Protein AF-A0A136M345-F1 (afdb_monomer_lite)

pLDDT: mean 77.93, std 16.01, range [34.75, 98.56]

Structure (mmCIF, N/CA/C/O backbone):
data_AF-A0A136M345-F1
#
_entry.id   AF-A0A136M345-F1
#
loop_
_atom_site.group_PDB
_atom_site.id
_atom_site.type_symbol
_atom_site.label_atom_id
_atom_site.label_alt_id
_atom_site.label_comp_id
_atom_site.label_asym_id
_atom_site.label_entity_id
_atom_site.label_seq_id
_atom_site.pdbx_PDB_ins_code
_atom_site.Cartn_x
_atom_site.Cartn_y
_atom_site.Cartn_z
_atom_site.occupancy
_atom_site.B_iso_or_equiv
_atom_site.auth_seq_id
_atom_site.auth_comp_id
_atom_site.auth_asym_id
_atom_site.auth_atom_id
_atom_site.pdbx_PDB_model_num
ATOM 1 N N . MET A 1 1 ? -23.451 -29.108 -6.341 1.00 35.84 1 MET A N 1
ATOM 2 C CA . MET A 1 1 ? -23.840 -27.836 -5.694 1.00 35.84 1 MET A CA 1
ATOM 3 C C . MET A 1 1 ? -24.576 -26.999 -6.724 1.00 35.84 1 MET A C 1
ATOM 5 O O . MET A 1 1 ? -23.975 -26.640 -7.729 1.00 35.84 1 MET A O 1
ATOM 9 N N . GLY A 1 2 ? -25.887 -26.821 -6.553 1.00 34.75 2 GLY A N 1
ATOM 10 C CA . GLY A 1 2 ? -26.709 -26.039 -7.478 1.00 34.75 2 GLY A CA 1
ATOM 11 C C . GLY A 1 2 ? -26.372 -24.556 -7.361 1.00 34.75 2 GLY A C 1
ATOM 12 O O . GLY A 1 2 ? -26.283 -24.040 -6.2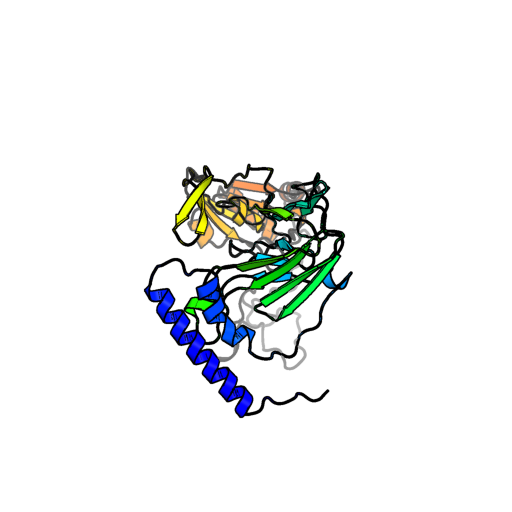53 1.00 34.75 2 GLY A O 1
ATOM 13 N N . ARG A 1 3 ? -26.146 -23.885 -8.494 1.00 38.34 3 ARG A N 1
ATOM 14 C CA . ARG A 1 3 ? -26.099 -22.421 -8.548 1.00 38.34 3 ARG A CA 1
ATOM 15 C C . ARG A 1 3 ? -27.527 -21.919 -8.337 1.00 38.34 3 ARG A C 1
ATOM 17 O O . ARG A 1 3 ? -28.357 -22.123 -9.220 1.00 38.34 3 ARG A O 1
ATOM 24 N N . GLU A 1 4 ? -27.819 -21.306 -7.194 1.00 46.28 4 GLU A N 1
ATOM 25 C CA . GLU A 1 4 ? -29.055 -20.534 -7.039 1.00 46.28 4 GLU A CA 1
ATOM 26 C C . GLU A 1 4 ? -29.035 -19.387 -8.059 1.00 46.28 4 GLU A C 1
ATOM 28 O O . GLU A 1 4 ? -28.112 -18.573 -8.094 1.00 46.28 4 GLU A O 1
ATOM 33 N N . GLN A 1 5 ? -30.012 -19.384 -8.969 1.00 40.84 5 GLN A N 1
ATOM 34 C CA . GLN A 1 5 ? -30.213 -18.287 -9.908 1.00 40.84 5 GLN A CA 1
ATOM 35 C C . GLN A 1 5 ? -30.909 -17.143 -9.173 1.00 40.84 5 GLN A C 1
ATOM 37 O O . GLN A 1 5 ? -32.012 -17.328 -8.663 1.00 40.84 5 GLN A O 1
ATOM 42 N N . LEU A 1 6 ? -30.279 -15.966 -9.175 1.00 43.97 6 LEU A N 1
ATOM 43 C CA . LEU A 1 6 ? -30.883 -14.708 -8.731 1.00 43.97 6 LEU A CA 1
ATOM 44 C C . LEU A 1 6 ? -32.253 -14.520 -9.391 1.00 43.97 6 LEU A C 1
ATOM 46 O O . LEU A 1 6 ? -32.383 -14.547 -10.620 1.00 43.97 6 LEU A O 1
ATOM 50 N N . SER A 1 7 ? -33.283 -14.311 -8.578 1.00 52.38 7 SER A N 1
ATOM 51 C CA . SER A 1 7 ? -34.624 -14.039 -9.070 1.00 52.38 7 SER A CA 1
ATOM 52 C C . SER A 1 7 ? -34.683 -12.658 -9.732 1.00 52.38 7 SER A C 1
ATOM 54 O O . SER A 1 7 ? -33.975 -11.715 -9.372 1.00 52.38 7 SER A O 1
ATOM 56 N N . ARG A 1 8 ? -35.598 -12.492 -10.693 1.00 41.94 8 ARG A N 1
ATOM 57 C CA . ARG A 1 8 ? -35.854 -11.197 -11.353 1.00 41.94 8 ARG A CA 1
ATOM 58 C C . ARG A 1 8 ? -36.147 -10.066 -10.363 1.00 41.94 8 ARG A C 1
ATOM 60 O O . ARG A 1 8 ? -35.834 -8.916 -10.649 1.00 41.94 8 ARG A O 1
ATOM 67 N N . ARG A 1 9 ? -36.757 -10.383 -9.219 1.00 44.66 9 ARG A N 1
ATOM 68 C CA . ARG A 1 9 ? -37.107 -9.408 -8.182 1.00 44.66 9 ARG A CA 1
ATOM 69 C C . ARG A 1 9 ? -35.873 -8.940 -7.411 1.00 44.66 9 ARG A C 1
ATOM 71 O O . ARG A 1 9 ? -35.754 -7.746 -7.169 1.00 44.66 9 ARG A O 1
ATOM 78 N N . GLU A 1 10 ? -34.954 -9.849 -7.097 1.00 47.22 10 GLU A N 1
ATOM 79 C CA . GLU A 1 10 ? -33.662 -9.516 -6.480 1.00 47.22 10 GLU A CA 1
ATOM 80 C C . GLU A 1 10 ? -32.798 -8.698 -7.440 1.00 47.22 10 GLU A C 1
ATOM 82 O O . GLU A 1 10 ? -32.266 -7.661 -7.057 1.00 47.22 10 GLU A O 1
ATOM 87 N N . PHE A 1 11 ? -32.751 -9.077 -8.720 1.00 45.78 11 PHE A N 1
ATOM 88 C CA . PHE A 1 11 ? -32.046 -8.305 -9.745 1.00 45.78 11 PHE A CA 1
ATOM 89 C C . PHE A 1 11 ? -32.599 -6.874 -9.889 1.00 45.78 11 PHE A C 1
ATOM 91 O O . PHE A 1 11 ? -31.841 -5.904 -9.939 1.00 45.78 11 PHE A O 1
ATOM 98 N N . LEU A 1 12 ? -33.925 -6.713 -9.921 1.00 44.34 12 LEU A N 1
ATOM 99 C CA . LEU A 1 12 ? -34.559 -5.393 -10.008 1.00 44.34 12 LEU A CA 1
ATOM 100 C C . LEU A 1 12 ? -34.357 -4.555 -8.736 1.00 44.34 12 LEU A C 1
ATOM 102 O O . LEU A 1 12 ? -34.133 -3.351 -8.833 1.00 44.34 12 LEU A O 1
ATOM 106 N N . ALA A 1 13 ? -34.374 -5.177 -7.555 1.00 48.06 13 ALA A N 1
ATOM 107 C CA . ALA A 1 13 ? -34.060 -4.494 -6.302 1.00 48.06 13 ALA A CA 1
ATOM 108 C C . ALA A 1 13 ? -32.617 -3.962 -6.308 1.00 48.06 13 ALA A C 1
ATOM 110 O O . ALA A 1 13 ? -32.414 -2.765 -6.101 1.00 48.06 13 ALA A O 1
ATOM 111 N N . ILE A 1 14 ? -31.651 -4.813 -6.670 1.00 48.47 14 ILE A N 1
ATOM 112 C CA . ILE A 1 14 ? -30.229 -4.459 -6.782 1.00 48.47 14 ILE A CA 1
ATOM 113 C C . ILE A 1 14 ? -30.033 -3.311 -7.784 1.00 48.47 14 ILE A C 1
ATOM 115 O O . ILE A 1 14 ? -29.459 -2.281 -7.442 1.00 48.47 14 ILE A O 1
ATOM 119 N N . THR A 1 15 ? -30.572 -3.430 -9.003 1.00 46.16 15 THR A N 1
ATOM 120 C CA . THR A 1 15 ? -30.435 -2.381 -10.036 1.00 46.16 15 THR A CA 1
ATOM 121 C C . THR A 1 15 ? -31.073 -1.046 -9.634 1.00 46.16 15 THR A C 1
ATOM 123 O O . THR A 1 15 ? -30.508 0.009 -9.922 1.00 46.16 15 THR A O 1
ATOM 126 N N . SER A 1 16 ? -32.209 -1.061 -8.928 1.00 47.88 16 SER A N 1
ATOM 127 C CA . SER A 1 16 ? -32.868 0.165 -8.454 1.00 47.88 16 SER A CA 1
ATOM 128 C C . SER A 1 16 ? -32.077 0.888 -7.357 1.00 47.88 16 SER A C 1
ATOM 130 O O . SER A 1 16 ? -31.961 2.113 -7.382 1.00 47.88 16 SER A O 1
ATOM 132 N N . GLN A 1 17 ? -31.476 0.138 -6.429 1.00 52.12 17 GLN A N 1
ATOM 133 C CA . GLN A 1 17 ? -30.640 0.691 -5.362 1.00 52.12 17 GLN A CA 1
ATOM 134 C C . GLN A 1 17 ? -29.302 1.203 -5.908 1.00 52.12 17 GLN A C 1
ATOM 136 O O . GLN A 1 17 ? -28.822 2.250 -5.475 1.00 52.12 17 GLN A O 1
ATOM 141 N N . MET A 1 18 ? -28.747 0.530 -6.920 1.00 50.59 18 MET A N 1
ATOM 142 C CA . MET A 1 18 ? -27.564 1.001 -7.643 1.00 50.59 18 MET A CA 1
ATOM 143 C C . MET A 1 18 ? -27.813 2.338 -8.354 1.00 50.59 18 MET A C 1
ATOM 145 O O . MET A 1 18 ? -26.975 3.229 -8.266 1.00 50.59 18 MET A O 1
ATOM 149 N N . GLY A 1 19 ? -28.979 2.526 -8.985 1.00 50.31 19 GLY A N 1
ATOM 150 C CA . GLY A 1 19 ? -29.355 3.809 -9.597 1.00 50.31 19 GLY A CA 1
ATOM 151 C C . GLY A 1 19 ? -29.477 4.965 -8.590 1.00 50.31 19 GLY A C 1
ATOM 152 O O . GLY A 1 19 ? -29.155 6.109 -8.910 1.00 50.31 19 GLY A O 1
ATOM 153 N N . LEU A 1 20 ? -29.888 4.673 -7.352 1.00 50.75 20 LEU A N 1
ATOM 154 C CA . LEU A 1 20 ? -29.922 5.653 -6.260 1.00 50.75 20 LEU A CA 1
ATOM 155 C C . LEU A 1 20 ? -28.513 6.021 -5.775 1.00 50.75 20 LEU A C 1
ATOM 157 O O . LEU A 1 20 ? -28.206 7.210 -5.678 1.00 50.75 20 LEU A O 1
ATOM 161 N N . ALA A 1 21 ? -27.648 5.030 -5.523 1.00 50.41 21 ALA A N 1
ATOM 162 C CA . ALA A 1 21 ? -26.253 5.259 -5.129 1.00 50.41 21 ALA A CA 1
ATOM 163 C C . ALA A 1 21 ? -25.487 6.066 -6.192 1.00 50.41 21 ALA A C 1
ATOM 165 O O . ALA A 1 21 ? -24.737 6.979 -5.848 1.00 50.41 21 ALA A O 1
ATOM 166 N N . ALA A 1 22 ? -25.766 5.787 -7.467 1.00 52.03 22 ALA A N 1
ATOM 167 C CA . ALA A 1 22 ? -25.279 6.535 -8.615 1.00 52.03 22 ALA A CA 1
ATOM 168 C C . ALA A 1 22 ? -25.633 8.024 -8.564 1.00 52.03 22 ALA A C 1
ATOM 170 O O . ALA A 1 22 ? -24.760 8.887 -8.487 1.00 52.03 22 ALA A O 1
ATOM 171 N N . SER A 1 23 ? -26.930 8.323 -8.460 1.00 52.62 23 SER A N 1
ATOM 172 C CA . SER A 1 23 ? -27.419 9.705 -8.396 1.00 52.62 23 SER A CA 1
ATOM 173 C C . SER A 1 23 ? -26.851 10.512 -7.218 1.00 52.62 23 SER A C 1
ATOM 175 O O . SER A 1 23 ? -26.601 11.712 -7.346 1.00 52.62 23 SER A O 1
ATOM 177 N N . LEU A 1 24 ? -26.610 9.858 -6.076 1.00 52.03 24 LEU A N 1
ATOM 178 C CA . LEU A 1 24 ? -26.018 10.478 -4.888 1.00 52.03 24 LEU A CA 1
ATOM 179 C C . LEU A 1 24 ? -24.503 10.690 -5.037 1.00 52.03 24 LEU A C 1
ATOM 181 O O . LEU A 1 24 ? -23.982 11.699 -4.558 1.00 52.03 24 LEU A O 1
ATOM 185 N N . GLY A 1 25 ? -23.805 9.774 -5.717 1.00 52.09 25 GLY A N 1
ATOM 186 C CA . GLY A 1 25 ? -22.387 9.905 -6.059 1.00 52.09 25 GLY A CA 1
ATOM 187 C C . GLY A 1 25 ? -22.119 11.125 -6.942 1.00 52.09 25 GLY A C 1
ATOM 188 O O . GLY A 1 25 ? -21.273 11.956 -6.601 1.00 52.09 25 GLY A O 1
ATOM 189 N N . THR A 1 26 ? -22.913 11.305 -8.004 1.00 53.25 26 THR A N 1
ATOM 190 C CA . THR A 1 26 ? -22.797 12.451 -8.922 1.00 53.25 26 THR A CA 1
ATOM 191 C C . THR A 1 26 ? -23.007 13.800 -8.213 1.00 53.25 26 THR A C 1
ATOM 193 O O . THR A 1 26 ? -22.241 14.739 -8.420 1.00 53.25 26 THR A O 1
ATOM 196 N N . GLN A 1 27 ? -23.988 13.907 -7.303 1.00 48.75 27 GLN A N 1
ATOM 197 C CA . GLN A 1 27 ? -24.259 15.154 -6.562 1.00 48.75 27 GLN A CA 1
ATOM 198 C C . GLN A 1 27 ? -23.105 15.600 -5.649 1.00 48.75 27 GLN A C 1
ATOM 200 O O . GLN A 1 27 ? -22.942 16.793 -5.381 1.00 48.75 27 GLN A O 1
ATOM 205 N N . LEU A 1 28 ? -22.304 14.660 -5.145 1.00 45.38 28 LEU A N 1
ATOM 206 C CA . LEU A 1 28 ? -21.171 14.971 -4.273 1.00 45.38 28 LEU A CA 1
ATOM 207 C C . LEU A 1 28 ? -19.913 15.328 -5.064 1.00 45.38 28 LEU A C 1
ATOM 209 O O . LEU A 1 28 ? -19.178 16.216 -4.620 1.00 45.38 28 LEU A O 1
ATOM 213 N N . TYR A 1 29 ? -19.714 14.721 -6.238 1.00 47.34 29 TYR A N 1
ATOM 214 C CA . TYR A 1 29 ? -18.646 15.083 -7.175 1.00 47.34 29 TYR A CA 1
ATOM 215 C C . TYR A 1 29 ? -18.707 16.570 -7.558 1.00 47.34 29 TYR A C 1
ATOM 217 O O . TYR A 1 29 ? -17.718 17.297 -7.415 1.00 47.34 29 TYR A O 1
ATOM 225 N N . ASP A 1 30 ? -19.897 17.060 -7.918 1.00 48.69 30 ASP A N 1
ATOM 226 C CA . ASP A 1 30 ? -20.109 18.459 -8.315 1.00 48.69 30 ASP A CA 1
ATOM 227 C C . ASP A 1 30 ? -19.815 19.471 -7.195 1.00 48.69 30 ASP A C 1
ATOM 229 O O . ASP A 1 30 ? -19.502 20.636 -7.454 1.00 48.69 30 ASP A O 1
ATOM 233 N N . SER A 1 31 ? -19.862 19.048 -5.929 1.00 44.00 31 SER A N 1
ATOM 234 C CA . SER A 1 31 ? -19.741 19.968 -4.796 1.00 44.00 31 SER A CA 1
ATOM 235 C C . SER A 1 31 ? -18.306 20.428 -4.493 1.00 44.00 31 SER A C 1
ATOM 237 O O . SER A 1 31 ? -18.142 21.395 -3.744 1.00 44.00 31 SER A O 1
ATOM 239 N N . ARG A 1 32 ? -17.261 19.751 -5.017 1.00 40.69 32 ARG A N 1
ATOM 240 C CA . ARG A 1 32 ? -15.826 19.938 -4.653 1.00 40.69 32 ARG A CA 1
ATOM 241 C C . ARG A 1 32 ? -15.555 20.044 -3.139 1.00 40.69 32 ARG A C 1
ATOM 243 O O . ARG A 1 32 ? -14.486 20.486 -2.712 1.00 40.69 32 ARG A O 1
ATOM 250 N N . ALA A 1 33 ? -16.518 19.659 -2.310 1.00 40.91 33 ALA A N 1
ATOM 251 C CA . ALA A 1 33 ? -16.443 19.713 -0.870 1.00 40.91 33 ALA A CA 1
ATOM 252 C C . ALA A 1 33 ? -16.017 18.334 -0.390 1.00 40.91 33 ALA A C 1
ATOM 254 O O . ALA A 1 33 ? -16.546 17.324 -0.836 1.00 40.91 33 ALA A O 1
ATOM 255 N N . TRP A 1 34 ? -15.079 18.287 0.550 1.00 39.62 34 TRP A N 1
ATOM 256 C CA . TRP A 1 34 ? -14.746 17.056 1.254 1.00 39.62 34 TRP A CA 1
ATOM 257 C C . TRP A 1 34 ? -16.040 16.456 1.846 1.00 39.62 34 TRP A C 1
ATOM 259 O O . TRP A 1 34 ? -16.661 17.038 2.753 1.00 39.62 34 TRP A O 1
ATOM 269 N N . SER A 1 35 ? -16.487 15.337 1.272 1.00 51.09 35 SER A N 1
ATOM 270 C CA . SER A 1 35 ? -17.622 14.547 1.753 1.00 51.09 35 SER A CA 1
ATOM 271 C C . SER A 1 35 ? -17.307 14.063 3.165 1.00 51.09 35 SER A C 1
ATOM 273 O O . SER A 1 35 ? -16.198 13.595 3.422 1.00 51.09 35 SER A O 1
ATOM 275 N N . THR A 1 36 ? -18.237 14.210 4.111 1.00 48.88 36 THR A N 1
ATOM 276 C CA . THR A 1 36 ? -18.015 13.643 5.451 1.00 48.88 36 THR A CA 1
ATOM 277 C C . THR A 1 36 ? -18.090 12.114 5.395 1.00 48.88 36 THR A C 1
ATOM 279 O O . THR A 1 36 ? -18.760 11.577 4.506 1.00 48.88 36 THR A O 1
ATOM 282 N N . PRO A 1 37 ? -17.455 11.391 6.334 1.00 45.53 37 PRO A N 1
ATOM 283 C CA . PRO A 1 37 ? -17.610 9.942 6.454 1.00 45.53 37 PRO A CA 1
ATOM 284 C C . PRO A 1 37 ? -19.078 9.493 6.494 1.00 45.53 37 PRO A C 1
ATOM 286 O O . PRO A 1 37 ? -19.415 8.463 5.923 1.00 45.53 37 PRO A O 1
ATOM 289 N N . GLU A 1 38 ? -19.972 10.288 7.088 1.00 50.47 38 GLU A N 1
ATOM 290 C CA . GLU A 1 38 ? -21.414 10.018 7.128 1.00 50.47 38 GLU A CA 1
ATOM 291 C C . GLU A 1 38 ? -22.072 10.164 5.751 1.00 50.47 38 GLU A C 1
ATOM 293 O O . GLU A 1 38 ? -22.950 9.376 5.417 1.00 50.47 38 GLU A O 1
ATOM 298 N N . GLN A 1 39 ? -21.636 11.130 4.933 1.00 54.88 39 GLN A N 1
ATOM 299 C CA . GLN A 1 39 ? -22.123 11.298 3.558 1.00 54.88 39 GLN A CA 1
ATOM 300 C C . GLN A 1 39 ? -21.679 10.131 2.672 1.00 54.88 39 GLN A C 1
ATOM 302 O O . GLN A 1 39 ? -22.497 9.572 1.950 1.00 54.88 39 GLN A O 1
ATOM 307 N N . VAL A 1 40 ? -20.414 9.713 2.774 1.00 54.31 40 VAL A N 1
ATOM 308 C CA . VAL A 1 40 ? -19.906 8.532 2.053 1.00 54.31 40 VAL A CA 1
ATOM 309 C C . VAL A 1 40 ? -20.626 7.268 2.523 1.00 54.31 40 VAL A C 1
ATOM 311 O O . VAL A 1 40 ? -21.081 6.473 1.706 1.00 54.31 40 VAL A O 1
ATOM 314 N N . ARG A 1 41 ? -20.815 7.110 3.837 1.00 56.06 41 ARG A N 1
ATOM 315 C CA . ARG A 1 41 ? -21.562 5.988 4.409 1.00 56.06 41 ARG A CA 1
ATOM 316 C C . ARG A 1 41 ? -23.008 5.963 3.934 1.00 56.06 41 ARG A C 1
ATOM 318 O O . ARG A 1 41 ? -23.480 4.890 3.606 1.00 56.06 41 ARG A O 1
ATOM 325 N N . ALA A 1 42 ? -23.690 7.103 3.843 1.00 60.94 42 ALA A N 1
ATOM 326 C CA . ALA A 1 42 ? -25.061 7.171 3.339 1.00 60.94 42 ALA A CA 1
ATOM 327 C C . ALA A 1 42 ? -25.182 6.731 1.868 1.00 60.94 42 ALA A C 1
ATOM 329 O O . ALA A 1 42 ? -26.168 6.092 1.517 1.00 60.94 42 ALA A O 1
ATOM 330 N N . ILE A 1 43 ? -24.179 7.014 1.025 1.00 58.94 43 ILE A N 1
ATOM 331 C CA . ILE A 1 43 ? -24.122 6.521 -0.366 1.00 58.94 43 ILE A CA 1
ATOM 332 C C . ILE A 1 43 ? -23.907 5.009 -0.406 1.00 58.94 43 ILE A C 1
ATOM 334 O O . ILE A 1 43 ? -24.486 4.319 -1.240 1.00 58.94 43 ILE A O 1
ATOM 338 N N . LEU A 1 44 ? -23.042 4.501 0.473 1.00 55.59 44 LEU A N 1
ATOM 339 C CA . LEU A 1 44 ? -22.707 3.083 0.516 1.00 55.59 44 LEU A CA 1
ATOM 340 C C . LEU A 1 44 ? -23.759 2.260 1.257 1.00 55.59 44 LEU A C 1
ATOM 342 O O . LEU A 1 44 ? -23.845 1.067 1.011 1.00 55.59 44 LEU A O 1
ATOM 346 N N . GLN A 1 45 ? -24.576 2.865 2.123 1.00 61.22 45 GLN A N 1
ATOM 347 C CA . GLN A 1 45 ? -25.558 2.176 2.964 1.00 61.22 45 GLN A CA 1
ATOM 348 C C . GLN A 1 45 ? -26.498 1.258 2.160 1.00 61.22 45 GLN A C 1
ATOM 350 O O . GLN A 1 45 ? -26.636 0.106 2.559 1.00 61.22 45 GLN A O 1
ATOM 355 N N . PRO A 1 46 ? -27.056 1.668 1.001 1.00 54.50 46 PRO A N 1
ATOM 356 C CA . PRO A 1 46 ? -27.862 0.782 0.166 1.00 54.50 46 PRO A CA 1
ATOM 357 C C . PRO A 1 46 ? -27.076 -0.409 -0.392 1.00 54.50 46 PRO A C 1
ATOM 359 O O . PRO A 1 46 ? -27.662 -1.463 -0.575 1.00 54.50 46 PRO A O 1
ATOM 362 N N . ILE A 1 47 ? -25.769 -0.261 -0.648 1.00 53.84 47 ILE A N 1
ATOM 363 C CA . ILE A 1 47 ? -24.876 -1.340 -1.112 1.00 53.84 47 ILE A CA 1
ATOM 364 C C . ILE A 1 47 ? -24.511 -2.269 0.054 1.00 53.84 47 ILE A C 1
ATOM 366 O O . ILE A 1 47 ? -24.487 -3.483 -0.113 1.00 53.84 47 ILE A O 1
ATOM 370 N N . ILE A 1 48 ? -24.267 -1.701 1.240 1.00 53.47 48 ILE A N 1
ATOM 371 C CA . ILE A 1 48 ? -23.991 -2.418 2.495 1.00 53.47 48 ILE A CA 1
ATOM 372 C C . ILE A 1 48 ? -25.206 -3.259 2.924 1.00 53.47 48 ILE A C 1
ATOM 374 O O . ILE A 1 48 ? -25.038 -4.319 3.519 1.00 53.47 48 ILE A O 1
ATOM 378 N N . GLU A 1 49 ? -26.419 -2.777 2.644 1.00 51.88 49 GLU A N 1
ATOM 379 C CA . GLU A 1 49 ? -27.686 -3.446 2.960 1.00 51.88 49 GLU A CA 1
ATOM 380 C C . GLU A 1 49 ? -28.146 -4.446 1.894 1.00 51.88 49 GLU A C 1
ATOM 382 O O . GLU A 1 49 ? -29.120 -5.163 2.135 1.00 51.88 49 GLU A O 1
ATOM 387 N N . ILE A 1 50 ? -27.458 -4.549 0.745 1.00 54.22 50 ILE A N 1
ATOM 388 C CA . ILE A 1 50 ? -27.656 -5.697 -0.144 1.00 54.22 50 ILE A CA 1
ATOM 389 C C . ILE A 1 50 ? -27.285 -6.923 0.682 1.00 54.22 50 ILE A C 1
ATOM 391 O O . ILE A 1 50 ? -26.155 -7.046 1.151 1.00 54.22 50 ILE A O 1
ATOM 395 N N . GLU A 1 51 ? -28.255 -7.810 0.888 1.00 46.75 51 GLU A N 1
ATOM 396 C CA . GLU A 1 51 ? -28.102 -9.053 1.637 1.00 46.75 51 GLU A CA 1
ATOM 397 C C . GLU A 1 51 ? -27.225 -10.021 0.823 1.00 46.75 51 GLU A C 1
ATOM 399 O O . GLU A 1 51 ? -27.674 -11.013 0.252 1.00 46.75 51 GLU A O 1
ATOM 404 N N . ILE A 1 52 ? -25.940 -9.689 0.704 1.00 53.78 52 ILE A N 1
ATOM 405 C CA . ILE A 1 52 ? -24.915 -10.604 0.236 1.00 53.78 52 ILE A CA 1
ATOM 406 C C . ILE A 1 52 ? -24.869 -11.696 1.298 1.00 53.78 52 ILE A C 1
ATOM 408 O O . ILE A 1 52 ? -24.706 -11.426 2.491 1.00 53.78 52 ILE A O 1
ATOM 412 N N . GLN A 1 53 ? -25.089 -12.937 0.869 1.00 58.12 53 GLN A N 1
ATOM 413 C CA . GLN A 1 53 ? -24.966 -14.105 1.728 1.00 58.12 53 GLN A CA 1
ATOM 414 C C . GLN A 1 53 ? -23.633 -13.997 2.478 1.00 58.12 53 GLN A C 1
ATOM 416 O O . GLN A 1 53 ? -22.581 -13.943 1.839 1.00 58.12 53 GLN A O 1
ATOM 421 N N . LYS A 1 54 ? -23.690 -13.871 3.814 1.00 70.19 54 LYS A N 1
ATOM 422 C CA . LYS A 1 54 ? -22.509 -13.514 4.610 1.00 70.19 54 LYS A CA 1
ATOM 423 C C . LYS A 1 54 ? -21.370 -14.473 4.291 1.00 70.19 54 LYS A C 1
ATOM 425 O O . LYS A 1 54 ? -21.513 -15.687 4.453 1.00 70.19 54 LYS A O 1
ATOM 430 N N . GLY A 1 55 ? -20.256 -13.907 3.845 1.00 77.31 55 GLY A N 1
ATOM 431 C CA . GLY A 1 55 ? -19.054 -14.660 3.540 1.00 77.31 55 GLY A CA 1
ATOM 432 C C . GLY A 1 55 ? -18.498 -15.358 4.786 1.00 77.31 55 GLY A C 1
ATOM 433 O O . GLY A 1 55 ? -18.856 -15.015 5.920 1.00 77.31 55 GLY A O 1
ATOM 434 N N . PRO A 1 56 ? -17.604 -16.342 4.600 1.00 90.88 56 PRO A N 1
ATOM 435 C CA . PRO A 1 56 ? -16.939 -17.002 5.714 1.00 90.88 56 PRO A CA 1
ATOM 436 C C . PRO A 1 56 ? -16.155 -15.997 6.571 1.00 90.88 56 PRO A C 1
ATOM 438 O O . PRO A 1 56 ? -15.598 -15.017 6.071 1.00 90.88 56 PRO A O 1
ATOM 441 N N . VAL A 1 57 ? -16.094 -16.272 7.874 1.00 96.31 57 VAL A N 1
ATOM 442 C CA . VAL A 1 57 ? -15.244 -15.540 8.818 1.00 96.31 57 VAL A CA 1
ATOM 443 C C . VAL A 1 57 ? -13.959 -16.334 9.025 1.00 96.31 57 VAL A C 1
ATOM 445 O O . VAL A 1 57 ? -13.998 -17.465 9.511 1.00 96.31 57 VAL A O 1
ATOM 448 N N . TYR A 1 58 ? -12.827 -15.732 8.685 1.00 97.50 58 TYR A N 1
ATOM 449 C CA . TYR A 1 58 ? -11.503 -16.332 8.790 1.00 97.50 58 TYR A CA 1
ATOM 450 C C . TYR A 1 58 ? -10.860 -16.032 10.150 1.00 97.50 58 TYR A C 1
ATOM 452 O O . TYR A 1 58 ? -11.049 -14.955 10.719 1.00 97.50 58 TYR A O 1
ATOM 460 N N . ARG A 1 59 ? -10.105 -17.005 10.673 1.00 97.38 59 ARG A N 1
ATOM 461 C CA . ARG A 1 59 ? -9.370 -16.964 11.951 1.00 97.38 59 ARG A CA 1
ATOM 462 C C . ARG A 1 59 ? -8.101 -17.816 11.846 1.00 97.38 59 ARG A C 1
ATOM 464 O O . ARG A 1 59 ? -8.018 -18.669 10.965 1.00 97.38 59 ARG A O 1
ATOM 471 N N . GLY A 1 60 ? -7.156 -17.630 12.768 1.00 94.69 60 GLY A N 1
ATOM 472 C CA . GLY A 1 60 ? -5.954 -18.470 12.864 1.00 94.69 60 GLY A CA 1
ATOM 473 C C . GLY A 1 60 ? -5.117 -18.458 11.581 1.00 94.69 60 GLY A C 1
ATOM 474 O O . GLY A 1 60 ? -4.928 -17.404 10.981 1.00 94.69 60 GLY A O 1
ATOM 475 N N . GLU A 1 61 ? -4.659 -19.630 11.139 1.00 95.06 61 GLU A N 1
ATOM 476 C CA . GLU A 1 61 ? -3.793 -19.799 9.956 1.00 95.06 61 GLU A CA 1
ATOM 477 C C . GLU A 1 61 ? -4.399 -19.257 8.646 1.00 95.06 61 GLU A C 1
ATOM 479 O O . GLU A 1 61 ? -3.681 -18.831 7.740 1.00 95.06 61 GLU A O 1
ATOM 484 N N . PHE A 1 62 ? -5.731 -19.186 8.541 1.00 95.94 62 PHE A N 1
ATOM 485 C CA . PHE A 1 62 ? -6.381 -18.623 7.355 1.00 95.94 62 PHE A CA 1
ATOM 486 C C . PHE A 1 62 ? -6.090 -17.128 7.179 1.00 95.94 62 PHE A C 1
ATOM 488 O O . PHE A 1 62 ? -6.124 -16.631 6.054 1.00 95.94 62 PHE A O 1
ATOM 495 N N . LEU A 1 63 ? -5.773 -16.412 8.264 1.00 96.62 63 LEU A N 1
ATOM 496 C CA . LEU A 1 63 ? -5.447 -14.986 8.218 1.00 96.62 63 LEU A CA 1
ATOM 497 C C . LEU A 1 63 ? -4.139 -14.707 7.464 1.00 96.62 63 LEU A C 1
ATOM 499 O O . LEU A 1 63 ? -3.998 -13.637 6.876 1.00 96.62 63 LEU A O 1
ATOM 503 N N . GLU A 1 64 ? -3.208 -15.665 7.414 1.00 91.88 64 GLU A N 1
ATOM 504 C CA . GLU A 1 64 ? -1.921 -15.510 6.715 1.00 91.88 64 GLU A CA 1
ATOM 505 C C . GLU A 1 64 ? -2.076 -15.347 5.197 1.00 91.88 64 GLU A C 1
ATOM 507 O O . GLU A 1 64 ? -1.184 -14.839 4.521 1.00 91.88 64 GLU A O 1
ATOM 512 N N . HIS A 1 65 ? -3.233 -15.739 4.663 1.00 92.81 65 HIS A N 1
ATOM 513 C CA . HIS A 1 65 ? -3.515 -15.779 3.231 1.00 92.8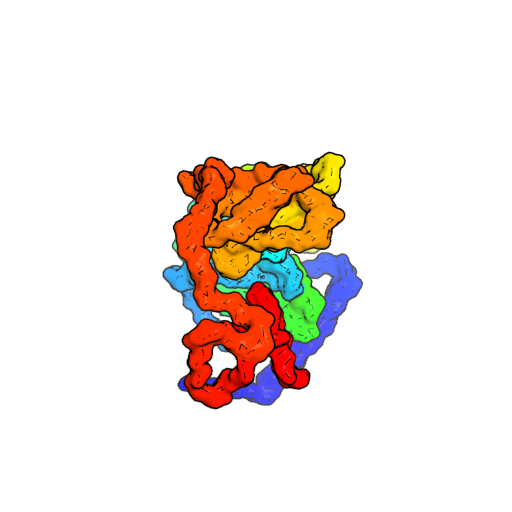1 65 HIS A CA 1
ATOM 514 C C . HIS A 1 65 ? -4.391 -14.609 2.759 1.00 92.81 65 HIS A C 1
ATOM 516 O O . HIS A 1 65 ? -4.788 -14.559 1.593 1.00 92.81 65 HIS A O 1
ATOM 522 N N . ILE A 1 66 ? -4.717 -13.667 3.649 1.00 94.75 66 ILE A N 1
ATOM 523 C CA . ILE A 1 66 ? -5.597 -12.538 3.341 1.00 94.75 66 ILE A CA 1
ATOM 524 C C . ILE A 1 66 ? -4.767 -11.311 2.968 1.00 94.75 66 ILE A C 1
ATOM 526 O O . ILE A 1 66 ? -3.999 -10.798 3.781 1.00 94.75 66 ILE A O 1
ATOM 530 N N . GLY A 1 67 ? -5.010 -10.790 1.766 1.00 94.12 67 GLY A N 1
ATOM 531 C CA . GLY A 1 67 ? -4.624 -9.446 1.341 1.00 94.12 67 GLY A CA 1
ATOM 532 C C . GLY A 1 67 ? -5.821 -8.762 0.692 1.00 94.12 67 GLY A C 1
ATOM 533 O O . GLY A 1 67 ? -6.091 -8.980 -0.488 1.00 94.12 67 GLY A O 1
ATOM 534 N N . PHE A 1 68 ? -6.573 -7.983 1.470 1.00 95.81 68 PHE A N 1
ATOM 535 C CA . PHE A 1 68 ? -7.799 -7.344 1.003 1.00 95.81 68 PHE A CA 1
ATOM 536 C C . PHE A 1 68 ? -7.491 -5.970 0.389 1.00 95.81 68 PHE A C 1
ATOM 538 O O . PHE A 1 68 ? -7.046 -5.078 1.117 1.00 95.81 68 PHE A O 1
ATOM 545 N N . PRO A 1 69 ? -7.696 -5.765 -0.924 1.00 94.31 69 PRO A N 1
ATOM 546 C CA . PRO A 1 69 ? -7.305 -4.526 -1.581 1.00 94.31 69 PRO A CA 1
ATOM 547 C C . PRO A 1 69 ? -8.268 -3.381 -1.252 1.00 94.31 69 PRO A C 1
ATOM 549 O O . PRO A 1 69 ? -9.486 -3.512 -1.367 1.00 94.31 69 PRO A O 1
ATOM 552 N N . LEU A 1 70 ? -7.692 -2.234 -0.912 1.00 93.94 70 LEU A N 1
ATOM 553 C CA . LEU A 1 70 ? -8.356 -0.949 -0.746 1.00 93.94 70 LEU A CA 1
ATOM 554 C C . LEU A 1 70 ? -7.728 0.042 -1.736 1.00 93.94 70 LEU A C 1
ATOM 556 O O . LEU A 1 70 ? -6.520 0.276 -1.728 1.00 93.94 70 LEU A O 1
ATOM 560 N N . GLY A 1 71 ? -8.544 0.602 -2.617 1.00 91.50 71 GLY A N 1
ATOM 561 C CA . GLY A 1 71 ? -8.159 1.534 -3.670 1.00 91.50 71 GLY A CA 1
ATOM 562 C C . GLY A 1 71 ? -9.200 1.559 -4.785 1.00 91.50 71 GLY A C 1
ATOM 563 O O . GLY A 1 71 ? -9.900 0.571 -5.011 1.00 91.50 71 GLY A O 1
ATOM 564 N N . GLY A 1 72 ? -9.304 2.699 -5.462 1.00 87.50 72 GLY A N 1
ATOM 565 C CA . GLY A 1 72 ? -10.123 2.872 -6.654 1.00 87.50 72 GLY A CA 1
ATOM 566 C C . GLY A 1 72 ? -9.565 2.114 -7.866 1.00 87.50 72 GLY A C 1
ATOM 567 O O . GLY A 1 72 ? -8.396 1.720 -7.914 1.00 87.50 72 GLY A O 1
ATOM 568 N N . ILE A 1 73 ? -10.387 1.944 -8.898 1.00 87.62 73 ILE A N 1
ATOM 569 C CA . ILE A 1 73 ? -9.954 1.423 -10.196 1.00 87.62 73 ILE A CA 1
ATOM 570 C C . ILE A 1 73 ? -8.900 2.371 -10.779 1.00 87.62 73 ILE A C 1
ATOM 572 O O . ILE A 1 73 ? -9.153 3.557 -10.971 1.00 87.62 73 ILE A O 1
ATOM 576 N N . GLY A 1 74 ? -7.711 1.841 -11.075 1.00 88.19 74 GLY A N 1
ATOM 577 C CA . GLY A 1 74 ? -6.626 2.600 -11.708 1.00 88.19 74 GLY A CA 1
ATOM 578 C C . GLY A 1 74 ? -5.868 3.561 -10.786 1.00 88.19 74 GLY A C 1
ATOM 579 O O . GLY A 1 74 ? -5.015 4.298 -11.271 1.00 88.19 74 GLY A O 1
ATOM 580 N N . THR A 1 75 ? -6.127 3.553 -9.474 1.00 88.94 75 THR A N 1
ATOM 581 C CA . THR A 1 75 ? -5.488 4.492 -8.531 1.00 88.94 75 THR A CA 1
ATOM 582 C C . THR A 1 75 ? -4.251 3.944 -7.822 1.00 88.94 75 THR A C 1
ATOM 584 O O . THR A 1 75 ? -3.656 4.632 -6.994 1.00 88.94 75 THR A O 1
ATOM 587 N N . GLY A 1 76 ? -3.911 2.680 -8.076 1.00 90.00 76 GLY A N 1
ATOM 588 C CA . GLY A 1 76 ? -3.131 1.876 -7.139 1.00 90.00 76 GLY A CA 1
ATOM 589 C C . GLY A 1 76 ? -3.959 1.482 -5.910 1.00 90.00 76 GLY A C 1
ATOM 590 O O . GLY A 1 76 ? -5.088 1.944 -5.721 1.00 90.00 76 GLY A O 1
ATOM 591 N N . SER A 1 77 ? -3.401 0.603 -5.080 1.00 91.38 77 SER A N 1
ATOM 592 C CA . SER A 1 77 ? -4.083 0.049 -3.905 1.00 91.38 77 SER A CA 1
ATOM 593 C C . SER A 1 77 ? -3.152 -0.095 -2.707 1.00 91.38 77 SER A C 1
ATOM 595 O O . SER A 1 77 ? -1.931 -0.126 -2.850 1.00 91.38 77 SER A O 1
ATOM 597 N N . VAL A 1 78 ? -3.743 -0.246 -1.529 1.00 93.50 78 VAL A N 1
ATOM 598 C CA . VAL A 1 78 ? -3.106 -0.763 -0.313 1.00 93.50 78 VAL A CA 1
ATOM 599 C C . VAL A 1 78 ? -3.839 -2.034 0.104 1.00 93.50 78 VAL A C 1
ATOM 601 O O . VAL A 1 78 ? -5.035 -2.154 -0.150 1.00 93.50 78 VAL A O 1
ATOM 604 N N . ALA A 1 79 ? -3.164 -2.990 0.728 1.00 94.44 79 ALA A N 1
ATOM 605 C CA . ALA A 1 79 ? -3.806 -4.192 1.246 1.00 94.44 79 ALA A CA 1
ATOM 606 C C . ALA A 1 79 ? -4.025 -4.084 2.758 1.00 94.44 79 ALA A C 1
ATOM 608 O O . ALA A 1 79 ? -3.076 -3.877 3.515 1.00 94.44 79 ALA A O 1
ATOM 609 N N . LEU A 1 80 ? -5.261 -4.295 3.206 1.00 96.44 80 LEU A N 1
ATOM 610 C CA . LEU A 1 80 ? -5.544 -4.667 4.588 1.00 96.44 80 LEU A CA 1
ATOM 611 C C . LEU A 1 80 ? -5.347 -6.181 4.704 1.00 96.44 80 LEU A C 1
ATOM 613 O O . LEU A 1 80 ? -6.144 -6.961 4.177 1.00 96.44 80 LEU A O 1
ATOM 617 N N . VAL A 1 81 ? -4.241 -6.601 5.315 1.00 95.50 81 VAL A N 1
ATOM 618 C CA . VAL A 1 81 ? -3.908 -8.029 5.424 1.00 95.50 81 VAL A CA 1
ATOM 619 C C . VAL A 1 81 ? -4.584 -8.665 6.636 1.00 95.50 81 VAL A C 1
ATOM 621 O O . VAL A 1 81 ? -5.048 -7.969 7.539 1.00 95.50 81 VAL A O 1
ATOM 624 N N . GLY A 1 82 ? -4.641 -9.997 6.678 1.00 96.25 82 GLY A N 1
ATOM 625 C CA . GLY A 1 82 ? -5.366 -10.727 7.726 1.00 96.25 82 GLY A CA 1
ATOM 626 C C . GLY A 1 82 ? -4.840 -10.527 9.149 1.00 96.25 82 GLY A C 1
ATOM 627 O O . GLY A 1 82 ? -5.529 -10.876 10.096 1.00 96.25 82 GLY A O 1
ATOM 628 N N . THR A 1 83 ? -3.661 -9.931 9.331 1.00 95.38 83 THR A N 1
ATOM 629 C CA . THR A 1 83 ? -3.126 -9.540 10.646 1.00 95.38 83 THR A CA 1
ATOM 630 C C . THR A 1 83 ? -3.637 -8.178 11.125 1.00 95.38 83 THR A C 1
ATOM 632 O O . THR A 1 83 ? -3.331 -7.786 12.246 1.00 95.38 83 THR A O 1
ATOM 635 N N . GLY A 1 84 ? -4.409 -7.452 10.307 1.00 95.88 84 GLY A N 1
ATOM 636 C CA . GLY A 1 84 ? -4.882 -6.089 10.583 1.00 95.88 84 GLY A CA 1
ATOM 637 C C . GLY A 1 84 ? -3.922 -4.985 10.128 1.00 95.88 84 GLY A C 1
ATOM 638 O O . GLY A 1 84 ? -4.260 -3.806 10.201 1.00 95.88 84 GLY A O 1
ATOM 639 N N . GLU A 1 85 ? -2.742 -5.348 9.618 1.00 95.12 85 GLU A N 1
ATOM 640 C CA . GLU A 1 85 ? -1.762 -4.398 9.085 1.00 95.12 85 GLU A CA 1
ATOM 641 C C . GLU A 1 85 ? -2.226 -3.798 7.745 1.00 95.12 85 GLU A C 1
ATOM 643 O O . GLU A 1 85 ? -2.775 -4.495 6.886 1.00 95.12 85 GLU A O 1
ATOM 648 N N . VAL A 1 86 ? -1.928 -2.514 7.522 1.00 93.75 86 VAL A N 1
ATOM 649 C CA . VAL A 1 86 ? -2.027 -1.894 6.191 1.00 93.75 86 VAL A CA 1
ATOM 650 C C . VAL A 1 86 ? -0.678 -2.036 5.495 1.00 93.75 86 VAL A C 1
ATOM 652 O O . VAL A 1 86 ? 0.301 -1.373 5.841 1.00 93.75 86 VAL A O 1
ATOM 655 N N . SER A 1 87 ? -0.613 -2.919 4.507 1.00 89.88 87 SER A N 1
ATOM 656 C CA . SER A 1 87 ? 0.616 -3.269 3.800 1.00 89.88 87 SER A CA 1
ATOM 657 C C . SER A 1 87 ? 0.391 -3.332 2.287 1.00 89.88 87 SER A C 1
ATOM 659 O O . SER A 1 87 ? -0.590 -2.795 1.783 1.00 89.88 87 SER A O 1
ATOM 661 N N . GLU A 1 88 ? 1.338 -3.918 1.554 1.00 89.31 88 GLU A N 1
ATOM 662 C CA . GLU A 1 88 ? 1.333 -4.021 0.089 1.00 89.31 88 GLU A CA 1
ATOM 663 C C . GLU A 1 88 ? 0.940 -2.706 -0.607 1.00 89.31 88 GLU A C 1
ATOM 665 O O . GLU A 1 88 ? 0.020 -2.649 -1.421 1.00 89.31 88 GLU A O 1
ATOM 670 N N . TRP A 1 89 ? 1.637 -1.626 -0.256 1.00 90.50 89 TRP A N 1
ATOM 671 C CA . TRP A 1 89 ? 1.418 -0.297 -0.815 1.00 90.50 89 TRP A CA 1
ATOM 672 C C . TRP A 1 89 ? 1.821 -0.262 -2.294 1.00 90.50 89 TRP A C 1
ATOM 674 O O . TRP A 1 89 ? 3.000 -0.208 -2.634 1.00 90.50 89 TRP A O 1
ATOM 684 N N . GLN A 1 90 ? 0.827 -0.268 -3.180 1.00 89.31 90 GLN A N 1
ATOM 685 C CA . GLN A 1 90 ? 0.974 -0.259 -4.641 1.00 89.31 90 GLN A CA 1
ATOM 686 C C . GLN A 1 90 ? 0.498 1.061 -5.266 1.00 89.31 90 GLN A C 1
ATOM 688 O O . GLN A 1 90 ? 0.127 1.121 -6.437 1.00 89.31 90 GLN A O 1
ATOM 693 N N . ILE A 1 91 ? 0.549 2.150 -4.498 1.00 87.81 91 ILE A N 1
ATOM 694 C CA . ILE A 1 91 ? 0.152 3.504 -4.922 1.00 87.81 91 ILE A CA 1
ATOM 695 C C . ILE A 1 91 ? 1.093 4.127 -5.972 1.00 87.81 91 ILE A C 1
ATOM 697 O O . ILE A 1 91 ? 0.780 5.161 -6.551 1.00 87.81 91 ILE A O 1
ATOM 701 N N . TRP A 1 92 ? 2.234 3.488 -6.250 1.00 84.19 92 TRP A N 1
ATOM 702 C CA . TRP A 1 92 ? 3.175 3.883 -7.309 1.00 84.19 92 TRP A CA 1
ATOM 703 C C . TRP A 1 92 ? 2.964 3.127 -8.625 1.00 84.19 92 TRP A C 1
ATOM 705 O O . TRP A 1 92 ? 3.832 3.172 -9.494 1.00 84.19 92 TRP A O 1
ATOM 715 N N . ASN A 1 93 ? 1.838 2.417 -8.777 1.00 76.25 93 ASN A N 1
ATOM 716 C CA . ASN A 1 93 ? 1.532 1.576 -9.942 1.00 76.25 93 ASN A CA 1
ATOM 717 C C . ASN A 1 93 ? 2.603 0.508 -10.208 1.00 76.25 93 ASN A C 1
ATOM 719 O O . ASN A 1 93 ? 2.936 0.199 -11.353 1.00 76.25 93 ASN A O 1
ATOM 723 N N . ARG A 1 94 ? 3.173 -0.048 -9.135 1.00 73.38 94 ARG A N 1
ATOM 724 C CA . ARG A 1 94 ? 4.181 -1.105 -9.203 1.00 73.38 94 ARG A CA 1
ATOM 725 C C . ARG A 1 94 ? 3.850 -2.211 -8.223 1.00 73.38 94 ARG A C 1
ATOM 727 O O . ARG A 1 94 ? 3.563 -1.957 -7.056 1.00 73.38 94 ARG A O 1
ATOM 734 N N . VAL A 1 95 ? 3.902 -3.442 -8.717 1.00 74.75 95 VAL A N 1
ATOM 735 C CA . VAL A 1 95 ? 3.620 -4.630 -7.918 1.00 74.75 95 VAL A CA 1
ATOM 736 C C . VAL A 1 95 ? 4.882 -5.008 -7.154 1.00 74.75 95 VAL A C 1
ATOM 738 O O . VAL A 1 95 ? 5.866 -5.447 -7.746 1.00 74.75 95 VAL A O 1
ATOM 741 N N . HIS A 1 96 ? 4.845 -4.847 -5.835 1.00 75.19 96 HIS A N 1
ATOM 742 C CA . HIS A 1 96 ? 5.891 -5.304 -4.930 1.00 75.19 96 HIS A CA 1
ATOM 743 C C . HIS A 1 96 ? 5.258 -5.823 -3.634 1.00 75.19 96 HIS A C 1
ATOM 745 O O . HIS A 1 96 ? 4.347 -5.203 -3.078 1.00 75.19 96 HIS A O 1
ATOM 751 N N . LYS A 1 97 ? 5.700 -6.999 -3.177 1.00 79.62 97 LYS A N 1
ATOM 752 C CA . LYS A 1 97 ? 5.166 -7.679 -1.993 1.00 79.62 97 LYS A CA 1
ATOM 753 C C . LYS A 1 97 ? 6.319 -8.258 -1.156 1.00 79.62 97 LYS A C 1
ATOM 755 O O . LYS A 1 97 ? 7.074 -9.058 -1.706 1.00 79.62 97 LYS A O 1
ATOM 760 N N . PRO A 1 98 ? 6.452 -7.908 0.139 1.00 73.19 98 PRO A N 1
ATOM 761 C CA . PRO A 1 98 ? 5.650 -6.932 0.882 1.00 73.19 98 PRO A CA 1
ATOM 762 C C . PRO A 1 98 ? 6.146 -5.488 0.654 1.00 73.19 98 PRO A C 1
ATOM 764 O O . PRO A 1 98 ? 7.202 -5.103 1.147 1.00 73.19 98 PRO A O 1
ATOM 767 N N . ALA A 1 99 ? 5.368 -4.649 -0.040 1.00 82.69 99 ALA A N 1
ATOM 768 C CA . ALA A 1 99 ? 5.608 -3.203 -0.052 1.00 82.69 99 ALA A CA 1
ATOM 769 C C . ALA A 1 99 ? 5.062 -2.579 1.242 1.00 82.69 99 ALA A C 1
ATOM 771 O O . ALA A 1 99 ? 3.850 -2.451 1.411 1.00 82.69 99 ALA A O 1
ATOM 772 N N . ARG A 1 100 ? 5.945 -2.224 2.179 1.00 84.31 100 ARG A N 1
ATOM 773 C CA . ARG A 1 100 ? 5.585 -1.590 3.457 1.00 84.31 100 ARG A CA 1
ATOM 774 C C . ARG A 1 100 ? 6.041 -0.134 3.483 1.00 84.31 100 ARG A C 1
ATOM 776 O O . ARG A 1 100 ? 7.115 0.200 2.982 1.00 84.31 100 ARG A O 1
ATOM 783 N N . ILE A 1 101 ? 5.229 0.708 4.108 1.00 87.19 101 ILE A N 1
ATOM 784 C CA . ILE A 1 101 ? 5.618 2.052 4.524 1.00 87.19 101 ILE A CA 1
ATOM 785 C C . ILE A 1 101 ? 5.830 1.975 6.034 1.00 87.19 101 ILE A C 1
ATOM 787 O O . ILE A 1 101 ? 4.923 1.562 6.754 1.00 87.19 101 ILE A O 1
ATOM 791 N N . GLY A 1 102 ? 7.028 2.320 6.506 1.00 84.62 102 GLY A N 1
ATOM 792 C CA . GLY A 1 102 ? 7.335 2.325 7.937 1.00 84.62 102 GLY A CA 1
ATOM 793 C C . GLY A 1 102 ? 6.446 3.299 8.712 1.00 84.62 102 GLY A C 1
ATOM 794 O O . GLY A 1 102 ? 5.775 4.158 8.134 1.00 84.62 102 GLY A O 1
ATOM 795 N N . GLN A 1 103 ? 6.421 3.150 10.031 1.00 87.75 103 GLN A N 1
ATOM 796 C CA . GLN A 1 103 ? 5.652 3.981 10.963 1.00 87.75 103 GLN A CA 1
ATOM 797 C C . GLN A 1 103 ? 4.171 4.109 10.569 1.00 87.75 103 GLN A C 1
ATOM 799 O O . GLN A 1 103 ? 3.556 5.164 10.744 1.00 87.75 103 GLN A O 1
ATOM 804 N N . THR A 1 104 ? 3.603 3.046 9.997 1.00 90.94 104 THR A N 1
ATOM 805 C CA . THR A 1 104 ? 2.231 3.021 9.486 1.00 90.94 104 THR A CA 1
ATOM 806 C C . THR A 1 104 ? 1.420 1.960 10.206 1.00 90.94 104 THR A C 1
ATOM 808 O O . THR A 1 104 ? 1.576 0.769 9.952 1.00 90.94 104 THR A O 1
ATOM 811 N N . PHE A 1 105 ? 0.576 2.397 11.136 1.00 95.12 105 PHE A N 1
ATOM 812 C CA . PHE A 1 105 ? -0.180 1.517 12.025 1.00 95.12 105 PHE A CA 1
ATOM 813 C C . PHE A 1 105 ? -1.337 2.267 12.690 1.00 95.12 105 PHE A C 1
ATOM 815 O O . PHE A 1 105 ? -1.373 3.502 12.725 1.00 95.12 105 PHE A O 1
ATOM 822 N N . PHE A 1 106 ? -2.259 1.508 13.278 1.00 97.69 106 PHE A N 1
ATOM 823 C CA . PHE A 1 106 ? -3.267 2.024 14.199 1.00 97.69 106 PHE A CA 1
ATOM 824 C C . PHE A 1 106 ? -2.994 1.517 15.614 1.00 97.69 106 PHE A C 1
ATOM 826 O O . PHE A 1 106 ? -2.537 0.389 15.793 1.00 97.69 106 PHE A O 1
ATOM 833 N N . ALA A 1 107 ? -3.282 2.332 16.627 1.00 98.12 107 ALA A N 1
ATOM 834 C CA . ALA A 1 107 ? -3.101 1.945 18.024 1.00 98.12 107 ALA A CA 1
ATOM 835 C C . ALA A 1 107 ? -4.178 2.544 18.935 1.00 98.12 107 ALA A C 1
ATOM 837 O O . ALA A 1 107 ? -4.748 3.597 18.649 1.00 98.12 107 ALA A O 1
ATOM 838 N N . LEU A 1 108 ? -4.429 1.881 20.058 1.00 97.88 108 LEU A N 1
ATOM 839 C CA . LEU A 1 108 ? -5.253 2.357 21.163 1.00 97.88 108 LEU A CA 1
ATOM 840 C C . LEU A 1 108 ? -4.372 2.617 22.380 1.00 97.88 108 LEU A C 1
ATOM 842 O O . LEU A 1 108 ? -3.485 1.827 22.693 1.00 97.88 108 LEU A O 1
ATOM 846 N N . SER A 1 109 ? -4.659 3.695 23.100 1.00 97.62 109 SER A N 1
ATOM 847 C CA . SER A 1 109 ? -4.064 3.981 24.406 1.00 97.62 109 SER A CA 1
ATOM 848 C C . SER A 1 109 ? -5.092 4.671 25.288 1.00 97.62 109 SER A C 1
ATOM 850 O O . SER A 1 109 ? -5.794 5.570 24.826 1.00 97.62 109 SER A O 1
ATOM 852 N N . GLY A 1 110 ? -5.214 4.278 26.550 1.00 97.12 110 GLY A N 1
ATOM 853 C CA . GLY A 1 110 ? -6.183 4.899 27.443 1.00 97.12 110 GLY A CA 1
ATOM 854 C C . GLY A 1 110 ? -6.191 4.323 28.845 1.00 97.12 110 GLY A C 1
ATOM 855 O O . GLY A 1 110 ? -5.375 3.477 29.195 1.00 97.12 110 GLY A O 1
ATOM 856 N N . ASN A 1 111 ? -7.145 4.803 29.639 1.00 97.44 111 ASN A N 1
ATOM 857 C CA . ASN A 1 111 ? -7.392 4.360 31.004 1.00 97.44 111 ASN A CA 1
ATOM 858 C C . ASN A 1 111 ? -8.875 4.026 31.197 1.00 97.44 111 ASN A C 1
ATOM 860 O O . ASN A 1 111 ? -9.742 4.770 30.729 1.00 97.44 111 ASN A O 1
ATOM 864 N N . ALA A 1 112 ? -9.161 2.947 31.924 1.00 95.69 112 ALA A N 1
ATOM 865 C CA . ALA A 1 112 ? -10.480 2.597 32.446 1.00 95.69 112 ALA A CA 1
ATOM 866 C C . ALA A 1 112 ? -10.443 2.672 33.978 1.00 95.69 112 ALA A C 1
ATOM 868 O O . ALA A 1 112 ? -9.980 1.747 34.649 1.00 95.69 112 ALA A O 1
ATOM 869 N N . GLY A 1 113 ? -10.874 3.806 34.540 1.00 92.19 113 GLY A N 1
ATOM 870 C CA . GLY A 1 113 ? -10.540 4.138 35.929 1.00 92.19 113 GLY A CA 1
ATOM 871 C C . GLY A 1 113 ? -9.019 4.217 36.104 1.00 92.19 113 GLY A C 1
ATOM 872 O O . GLY A 1 113 ? -8.363 4.948 35.366 1.00 92.19 113 GLY A O 1
ATOM 873 N N . ASP A 1 114 ? -8.470 3.422 37.023 1.00 90.56 114 ASP A N 1
ATOM 874 C CA . ASP A 1 114 ? -7.035 3.421 37.350 1.00 90.56 114 ASP A CA 1
ATOM 875 C C . ASP A 1 114 ? -6.204 2.435 36.507 1.00 90.56 114 ASP A C 1
ATOM 877 O O . ASP A 1 114 ? -4.987 2.350 36.664 1.00 90.56 114 ASP A O 1
ATOM 881 N N . LYS A 1 115 ? -6.841 1.659 35.619 1.00 92.44 115 LYS A N 1
ATOM 882 C CA . LYS A 1 115 ? -6.151 0.685 34.761 1.00 92.44 115 LYS A CA 1
ATOM 883 C C . LYS A 1 115 ? -5.827 1.298 33.406 1.00 92.44 115 LYS A C 1
ATOM 885 O O . LYS A 1 115 ? -6.746 1.610 32.647 1.00 92.44 115 LYS A O 1
ATOM 890 N N . SER A 1 116 ? -4.541 1.419 33.093 1.00 96.12 116 SER A N 1
ATOM 891 C CA . SER A 1 116 ? -4.071 1.809 31.766 1.00 96.12 116 SER A CA 1
ATOM 892 C C . SER A 1 116 ? -4.039 0.619 30.807 1.00 96.12 116 SER A C 1
ATOM 894 O O . SER A 1 116 ? -3.858 -0.530 31.212 1.00 96.12 116 SER A O 1
ATOM 896 N N . PHE A 1 117 ? -4.226 0.892 29.519 1.00 96.31 117 PHE A N 1
ATOM 897 C CA . PHE A 1 117 ? -4.069 -0.085 28.449 1.00 96.31 117 PHE A CA 1
ATOM 898 C C . PHE A 1 117 ? -3.468 0.574 27.210 1.00 96.31 117 PHE A C 1
ATOM 900 O O . PHE A 1 117 ? -3.714 1.750 26.932 1.00 96.31 117 PHE A O 1
ATOM 907 N N . GLN A 1 118 ? -2.699 -0.208 26.457 1.00 97.75 118 GLN A N 1
ATOM 908 C CA . GLN A 1 118 ? -2.162 0.162 25.153 1.00 97.75 118 GLN A CA 1
ATOM 909 C C . GLN A 1 118 ? -2.146 -1.072 24.260 1.00 97.75 118 GLN A C 1
ATOM 911 O O . GLN A 1 118 ? -1.767 -2.148 24.730 1.00 97.75 118 GLN A O 1
ATOM 916 N N . ARG A 1 119 ? -2.567 -0.925 23.002 1.00 98.19 119 ARG A N 1
ATOM 917 C CA . ARG A 1 119 ? -2.505 -1.988 21.993 1.00 98.19 119 ARG A CA 1
ATOM 918 C C . ARG A 1 119 ? -2.244 -1.431 20.610 1.00 98.19 119 ARG A C 1
ATOM 920 O O . ARG A 1 119 ? -2.863 -0.437 20.230 1.00 98.19 119 ARG A O 1
ATOM 927 N N . VAL A 1 120 ? -1.401 -2.104 19.835 1.00 98.19 120 VAL A N 1
ATOM 928 C CA . VAL A 1 120 ? -1.393 -1.924 18.379 1.00 98.19 120 VAL A CA 1
ATOM 929 C C . VAL A 1 120 ? -2.548 -2.733 17.806 1.00 98.19 120 VAL A C 1
ATOM 931 O O . VAL A 1 120 ? -2.735 -3.886 18.179 1.00 98.19 120 VAL A O 1
ATOM 934 N N . LEU A 1 121 ? -3.330 -2.142 16.906 1.00 98.19 121 LEU A N 1
ATOM 935 C CA . LEU A 1 121 ? -4.545 -2.742 16.344 1.00 98.19 121 LEU A CA 1
ATOM 936 C C . LEU A 1 121 ? -4.239 -3.696 15.182 1.00 98.19 121 LEU A C 1
ATOM 938 O O . LEU A 1 121 ? -4.727 -3.536 14.068 1.00 98.19 121 LEU A O 1
ATOM 942 N N . GLN A 1 122 ? -3.395 -4.680 15.470 1.00 97.25 122 GLN A N 1
ATOM 943 C CA . GLN A 1 122 ? -2.971 -5.771 14.597 1.00 97.25 122 GLN A CA 1
ATOM 944 C C . GLN A 1 122 ? -2.510 -6.946 15.474 1.00 97.25 122 GLN A C 1
ATOM 946 O O . GLN A 1 122 ? -2.236 -6.740 16.653 1.00 97.25 122 GLN A O 1
ATOM 951 N N . THR A 1 123 ? -2.391 -8.156 14.929 1.00 96.94 123 THR A N 1
ATOM 952 C CA . THR A 1 123 ? -2.003 -9.364 15.694 1.00 96.94 123 THR A CA 1
ATOM 953 C C . THR A 1 123 ? -0.516 -9.704 15.633 1.00 96.94 123 THR A C 1
ATOM 955 O O . THR A 1 123 ? -0.056 -10.627 16.301 1.00 96.94 123 THR A O 1
ATOM 958 N N . ARG A 1 124 ? 0.264 -8.965 14.838 1.00 94.06 124 ARG A N 1
ATOM 959 C CA . ARG A 1 124 ? 1.725 -9.098 14.777 1.00 94.06 124 ARG A CA 1
ATOM 960 C C . ARG A 1 124 ? 2.400 -7.936 15.479 1.00 94.06 124 ARG A C 1
ATOM 962 O O . ARG A 1 124 ? 1.923 -6.809 15.392 1.00 94.06 124 ARG A O 1
ATOM 969 N N . THR A 1 125 ? 3.545 -8.189 16.104 1.00 94.19 125 THR A N 1
ATOM 970 C CA . THR A 1 125 ? 4.397 -7.133 16.661 1.00 94.19 125 THR A CA 1
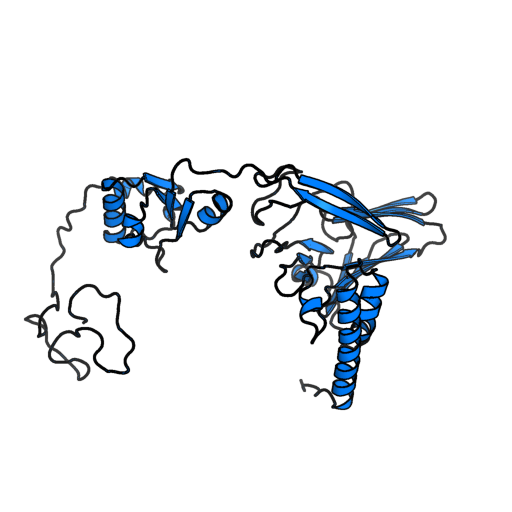ATOM 971 C C . THR A 1 125 ? 4.639 -6.034 15.627 1.00 94.19 125 THR A C 1
ATOM 973 O O . THR A 1 125 ? 5.013 -6.313 14.487 1.00 94.19 125 THR A O 1
ATOM 976 N N . CYS A 1 126 ? 4.405 -4.785 16.023 1.00 92.31 126 CYS A N 1
ATOM 977 C CA . CYS A 1 126 ? 4.712 -3.627 15.198 1.00 92.31 126 CYS A CA 1
ATOM 978 C C . CYS A 1 126 ? 6.186 -3.270 15.376 1.00 92.31 126 CYS A C 1
ATOM 980 O O . CYS A 1 126 ? 6.591 -2.829 16.449 1.00 92.31 126 CYS A O 1
ATOM 982 N N . GLU A 1 127 ? 6.988 -3.446 14.328 1.00 89.62 127 GLU A N 1
ATOM 983 C CA . GLU A 1 127 ? 8.427 -3.147 14.367 1.00 89.62 127 GLU A CA 1
ATOM 984 C C . GLU A 1 127 ? 8.714 -1.665 14.669 1.00 89.62 127 GLU A C 1
ATOM 986 O O . GLU A 1 127 ? 9.748 -1.340 15.245 1.00 89.62 127 GLU A O 1
ATOM 991 N N . ASP A 1 128 ? 7.774 -0.775 14.338 1.00 87.75 128 ASP A N 1
ATOM 992 C CA . ASP A 1 128 ? 7.866 0.666 14.593 1.00 87.75 128 ASP A CA 1
ATOM 993 C C . ASP A 1 128 ? 7.365 1.084 15.990 1.00 87.75 128 ASP A C 1
ATOM 995 O O . ASP A 1 128 ? 7.480 2.254 16.357 1.00 87.75 128 ASP A O 1
ATOM 999 N N . LEU A 1 129 ? 6.789 0.158 16.769 1.00 91.62 129 LEU A N 1
ATOM 1000 C CA . LEU A 1 129 ? 6.220 0.429 18.092 1.00 91.62 129 LEU A CA 1
ATOM 1001 C C . LEU A 1 129 ? 6.379 -0.778 19.037 1.00 91.62 129 LEU A C 1
ATOM 1003 O O . LEU A 1 129 ? 5.408 -1.293 19.584 1.00 91.62 129 LEU A O 1
ATOM 1007 N N . LEU A 1 130 ? 7.626 -1.224 19.228 1.00 92.62 130 LEU A N 1
ATOM 1008 C CA . LEU A 1 130 ? 7.975 -2.444 19.977 1.00 92.62 130 LEU A CA 1
ATOM 1009 C C . LEU A 1 130 ? 7.537 -2.451 21.451 1.00 92.62 130 LEU A C 1
ATOM 1011 O O . LEU A 1 130 ? 7.402 -3.518 22.038 1.00 92.62 130 LEU A O 1
ATOM 1015 N N . GLU A 1 131 ? 7.340 -1.279 22.057 1.00 93.50 131 GLU A N 1
ATOM 1016 C CA . GLU A 1 131 ? 6.922 -1.150 23.461 1.00 93.50 131 GLU A CA 1
ATOM 1017 C C . GLU A 1 131 ? 5.416 -1.376 23.666 1.00 93.50 131 GLU A C 1
ATOM 1019 O O . GLU A 1 131 ? 4.951 -1.441 24.804 1.00 93.50 131 GLU A O 1
ATOM 1024 N N . VAL A 1 132 ? 4.642 -1.479 22.580 1.00 96.50 132 VAL A N 1
ATOM 1025 C CA . VAL A 1 132 ? 3.193 -1.671 22.631 1.00 96.50 132 VAL A CA 1
ATOM 1026 C C . VAL A 1 132 ? 2.838 -3.046 22.084 1.00 96.50 132 VAL A C 1
ATOM 1028 O O . VAL A 1 132 ? 3.097 -3.369 20.926 1.00 96.50 132 VAL A O 1
ATOM 1031 N N . GLU A 1 133 ? 2.188 -3.843 22.925 1.00 97.50 133 GLU A N 1
ATOM 1032 C CA . GLU A 1 133 ? 1.741 -5.185 22.562 1.00 97.50 133 GLU A CA 1
ATOM 1033 C C . GLU A 1 133 ? 0.681 -5.153 21.440 1.00 97.50 133 GLU A C 1
ATOM 1035 O O . GLU A 1 133 ? -0.178 -4.259 21.418 1.00 97.50 133 GLU A O 1
ATOM 1040 N N . PRO A 1 134 ? 0.703 -6.120 20.507 1.00 97.94 134 PRO A N 1
ATOM 1041 C CA . PRO A 1 134 ? -0.367 -6.303 19.532 1.00 97.94 134 PRO A CA 1
ATOM 1042 C C . PRO A 1 134 ? -1.654 -6.818 20.195 1.00 97.94 134 PRO A C 1
ATOM 1044 O O . PRO A 1 134 ? -1.644 -7.294 21.331 1.00 97.94 134 PRO A O 1
ATOM 1047 N N . MET A 1 135 ? -2.768 -6.759 19.464 1.00 98.25 135 MET A N 1
ATOM 1048 C CA . MET A 1 135 ? -3.995 -7.462 19.850 1.00 98.25 135 MET A CA 1
ATOM 1049 C C . MET A 1 135 ? -3.741 -8.974 19.871 1.00 98.25 135 MET A C 1
ATOM 1051 O O . MET A 1 135 ? -3.068 -9.502 18.983 1.00 98.25 135 MET A O 1
ATOM 1055 N N . LYS A 1 136 ? -4.314 -9.693 20.842 1.00 97.88 136 LYS A N 1
ATOM 1056 C CA . LYS A 1 136 ? -4.104 -11.150 20.968 1.00 97.88 136 LYS A CA 1
ATOM 1057 C C . LYS A 1 136 ? -4.592 -11.939 19.754 1.00 97.88 136 LYS A C 1
ATOM 1059 O O . LYS A 1 136 ? -3.933 -12.885 19.328 1.00 97.88 136 LYS A O 1
ATOM 1064 N N . ALA A 1 137 ? -5.762 -11.587 19.231 1.00 97.94 137 ALA A N 1
ATOM 1065 C CA . ALA A 1 137 ? -6.377 -12.256 18.094 1.00 97.94 137 ALA A CA 1
ATOM 1066 C C . ALA A 1 137 ? -7.310 -11.306 17.334 1.00 97.94 137 ALA A C 1
ATOM 1068 O O . ALA A 1 137 ? -7.672 -10.227 17.807 1.00 97.94 137 ALA A O 1
ATOM 1069 N N . LEU A 1 138 ? -7.699 -11.720 16.131 1.00 98.25 138 LEU A N 1
ATOM 1070 C CA . LEU A 1 138 ? -8.777 -11.095 15.380 1.00 98.25 138 LEU A CA 1
ATOM 1071 C C . LEU A 1 138 ? -9.509 -12.137 14.536 1.00 98.25 138 LEU A C 1
ATOM 1073 O O . LEU A 1 138 ? -8.977 -13.210 14.236 1.00 98.25 138 LEU A O 1
ATOM 1077 N N . SER A 1 139 ? -10.716 -11.788 14.110 1.00 98.25 139 SER A N 1
ATOM 1078 C CA . SER A 1 139 ? -11.422 -12.473 13.036 1.00 98.25 139 SER A CA 1
ATOM 1079 C C . SER A 1 139 ? -11.632 -11.529 11.860 1.00 98.25 139 SER A C 1
ATOM 1081 O O . SER A 1 139 ? -11.852 -10.336 12.057 1.00 98.25 139 SER A O 1
ATOM 1083 N N . PHE A 1 140 ? -11.528 -12.057 10.641 1.00 98.25 140 PHE A N 1
ATOM 1084 C CA . PHE A 1 140 ? -11.591 -11.271 9.412 1.00 98.25 140 PHE A CA 1
ATOM 1085 C C . PHE A 1 140 ? -12.719 -11.785 8.524 1.00 98.25 140 PHE A C 1
ATOM 1087 O O . PHE A 1 140 ? -12.770 -12.969 8.190 1.00 98.25 140 PHE A O 1
ATOM 1094 N N . ARG A 1 141 ? -13.589 -10.888 8.066 1.00 95.50 141 ARG A N 1
ATOM 1095 C CA . ARG A 1 141 ? -14.582 -11.170 7.026 1.00 95.50 141 ARG A CA 1
ATOM 1096 C C . ARG A 1 141 ? -14.410 -10.175 5.888 1.00 95.50 141 ARG A C 1
ATOM 1098 O O . ARG A 1 141 ? -14.526 -8.976 6.103 1.00 95.50 141 ARG A O 1
ATOM 1105 N N . GLY A 1 142 ? -14.141 -10.672 4.687 1.00 91.44 142 GLY A N 1
ATOM 1106 C CA . GLY A 1 142 ? -14.010 -9.852 3.485 1.00 91.44 142 GLY A CA 1
ATOM 1107 C C . GLY A 1 142 ? -15.119 -10.162 2.492 1.00 91.44 142 GLY A C 1
ATOM 1108 O O . GLY A 1 142 ? -15.256 -11.304 2.064 1.00 91.44 142 GLY A O 1
ATOM 1109 N N . GLU A 1 143 ? -15.869 -9.142 2.097 1.00 88.38 143 GLU A N 1
ATOM 1110 C CA . GLU A 1 143 ? -16.848 -9.183 1.013 1.00 88.38 143 GLU A CA 1
ATOM 1111 C C . GLU A 1 143 ? -16.571 -7.959 0.142 1.00 88.38 143 GLU A C 1
ATOM 1113 O O . GLU A 1 143 ? -17.064 -6.867 0.417 1.00 88.38 143 GLU A O 1
ATOM 1118 N N . TYR A 1 144 ? -15.695 -8.112 -0.859 1.00 86.06 144 TYR A N 1
ATOM 1119 C CA . TYR A 1 144 ? -15.253 -6.987 -1.684 1.00 86.06 144 TYR A CA 1
ATOM 1120 C C . TYR A 1 144 ? -16.456 -6.174 -2.196 1.00 86.06 144 TYR A C 1
ATOM 1122 O O . TYR A 1 144 ? -17.347 -6.764 -2.812 1.00 86.06 144 TYR A O 1
ATOM 1130 N N . PRO A 1 145 ? -16.502 -4.849 -1.949 1.00 88.06 145 PRO A N 1
ATOM 1131 C CA . PRO A 1 145 ? -15.384 -3.960 -1.594 1.00 88.06 145 PRO A CA 1
ATOM 1132 C C . PRO A 1 145 ? -15.223 -3.620 -0.097 1.00 88.06 145 PRO A C 1
ATOM 1134 O O . PRO A 1 145 ? -14.553 -2.639 0.229 1.00 88.06 145 PRO A O 1
ATOM 1137 N N . ILE A 1 146 ? -15.826 -4.394 0.812 1.00 89.44 146 ILE A N 1
ATOM 1138 C CA . ILE A 1 146 ? -15.843 -4.142 2.261 1.00 89.44 146 ILE A CA 1
ATOM 1139 C C . ILE A 1 146 ? -15.145 -5.268 3.043 1.00 89.44 146 ILE A C 1
ATOM 1141 O O . ILE A 1 146 ? -15.294 -6.452 2.747 1.00 89.44 146 ILE A O 1
ATOM 1145 N N . ALA A 1 147 ? -14.399 -4.901 4.081 1.00 93.62 147 ALA A N 1
ATOM 1146 C CA . ALA A 1 147 ? -13.817 -5.813 5.056 1.00 93.62 147 ALA A CA 1
ATOM 1147 C C . ALA A 1 147 ? -14.249 -5.444 6.480 1.00 93.62 147 ALA A C 1
ATOM 1149 O O . ALA A 1 147 ? -14.343 -4.266 6.828 1.00 93.62 147 ALA A O 1
ATOM 1150 N N . TRP A 1 148 ? -14.467 -6.460 7.311 1.00 96.75 148 TRP A N 1
ATOM 1151 C CA . TRP A 1 148 ? -14.747 -6.333 8.738 1.00 96.75 148 TRP A CA 1
ATOM 1152 C C . TRP A 1 148 ? -13.729 -7.122 9.544 1.00 96.75 148 TRP A C 1
ATOM 1154 O O . TRP A 1 148 ? -13.485 -8.297 9.259 1.00 96.75 148 TRP A O 1
ATOM 1164 N N . LEU A 1 149 ? -13.157 -6.469 10.550 1.00 98.31 149 LEU A N 1
ATOM 1165 C CA . LEU A 1 149 ? -12.270 -7.083 11.523 1.00 98.31 149 LEU A CA 1
ATOM 1166 C C . LEU A 1 149 ? -12.872 -6.899 12.912 1.00 98.31 149 LEU A C 1
ATOM 1168 O O . LEU A 1 149 ? -13.184 -5.775 13.310 1.00 98.31 149 LEU A O 1
ATOM 1172 N N . ASP A 1 150 ? -12.979 -7.994 13.650 1.00 98.38 150 ASP A N 1
ATOM 1173 C CA . ASP A 1 150 ? -13.341 -7.996 15.065 1.00 98.38 150 ASP A CA 1
ATOM 1174 C C . ASP A 1 150 ? -12.120 -8.456 15.856 1.00 98.38 150 ASP A C 1
ATOM 1176 O O . ASP A 1 150 ? -11.591 -9.538 15.590 1.00 98.38 150 ASP A O 1
ATOM 1180 N N . PHE A 1 151 ? -11.646 -7.627 16.785 1.00 98.50 151 PHE A N 1
ATOM 1181 C CA . PHE A 1 151 ? -10.446 -7.917 17.562 1.00 98.50 151 PHE A CA 1
ATOM 1182 C C . PHE A 1 151 ? -10.799 -8.545 18.912 1.00 98.50 151 PHE A C 1
ATOM 1184 O O . PHE A 1 151 ? -11.761 -8.146 19.566 1.00 98.50 151 PHE A O 1
ATOM 1191 N N . GLU A 1 152 ? -9.977 -9.495 19.347 1.00 97.81 152 GLU A N 1
ATOM 1192 C CA . GLU A 1 152 ? -10.128 -10.223 20.606 1.00 97.81 152 GLU A CA 1
ATOM 1193 C C . GLU A 1 152 ? -8.916 -9.926 21.504 1.00 97.81 152 GLU A C 1
ATOM 1195 O O . GLU A 1 152 ? -7.776 -10.239 21.154 1.00 97.81 152 GLU A O 1
ATOM 1200 N N . ASP A 1 153 ? -9.150 -9.293 22.657 1.00 97.31 153 ASP A N 1
ATOM 1201 C CA . ASP A 1 153 ? -8.136 -8.983 23.675 1.00 97.31 153 ASP A CA 1
ATOM 1202 C C . ASP A 1 153 ? -8.812 -8.748 25.041 1.00 97.31 153 ASP A C 1
ATOM 1204 O O . ASP A 1 153 ? -10.021 -8.529 25.117 1.00 97.31 153 ASP A O 1
ATOM 1208 N N . ASP A 1 154 ? -8.034 -8.733 26.123 1.00 95.06 154 ASP A N 1
ATOM 1209 C CA . ASP A 1 154 ? -8.514 -8.442 27.480 1.00 95.06 154 ASP A CA 1
ATOM 1210 C C . ASP A 1 154 ? -8.540 -6.920 27.719 1.00 95.06 154 ASP A C 1
ATOM 1212 O O . ASP A 1 154 ? -7.886 -6.390 28.624 1.00 95.06 154 ASP A O 1
ATOM 1216 N N . LEU A 1 155 ? -9.269 -6.193 26.874 1.00 95.88 155 LEU A N 1
ATOM 1217 C CA . LEU A 1 155 ? -9.435 -4.744 26.976 1.00 95.88 155 LEU A CA 1
ATOM 1218 C C . LEU A 1 155 ? -10.799 -4.369 27.574 1.00 95.88 155 LEU A C 1
ATOM 1220 O O . LEU A 1 155 ? -11.777 -5.090 27.398 1.00 95.88 155 LEU A O 1
ATOM 1224 N N . PRO A 1 156 ? -10.926 -3.184 28.200 1.00 96.12 156 PRO A N 1
ATOM 1225 C CA . PRO A 1 156 ? -12.219 -2.633 28.624 1.00 96.12 156 PRO A CA 1
ATOM 1226 C C . PRO A 1 156 ? -13.070 -2.111 27.441 1.00 96.12 156 PRO A C 1
ATOM 1228 O O . PRO A 1 156 ? -13.947 -1.264 27.630 1.00 96.12 156 PRO A O 1
ATOM 1231 N N . LEU A 1 157 ? -12.773 -2.549 26.213 1.00 96.88 157 LEU A N 1
ATOM 1232 C CA . LEU A 1 157 ? -13.379 -2.096 24.966 1.00 96.88 157 LEU A CA 1
ATOM 1233 C C . LEU A 1 157 ? -13.614 -3.289 24.031 1.00 96.88 157 LEU A C 1
ATOM 1235 O O . LEU A 1 157 ? -12.677 -4.039 23.771 1.00 96.88 157 LEU A O 1
ATOM 1239 N N . ASP A 1 158 ? -14.808 -3.381 23.442 1.00 97.94 158 ASP A N 1
ATOM 1240 C CA . ASP A 1 158 ? -14.993 -4.107 22.181 1.00 97.94 158 ASP A CA 1
ATOM 1241 C C . ASP A 1 158 ? -14.449 -3.222 21.049 1.00 97.94 158 ASP A C 1
ATOM 1243 O O . ASP A 1 158 ? -14.839 -2.051 20.922 1.00 97.94 158 ASP A O 1
ATOM 1247 N N . VAL A 1 159 ? -13.558 -3.778 20.226 1.00 98.56 159 VAL A N 1
ATOM 1248 C CA . VAL A 1 159 ? -12.869 -3.063 19.144 1.00 98.56 159 VAL A CA 1
ATOM 1249 C C . VAL A 1 159 ? -13.147 -3.763 17.820 1.00 98.56 159 VAL A C 1
ATOM 1251 O O . VAL A 1 159 ? -12.822 -4.935 17.647 1.00 98.56 159 VAL A O 1
ATOM 1254 N N . SER A 1 160 ? -13.721 -3.032 16.866 1.00 98.44 160 SER A N 1
ATOM 1255 C CA . SER A 1 160 ? -13.930 -3.525 15.500 1.00 98.44 160 SER A CA 1
ATOM 1256 C C . SER A 1 160 ? -13.605 -2.460 14.457 1.00 98.44 160 SER A C 1
ATOM 1258 O O . SER A 1 160 ? -13.656 -1.253 14.724 1.00 98.44 160 SER A O 1
ATOM 1260 N N . LEU A 1 161 ? -13.270 -2.925 13.258 1.00 98.31 161 LEU A N 1
ATOM 1261 C CA . LEU A 1 161 ? -12.954 -2.115 12.090 1.00 98.31 161 LEU A CA 1
ATOM 1262 C C . LEU A 1 161 ? -13.844 -2.532 10.920 1.00 98.31 161 LEU A C 1
ATOM 1264 O O . LEU A 1 161 ? -13.963 -3.709 10.601 1.00 98.31 161 LEU A O 1
ATOM 1268 N N . GLU A 1 162 ? -14.429 -1.544 10.256 1.00 94.62 162 GLU A N 1
ATOM 1269 C CA . GLU A 1 162 ? -15.069 -1.672 8.948 1.00 94.62 162 GLU A CA 1
ATOM 1270 C C . GLU A 1 162 ? -14.253 -0.850 7.946 1.00 94.62 162 GLU A C 1
ATOM 1272 O O . GLU A 1 162 ? -14.112 0.365 8.103 1.00 94.62 162 GLU A O 1
ATOM 1277 N N . SER A 1 163 ? -13.699 -1.503 6.929 1.00 93.06 163 SER A N 1
ATOM 1278 C CA . SER A 1 163 ? -12.848 -0.879 5.916 1.00 93.06 163 SER A CA 1
ATOM 1279 C C . SER A 1 163 ? -13.405 -1.083 4.522 1.00 93.06 163 SER A C 1
ATOM 1281 O O . SER A 1 163 ? -13.935 -2.146 4.218 1.00 93.06 163 SER A O 1
ATOM 1283 N N . TYR A 1 164 ? -13.289 -0.072 3.666 1.00 87.31 164 TYR A N 1
ATOM 1284 C CA . TYR A 1 164 ? -13.813 -0.145 2.304 1.00 87.31 164 TYR A CA 1
ATOM 1285 C C . TYR A 1 164 ? -13.151 0.860 1.363 1.00 87.31 164 TYR A C 1
ATOM 1287 O O . TYR A 1 164 ? -12.566 1.859 1.789 1.00 87.31 164 TYR A O 1
ATOM 1295 N N . SER A 1 165 ? -13.332 0.616 0.069 1.00 84.62 165 SER A N 1
ATOM 1296 C CA . SER A 1 165 ? -13.163 1.607 -0.995 1.00 84.62 165 SER A CA 1
ATOM 1297 C C . SER A 1 165 ? -14.486 1.771 -1.744 1.00 84.62 165 SER A C 1
ATOM 1299 O O . SER A 1 165 ? -15.251 0.809 -1.826 1.00 84.62 165 SER A O 1
ATOM 1301 N N . PRO A 1 166 ? -14.803 2.971 -2.259 1.00 75.69 166 PRO A N 1
ATOM 1302 C CA . PRO A 1 166 ? -16.098 3.249 -2.872 1.00 75.69 166 PRO A CA 1
ATOM 1303 C C . PRO A 1 166 ? -16.205 2.604 -4.262 1.00 75.69 166 PRO A C 1
ATOM 1305 O O . PRO A 1 166 ? -16.117 3.285 -5.271 1.00 75.69 166 PRO A O 1
ATOM 1308 N N . MET A 1 167 ? -16.399 1.287 -4.328 1.00 77.00 167 MET A N 1
ATOM 1309 C CA . MET A 1 167 ? -16.666 0.562 -5.576 1.00 77.00 167 MET A CA 1
ATOM 1310 C C . MET A 1 167 ? -18.170 0.475 -5.788 1.00 77.00 167 MET A C 1
ATOM 1312 O O . MET A 1 167 ? -18.844 -0.401 -5.245 1.00 77.00 167 MET A O 1
ATOM 1316 N N . ILE A 1 168 ? -18.690 1.430 -6.550 1.00 78.12 168 ILE A N 1
ATOM 1317 C CA . ILE A 1 168 ? -20.117 1.590 -6.799 1.00 78.12 168 ILE A CA 1
ATOM 1318 C C . ILE A 1 168 ? -20.368 1.173 -8.251 1.00 78.12 168 ILE A C 1
ATOM 1320 O O . ILE A 1 168 ? -19.914 1.851 -9.177 1.00 78.12 168 ILE A O 1
ATOM 1324 N N . PRO A 1 169 ? -21.048 0.043 -8.497 1.00 73.69 169 PRO A N 1
ATOM 1325 C CA . PRO A 1 169 ? -21.235 -0.402 -9.862 1.00 73.69 169 PRO A CA 1
ATOM 1326 C C . PRO A 1 169 ? -22.110 0.589 -10.645 1.00 73.69 169 PRO A C 1
ATOM 1328 O O . PRO A 1 169 ? -23.066 1.146 -10.113 1.00 73.69 169 PRO A O 1
ATOM 1331 N N . LEU A 1 170 ? -21.748 0.797 -11.916 1.00 78.81 170 LEU A N 1
ATOM 1332 C CA . LEU A 1 170 ? -22.253 1.853 -12.813 1.00 78.81 170 LEU A CA 1
ATOM 1333 C C . LEU A 1 170 ? -21.810 3.289 -12.478 1.00 78.81 170 LEU A C 1
ATOM 1335 O O . LEU A 1 170 ? -22.121 4.187 -13.250 1.00 78.81 170 LEU A O 1
ATOM 1339 N N . GLU A 1 171 ? -21.001 3.490 -11.435 1.00 77.00 171 GLU A N 1
ATOM 1340 C CA . GLU A 1 171 ? -20.377 4.777 -11.104 1.00 77.00 171 GLU A CA 1
ATOM 1341 C C . GLU A 1 171 ? -18.858 4.713 -11.292 1.00 77.00 171 GLU A C 1
ATOM 1343 O O . GLU A 1 171 ? -18.109 4.489 -10.330 1.00 77.00 171 GLU A O 1
ATOM 1348 N N . PRO A 1 172 ? -18.366 4.875 -12.532 1.00 82.31 172 PRO A N 1
ATOM 1349 C CA . PRO A 1 172 ? -16.940 4.776 -12.816 1.00 82.31 172 PRO A CA 1
ATOM 1350 C C . PRO A 1 172 ? -16.126 5.863 -12.107 1.00 82.31 172 PRO A C 1
ATOM 1352 O O . PRO A 1 172 ? -15.017 5.583 -11.663 1.00 82.31 172 PRO A O 1
ATOM 1355 N N . GLU A 1 173 ? -16.665 7.075 -11.949 1.00 75.31 173 GLU A N 1
ATOM 1356 C CA . GLU A 1 173 ? -15.950 8.189 -11.314 1.00 75.31 173 GLU A CA 1
ATOM 1357 C C . GLU A 1 173 ? -15.721 7.948 -9.819 1.00 75.31 173 GLU A C 1
ATOM 1359 O O . GLU A 1 173 ? -14.592 8.062 -9.339 1.00 75.31 173 GLU A O 1
ATOM 1364 N N . MET A 1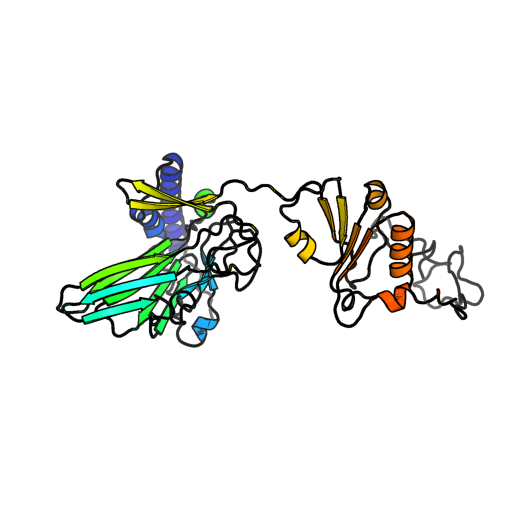 174 ? -16.763 7.537 -9.088 1.00 73.75 174 MET A N 1
ATOM 1365 C CA . MET A 1 174 ? -16.635 7.177 -7.672 1.00 73.75 174 MET A CA 1
ATOM 1366 C C . MET A 1 174 ? -15.783 5.920 -7.487 1.00 73.75 174 MET A C 1
ATOM 1368 O O . MET A 1 174 ? -14.943 5.873 -6.591 1.00 73.75 174 MET A O 1
ATOM 1372 N N . SER A 1 175 ? -15.937 4.936 -8.379 1.00 80.44 175 SER A N 1
ATOM 1373 C CA . SER A 1 175 ? -15.130 3.711 -8.364 1.00 80.44 175 SER A CA 1
ATOM 1374 C C . SER A 1 175 ? -13.657 3.954 -8.686 1.00 80.44 175 SER A C 1
ATOM 1376 O O . SER A 1 175 ? -12.821 3.139 -8.310 1.00 80.44 175 SER A O 1
ATOM 1378 N N . ALA A 1 176 ? -13.312 5.066 -9.336 1.00 86.00 176 ALA A N 1
ATOM 1379 C CA . ALA A 1 176 ? -11.940 5.485 -9.620 1.00 86.00 176 ALA A CA 1
ATOM 1380 C C . ALA A 1 176 ? -11.356 6.425 -8.546 1.00 86.00 176 ALA A C 1
ATOM 1382 O O . ALA A 1 176 ? -10.296 7.016 -8.753 1.00 86.00 176 ALA A O 1
ATOM 1383 N N . PHE A 1 177 ? -12.020 6.596 -7.397 1.00 81.44 177 PHE A N 1
ATOM 1384 C CA . PHE A 1 177 ? -11.539 7.499 -6.353 1.00 81.44 177 PHE A CA 1
ATOM 1385 C C . PHE A 1 177 ? -10.408 6.851 -5.520 1.00 81.44 177 PHE A C 1
ATOM 1387 O O . PHE A 1 177 ? -10.585 5.738 -5.017 1.00 81.44 177 PHE A O 1
ATOM 1394 N N . PRO A 1 178 ? -9.251 7.520 -5.318 1.00 87.88 178 PRO A N 1
ATOM 1395 C CA . PRO A 1 178 ? -8.089 6.961 -4.614 1.00 87.88 178 PRO A CA 1
ATOM 1396 C C . PRO A 1 178 ? -8.289 6.982 -3.089 1.00 87.88 178 PRO A C 1
ATOM 1398 O O . PRO A 1 178 ? -7.649 7.756 -2.377 1.00 87.88 178 PRO A O 1
ATOM 1401 N N . LEU A 1 179 ? -9.221 6.173 -2.576 1.00 85.38 179 LEU A N 1
ATOM 1402 C CA . LEU A 1 179 ? -9.643 6.223 -1.174 1.00 85.38 179 LEU A CA 1
ATOM 1403 C C . LEU A 1 179 ? -9.733 4.842 -0.525 1.00 85.38 179 LEU A C 1
ATOM 1405 O O . LEU A 1 179 ? -10.340 3.915 -1.058 1.00 85.38 179 LEU A O 1
ATOM 1409 N N . ALA A 1 180 ? -9.179 4.761 0.683 1.00 90.12 180 ALA A N 1
ATOM 1410 C CA . ALA A 1 180 ? -9.352 3.669 1.628 1.00 90.12 180 ALA A CA 1
ATOM 1411 C C . ALA A 1 180 ? -9.940 4.241 2.926 1.00 90.12 180 ALA A C 1
ATOM 1413 O O . ALA A 1 180 ? -9.359 5.145 3.531 1.00 90.12 180 ALA A O 1
ATOM 1414 N N . ALA A 1 181 ? -11.102 3.742 3.338 1.00 88.69 181 ALA A N 1
ATOM 1415 C CA . ALA A 1 181 ? -11.756 4.128 4.580 1.00 88.69 181 ALA A CA 1
ATOM 1416 C C . ALA A 1 181 ? -11.444 3.123 5.695 1.00 88.69 181 ALA A C 1
ATOM 1418 O O . ALA A 1 181 ? -11.410 1.915 5.464 1.00 88.69 181 ALA A O 1
ATOM 1419 N N . PHE A 1 182 ? -11.264 3.632 6.915 1.00 94.12 182 PHE A N 1
ATOM 1420 C CA . PHE A 1 182 ? -11.059 2.840 8.128 1.00 94.12 182 PHE A CA 1
ATOM 1421 C C . PHE A 1 182 ? -12.008 3.351 9.206 1.00 94.12 182 PHE A C 1
ATOM 1423 O O . PHE A 1 182 ? -11.786 4.408 9.798 1.00 94.12 182 PHE A O 1
ATOM 1430 N N . ASN A 1 183 ? -13.101 2.628 9.419 1.00 92.88 183 ASN A N 1
ATOM 1431 C CA . ASN A 1 183 ? -14.188 3.046 10.285 1.00 92.88 183 ASN A CA 1
ATOM 1432 C C . ASN A 1 183 ? -14.149 2.238 11.588 1.00 92.88 183 ASN A C 1
ATOM 1434 O O . ASN A 1 183 ? -14.623 1.101 11.656 1.00 92.88 183 ASN A O 1
ATOM 1438 N N . TRP A 1 184 ? -13.540 2.828 12.613 1.00 96.31 184 TRP A N 1
ATOM 1439 C CA . TRP A 1 184 ? -13.335 2.201 13.917 1.00 96.31 184 TRP A CA 1
ATOM 1440 C C . TRP A 1 184 ? -14.572 2.332 14.804 1.00 96.31 184 TRP A C 1
ATOM 1442 O O . TRP A 1 184 ? -15.096 3.429 15.001 1.00 96.31 184 TRP A O 1
ATOM 1452 N N . LYS A 1 185 ? -15.008 1.217 15.392 1.00 97.56 185 LYS A N 1
ATOM 1453 C CA . LYS A 1 185 ? -16.073 1.182 16.399 1.00 97.56 185 LYS A CA 1
ATOM 1454 C C . LYS A 1 185 ? -15.469 0.715 17.718 1.00 97.56 185 LYS A C 1
ATOM 1456 O O . LYS A 1 185 ? -14.928 -0.385 17.806 1.00 97.56 185 LYS A O 1
ATOM 1461 N N . LEU A 1 186 ? -15.568 1.573 18.730 1.00 97.19 186 LEU A N 1
ATOM 1462 C CA . LEU A 1 186 ? -15.077 1.328 20.083 1.00 97.19 186 LEU A CA 1
ATOM 1463 C C . LEU A 1 186 ? -16.268 1.359 21.036 1.00 97.19 186 LEU A C 1
ATOM 1465 O O . LEU A 1 186 ? -16.929 2.392 21.164 1.00 97.19 186 LEU A O 1
ATOM 1469 N N . LYS A 1 187 ? -16.550 0.245 21.707 1.00 97.31 187 LYS A N 1
ATOM 1470 C CA . LYS A 1 187 ? -17.648 0.152 22.673 1.00 97.31 187 LYS A CA 1
ATOM 1471 C C . LYS A 1 187 ? -17.088 -0.184 24.046 1.00 97.31 187 LYS A C 1
ATOM 1473 O O . LYS A 1 187 ? -16.461 -1.217 24.224 1.00 97.31 187 LYS A O 1
ATOM 1478 N N . ASN A 1 188 ? -17.339 0.683 25.022 1.00 97.00 188 ASN A N 1
ATOM 1479 C CA . ASN A 1 188 ? -16.964 0.433 26.410 1.00 97.00 188 ASN A CA 1
ATOM 1480 C C . ASN A 1 188 ? -17.777 -0.731 26.988 1.00 97.00 188 ASN A C 1
ATOM 1482 O O . ASN A 1 188 ? -19.004 -0.649 27.052 1.00 97.00 188 ASN A O 1
ATOM 1486 N N . THR A 1 189 ? -17.084 -1.789 27.401 1.00 95.56 189 THR A N 1
ATOM 1487 C CA . THR A 1 189 ? -17.668 -2.990 28.019 1.00 95.56 189 THR A CA 1
ATOM 1488 C C . THR A 1 189 ? -17.507 -3.015 29.536 1.00 95.56 189 THR A C 1
ATOM 1490 O O . THR A 1 189 ? -18.060 -3.890 30.200 1.00 95.56 189 THR A O 1
ATOM 1493 N N . SER A 1 190 ? -16.774 -2.052 30.096 1.00 93.19 190 SER A N 1
ATOM 1494 C CA . SER A 1 190 ? -16.573 -1.919 31.536 1.00 93.19 190 SER A CA 1
ATOM 1495 C C . SER A 1 190 ? -17.666 -1.084 32.214 1.00 93.19 190 SER A C 1
ATOM 1497 O O . SER A 1 190 ? -18.411 -0.340 31.577 1.00 93.19 190 SER A O 1
ATOM 1499 N N . ASP A 1 191 ? -17.713 -1.157 33.543 1.00 94.69 191 ASP A N 1
ATOM 1500 C CA . ASP A 1 191 ? -18.529 -0.301 34.412 1.00 94.69 191 ASP A CA 1
ATOM 1501 C C . ASP A 1 191 ? -17.862 1.057 34.716 1.00 94.69 191 ASP A C 1
ATOM 1503 O O . ASP A 1 191 ? -18.416 1.890 35.438 1.00 94.69 191 ASP A O 1
ATOM 1507 N N . ARG A 1 192 ? -16.659 1.303 34.179 1.00 95.56 192 ARG A N 1
ATOM 1508 C CA . ARG A 1 192 ? -15.883 2.528 34.395 1.00 95.56 192 ARG A CA 1
ATOM 1509 C C . ARG A 1 192 ? -15.867 3.397 33.151 1.00 95.56 192 ARG A C 1
ATOM 1511 O O . ARG A 1 192 ? -15.988 2.932 32.022 1.00 95.56 192 ARG A O 1
ATOM 1518 N N . LYS A 1 193 ? -15.670 4.700 33.351 1.00 96.50 193 LYS A N 1
ATOM 1519 C CA . LYS A 1 193 ? -15.420 5.622 32.243 1.00 96.50 193 LYS A CA 1
ATOM 1520 C C . LYS A 1 193 ? -14.058 5.304 31.624 1.00 96.50 193 LYS A C 1
ATOM 1522 O O . LYS A 1 193 ? -13.047 5.324 32.326 1.00 96.50 193 LYS A O 1
ATOM 1527 N N . VAL A 1 194 ? -14.044 5.084 30.313 1.00 97.56 194 VAL A N 1
ATOM 1528 C CA . VAL A 1 194 ? -12.817 4.954 29.522 1.00 97.56 194 VAL A CA 1
ATOM 1529 C C . VAL A 1 194 ? -12.460 6.311 28.920 1.00 97.56 194 VAL A C 1
ATOM 1531 O O . VAL A 1 194 ? -13.316 6.981 28.343 1.00 97.56 194 VAL A O 1
ATOM 1534 N N . THR A 1 195 ? -11.208 6.739 29.073 1.00 97.06 195 THR A N 1
ATOM 1535 C CA . THR A 1 195 ? -10.657 7.939 28.419 1.00 97.06 195 THR A CA 1
ATOM 1536 C C . THR A 1 195 ? -9.362 7.559 27.720 1.00 97.06 195 THR A C 1
ATOM 1538 O O . THR A 1 195 ? -8.501 6.934 28.335 1.00 97.06 195 THR A O 1
ATOM 1541 N N . GLY A 1 196 ? -9.210 7.922 26.450 1.00 96.19 196 GLY A N 1
ATOM 1542 C CA . GLY A 1 196 ? -8.057 7.505 25.663 1.00 96.19 196 GLY A CA 1
ATOM 1543 C C . GLY A 1 196 ? -8.036 8.093 24.260 1.00 96.19 196 GLY A C 1
ATOM 1544 O O . GLY A 1 196 ? -8.814 8.988 23.930 1.00 96.19 196 GLY A O 1
ATOM 1545 N N . TYR A 1 197 ? -7.135 7.554 23.449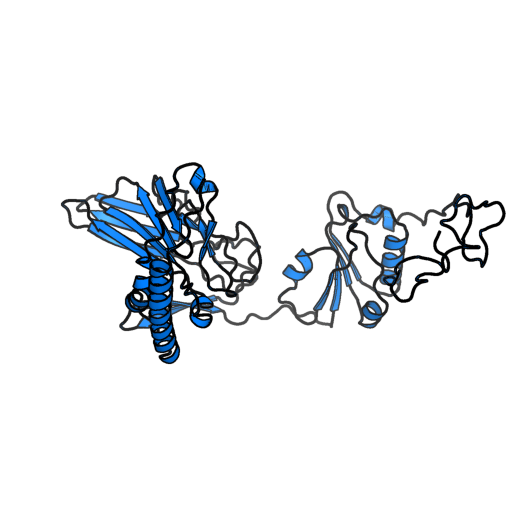 1.00 96.75 197 TYR A N 1
ATOM 1546 C CA . TYR A 1 197 ? -6.848 7.968 22.089 1.00 96.75 197 TYR A CA 1
ATOM 1547 C C . TYR A 1 197 ? -6.872 6.756 21.162 1.00 96.75 197 TYR A C 1
ATOM 1549 O O . TYR A 1 197 ? -6.297 5.710 21.468 1.00 96.75 197 TYR A O 1
ATOM 1557 N N . LEU A 1 198 ? -7.505 6.940 20.007 1.00 97.00 198 LEU A N 1
ATOM 1558 C CA . LEU A 1 198 ? -7.266 6.135 18.820 1.00 97.00 198 LEU A CA 1
ATOM 1559 C C . LEU A 1 198 ? -6.219 6.870 17.981 1.00 97.00 198 LEU A C 1
ATOM 1561 O O . LEU A 1 198 ? -6.428 8.019 17.588 1.00 97.00 198 LEU A O 1
ATOM 1565 N N . LEU A 1 199 ? -5.091 6.217 17.740 1.00 96.00 199 LEU A N 1
ATOM 1566 C CA . LEU A 1 199 ? -3.984 6.732 16.951 1.00 96.00 199 LEU A CA 1
ATOM 1567 C C . LEU A 1 199 ? -4.021 6.118 15.552 1.00 96.00 199 LEU A C 1
ATOM 1569 O O . LEU A 1 199 ? -4.181 4.909 15.405 1.00 96.00 199 LEU A O 1
ATOM 1573 N N . ALA A 1 200 ? -3.804 6.958 14.545 1.00 94.44 200 ALA A N 1
ATOM 1574 C CA . ALA A 1 200 ? -3.451 6.549 13.195 1.00 94.44 200 ALA A CA 1
ATOM 1575 C C . ALA A 1 200 ? -2.096 7.173 12.854 1.00 94.44 200 ALA A C 1
ATOM 1577 O O . ALA A 1 200 ? -1.951 8.397 12.899 1.00 94.44 200 ALA A O 1
ATOM 1578 N N . SER A 1 201 ? -1.116 6.334 12.535 1.00 93.56 201 SER A N 1
ATOM 1579 C CA . SER A 1 201 ? 0.198 6.751 12.061 1.00 93.56 201 SER A CA 1
ATOM 1580 C C . SER A 1 201 ? 0.345 6.376 10.593 1.00 93.56 201 SER A C 1
ATOM 1582 O O . SER A 1 201 ? -0.064 5.292 10.181 1.00 93.56 201 SER A O 1
ATOM 1584 N N . LEU A 1 202 ? 0.911 7.283 9.802 1.00 91.94 202 LEU A N 1
ATOM 1585 C CA . LEU A 1 202 ? 1.247 7.055 8.403 1.00 91.94 202 LEU A CA 1
ATOM 1586 C C . LEU A 1 202 ? 2.439 7.939 8.051 1.00 91.94 202 LEU A C 1
ATOM 1588 O O . LEU A 1 202 ? 2.378 9.164 8.193 1.00 91.94 202 LEU A O 1
ATOM 1592 N N . GLN A 1 203 ? 3.519 7.334 7.573 1.00 90.50 203 GLN A N 1
ATOM 1593 C CA . GLN A 1 203 ? 4.674 8.094 7.117 1.00 90.50 203 GLN A CA 1
ATOM 1594 C C . GLN A 1 203 ? 4.389 8.762 5.766 1.00 90.50 203 GLN A C 1
ATOM 1596 O O . GLN A 1 203 ? 3.811 8.167 4.857 1.00 90.50 203 GLN A O 1
ATOM 1601 N N . ASN A 1 204 ? 4.840 10.010 5.605 1.00 90.75 204 ASN A N 1
ATOM 1602 C CA . ASN A 1 204 ? 4.804 10.682 4.310 1.00 90.75 204 ASN A CA 1
ATOM 1603 C C . ASN A 1 204 ? 5.804 10.028 3.343 1.00 90.75 204 ASN A C 1
ATOM 1605 O O . ASN A 1 204 ? 6.993 10.349 3.364 1.00 90.75 204 ASN A O 1
ATOM 1609 N N . ALA A 1 205 ? 5.283 9.151 2.487 1.00 88.62 205 ALA A N 1
ATOM 1610 C CA . ALA A 1 205 ? 6.034 8.376 1.508 1.00 88.62 205 ALA A CA 1
ATOM 1611 C C . ALA A 1 205 ? 6.131 9.032 0.116 1.00 88.62 205 ALA A C 1
ATOM 1613 O O . ALA A 1 205 ? 6.464 8.365 -0.866 1.00 88.62 205 ALA A O 1
ATOM 1614 N N . VAL A 1 206 ? 5.846 10.335 -0.015 1.00 87.25 206 VAL A N 1
ATOM 1615 C CA . VAL A 1 206 ? 6.041 11.039 -1.292 1.00 87.25 206 VAL A CA 1
ATOM 1616 C C . VAL A 1 206 ? 7.518 10.953 -1.691 1.00 87.25 206 VAL A C 1
ATOM 1618 O O . VAL A 1 206 ? 8.402 11.315 -0.917 1.00 87.25 206 VAL A O 1
ATOM 1621 N N . GLY A 1 207 ? 7.785 10.452 -2.898 1.00 81.81 207 GLY A N 1
ATOM 1622 C CA . GLY A 1 207 ? 9.141 10.204 -3.396 1.00 81.81 207 GLY A CA 1
ATOM 1623 C C . GLY A 1 207 ? 9.702 8.808 -3.102 1.00 81.81 207 GLY A C 1
ATOM 1624 O O . GLY A 1 207 ? 10.809 8.511 -3.545 1.00 81.81 207 GLY A O 1
ATOM 1625 N N . GLN A 1 208 ? 8.965 7.932 -2.406 1.00 83.31 208 GLN A N 1
ATOM 1626 C CA . GLN A 1 208 ? 9.325 6.512 -2.321 1.00 83.31 208 GLN A CA 1
ATOM 1627 C C . GLN A 1 208 ? 9.143 5.820 -3.687 1.00 83.31 208 GLN A C 1
ATOM 1629 O O . GLN A 1 208 ? 8.310 6.226 -4.495 1.00 83.31 208 GLN A O 1
ATOM 1634 N N . ASP A 1 209 ? 9.935 4.782 -3.958 1.00 77.25 209 ASP A N 1
ATOM 1635 C CA . ASP A 1 209 ? 9.934 4.042 -5.230 1.00 77.25 209 ASP A CA 1
ATOM 1636 C C . ASP A 1 209 ? 9.055 2.773 -5.230 1.00 77.25 209 ASP A C 1
ATOM 1638 O O . ASP A 1 209 ? 8.873 2.160 -6.287 1.00 77.25 209 ASP A O 1
ATOM 1642 N N . GLY A 1 210 ? 8.529 2.386 -4.062 1.00 75.75 210 GLY A N 1
ATOM 1643 C CA . GLY A 1 210 ? 7.728 1.180 -3.828 1.00 75.75 210 GLY A CA 1
ATOM 1644 C C . GLY A 1 210 ? 8.521 -0.110 -3.574 1.00 75.75 210 GLY A C 1
ATOM 1645 O O . GLY A 1 210 ? 7.910 -1.139 -3.292 1.00 75.75 210 GLY A O 1
ATOM 1646 N N . PHE A 1 211 ? 9.856 -0.077 -3.627 1.00 73.88 211 PHE A N 1
ATOM 1647 C CA . PHE A 1 211 ? 10.724 -1.262 -3.512 1.00 73.88 211 PHE A CA 1
ATOM 1648 C C . PHE A 1 211 ? 11.748 -1.131 -2.396 1.00 73.88 211 PHE A C 1
ATOM 1650 O O . PHE A 1 211 ? 11.939 -2.051 -1.603 1.00 73.88 211 PHE A O 1
ATOM 1657 N N . SER A 1 212 ? 12.434 0.006 -2.365 1.00 75.25 212 SER A N 1
ATOM 1658 C CA . SER A 1 212 ? 13.560 0.235 -1.481 1.00 75.25 212 SER A CA 1
ATOM 1659 C C . SER A 1 212 ? 13.057 0.483 -0.059 1.00 75.25 212 SER A C 1
ATOM 1661 O O . SER A 1 212 ? 12.082 1.207 0.170 1.00 75.25 212 SER A O 1
ATOM 1663 N N . GLN A 1 213 ? 13.733 -0.124 0.914 1.00 71.19 213 GLN A N 1
ATOM 1664 C CA . GLN A 1 213 ? 13.365 0.013 2.318 1.00 71.19 213 GLN A CA 1
ATOM 1665 C C . GLN A 1 213 ? 13.647 1.438 2.808 1.00 71.19 213 GLN A C 1
ATOM 1667 O O . GLN A 1 213 ? 14.748 1.967 2.647 1.00 71.19 213 GLN A O 1
ATOM 1672 N N . VAL A 1 214 ? 12.653 2.045 3.449 1.00 76.25 214 VAL A N 1
ATOM 1673 C CA . VAL A 1 214 ? 12.804 3.324 4.148 1.00 76.25 214 VAL A CA 1
ATOM 1674 C C . VAL A 1 214 ? 13.460 3.069 5.506 1.00 76.25 214 VAL A C 1
ATOM 1676 O O . VAL A 1 214 ? 13.060 2.152 6.219 1.00 76.25 214 VAL A O 1
ATOM 1679 N N . ARG A 1 215 ? 14.462 3.874 5.883 1.00 72.06 215 ARG A N 1
ATOM 1680 C CA . ARG A 1 215 ? 15.112 3.788 7.203 1.00 72.06 215 ARG A CA 1
ATOM 1681 C C . ARG A 1 215 ? 14.713 4.987 8.052 1.00 72.06 215 ARG A C 1
ATOM 1683 O O . ARG A 1 215 ? 15.167 6.104 7.803 1.00 72.06 215 ARG A O 1
ATOM 1690 N N . GLY A 1 216 ? 13.852 4.769 9.046 1.00 77.88 216 GLY A N 1
ATOM 1691 C CA . GLY A 1 216 ? 13.288 5.853 9.852 1.00 77.88 216 GLY A CA 1
ATOM 1692 C C . GLY A 1 216 ? 12.558 6.863 8.963 1.00 77.88 216 GLY A C 1
ATOM 1693 O O . GLY A 1 216 ? 11.586 6.522 8.298 1.00 77.88 216 GLY A O 1
ATOM 1694 N N . ASN A 1 217 ? 13.043 8.105 8.905 1.00 78.94 217 ASN A N 1
ATOM 1695 C CA . ASN A 1 217 ? 12.508 9.159 8.034 1.00 78.94 217 ASN A CA 1
ATOM 1696 C C . ASN A 1 217 ? 13.407 9.499 6.829 1.00 78.94 217 ASN A C 1
ATOM 1698 O O . ASN A 1 217 ? 13.187 10.522 6.180 1.00 78.94 217 ASN A O 1
ATOM 1702 N N . GLN A 1 218 ? 14.402 8.661 6.523 1.00 77.38 218 GLN A N 1
ATOM 1703 C CA . GLN A 1 218 ? 15.357 8.889 5.442 1.00 77.38 218 GLN A CA 1
ATOM 1704 C C . GLN A 1 218 ? 15.111 7.941 4.267 1.00 77.38 218 GLN A C 1
ATOM 1706 O O . GLN A 1 218 ? 15.040 6.719 4.420 1.00 77.38 218 GLN A O 1
ATOM 1711 N N . PHE A 1 219 ? 15.022 8.528 3.076 1.00 81.12 219 PHE A N 1
ATOM 1712 C CA . PHE A 1 219 ? 14.931 7.823 1.805 1.00 81.12 219 PHE A CA 1
ATOM 1713 C C . PHE A 1 219 ? 15.548 8.689 0.703 1.00 81.12 219 PHE A C 1
ATOM 1715 O O . PHE A 1 219 ? 15.346 9.903 0.699 1.00 81.12 219 PHE A O 1
ATOM 1722 N N . TYR A 1 220 ? 16.284 8.085 -0.235 1.00 75.56 220 TYR A N 1
ATOM 1723 C CA . TYR A 1 220 ? 17.014 8.832 -1.271 1.00 75.56 220 TYR A CA 1
ATOM 1724 C C . TYR A 1 220 ? 16.088 9.661 -2.178 1.00 75.56 220 TYR A C 1
ATOM 1726 O O . TYR A 1 220 ? 16.487 10.705 -2.681 1.00 75.56 220 TYR A O 1
ATOM 1734 N N . GLY A 1 221 ? 14.852 9.196 -2.379 1.00 77.38 221 GLY A N 1
ATOM 1735 C CA . GLY A 1 221 ? 13.836 9.880 -3.175 1.00 77.38 221 GLY A CA 1
ATOM 1736 C C . GLY A 1 221 ? 12.986 10.899 -2.407 1.00 77.38 221 GLY A C 1
ATOM 1737 O O . GLY A 1 221 ? 12.180 11.585 -3.030 1.00 77.38 221 GLY A O 1
ATOM 1738 N N . TYR A 1 222 ? 13.136 11.033 -1.082 1.00 82.62 222 TYR A N 1
ATOM 1739 C CA . TYR A 1 222 ? 12.376 12.030 -0.319 1.00 82.62 222 TYR A CA 1
ATOM 1740 C C . TYR A 1 222 ? 12.852 13.448 -0.638 1.00 82.62 222 TYR A C 1
ATOM 1742 O O . TYR A 1 222 ? 14.026 13.792 -0.502 1.00 82.62 222 TYR A O 1
ATOM 1750 N N . GLY A 1 223 ? 11.906 14.303 -1.020 1.00 74.44 223 GLY A N 1
ATOM 1751 C CA . GLY A 1 223 ? 12.141 15.699 -1.366 1.00 74.44 223 GLY A CA 1
ATOM 1752 C C . GLY A 1 223 ? 11.620 16.610 -0.269 1.00 74.44 223 GLY A C 1
ATOM 1753 O O . GLY A 1 223 ? 10.480 17.053 -0.337 1.00 74.44 223 GLY A O 1
ATOM 1754 N N . ARG A 1 224 ? 12.430 16.889 0.765 1.00 82.19 224 ARG A N 1
ATOM 1755 C CA . ARG A 1 224 ? 12.045 17.752 1.908 1.00 82.19 224 ARG A CA 1
ATOM 1756 C C . ARG A 1 224 ? 10.561 17.579 2.283 1.00 82.19 224 ARG A C 1
ATOM 1758 O O . ARG A 1 224 ? 9.803 18.551 2.238 1.00 82.19 224 ARG A O 1
ATOM 1765 N N . ASN A 1 225 ? 10.149 16.336 2.543 1.00 89.44 225 ASN A N 1
ATOM 1766 C CA . ASN A 1 225 ? 8.748 15.966 2.732 1.00 89.44 225 ASN A CA 1
ATOM 1767 C C . ASN A 1 225 ? 8.118 16.824 3.838 1.00 89.44 225 ASN A C 1
ATOM 1769 O O . ASN A 1 225 ? 8.693 17.008 4.911 1.00 89.44 225 ASN A O 1
ATOM 1773 N N . LYS A 1 226 ? 6.937 17.377 3.568 1.00 87.94 226 LYS A N 1
ATOM 1774 C CA . LYS A 1 226 ? 6.186 18.236 4.487 1.00 87.94 226 LYS A CA 1
ATOM 1775 C C . LYS A 1 226 ? 4.835 17.613 4.765 1.00 87.94 226 LYS A C 1
ATOM 1777 O O . LYS A 1 226 ? 4.145 17.164 3.857 1.00 87.94 226 LYS A O 1
ATOM 1782 N N . VAL A 1 227 ? 4.440 17.638 6.027 1.00 89.06 227 VAL A N 1
ATOM 1783 C CA . VAL A 1 227 ? 3.090 17.276 6.451 1.00 89.06 227 VAL A CA 1
ATOM 1784 C C . VAL A 1 227 ? 2.406 18.549 6.923 1.00 89.06 227 VAL A C 1
ATOM 1786 O O . VAL A 1 227 ? 2.928 19.254 7.785 1.00 89.06 227 VAL A O 1
ATOM 1789 N N . LYS A 1 228 ? 1.259 18.876 6.328 1.00 87.44 228 LYS A N 1
ATOM 1790 C CA . LYS A 1 228 ? 0.429 20.020 6.720 1.00 87.44 228 LYS A CA 1
ATOM 1791 C C . LYS A 1 228 ? -0.844 19.502 7.367 1.00 87.44 228 LYS A C 1
ATOM 1793 O O . LYS A 1 228 ? -1.505 18.629 6.815 1.00 87.44 228 LYS A O 1
ATOM 1798 N N . THR A 1 229 ? -1.228 20.071 8.499 1.00 85.56 229 THR A N 1
ATOM 1799 C CA . THR A 1 229 ? -2.531 19.780 9.098 1.00 85.56 229 THR A CA 1
ATOM 1800 C C . THR A 1 229 ? -3.602 20.605 8.399 1.00 85.56 229 THR A C 1
ATOM 1802 O O . THR A 1 229 ? -3.526 21.832 8.373 1.00 85.56 229 THR A O 1
ATOM 1805 N N . ILE A 1 230 ? -4.623 19.940 7.868 1.00 79.88 230 ILE A N 1
ATOM 1806 C CA . ILE A 1 230 ? -5.827 20.575 7.337 1.00 79.88 230 ILE A CA 1
ATOM 1807 C C . ILE A 1 230 ? -6.914 20.464 8.399 1.00 79.88 230 ILE A C 1
ATOM 1809 O O . ILE A 1 230 ? -7.179 19.385 8.921 1.00 79.88 230 ILE A O 1
ATOM 1813 N N . ARG A 1 231 ? -7.558 21.581 8.734 1.00 81.19 231 ARG A N 1
ATOM 1814 C CA . ARG A 1 231 ? -8.690 21.608 9.667 1.00 81.19 231 ARG A CA 1
ATOM 1815 C C . ARG A 1 231 ? -9.916 22.154 8.960 1.00 81.19 231 ARG A C 1
ATOM 1817 O O . ARG A 1 231 ? -9.838 23.152 8.252 1.00 81.19 231 ARG A O 1
ATOM 1824 N N . SER A 1 232 ? -11.053 21.519 9.192 1.00 78.31 232 SER A N 1
ATOM 1825 C CA . SER A 1 232 ? -12.361 21.989 8.752 1.00 78.31 232 SER A CA 1
ATOM 1826 C C . SER A 1 232 ? -13.378 21.801 9.877 1.00 78.31 232 SER A C 1
ATOM 1828 O O . SER A 1 232 ? -13.108 21.113 10.861 1.00 78.31 232 SER A O 1
ATOM 1830 N N . LYS A 1 233 ? -14.583 22.359 9.717 1.00 76.56 233 LYS A N 1
ATOM 1831 C CA . LYS A 1 233 ? -15.701 22.079 10.638 1.00 76.56 233 LYS A CA 1
ATOM 1832 C C . LYS A 1 233 ? -16.072 20.589 10.690 1.00 76.56 233 LYS A C 1
ATOM 1834 O O . LYS A 1 233 ? -16.662 20.154 11.667 1.00 76.56 233 LYS A O 1
ATOM 1839 N N . LYS A 1 234 ? -15.747 19.838 9.632 1.00 76.31 234 LYS A N 1
ATOM 1840 C CA . LYS A 1 234 ? -16.093 18.425 9.441 1.00 76.31 234 LYS A CA 1
ATOM 1841 C C . LYS A 1 234 ? -15.017 17.461 9.958 1.00 76.31 234 LYS A C 1
ATOM 1843 O O . LYS A 1 234 ? -15.274 16.269 10.035 1.00 76.31 234 LYS A O 1
ATOM 1848 N N . GLY A 1 235 ? -13.817 17.948 10.286 1.00 79.25 235 GLY A N 1
ATOM 1849 C CA . GLY A 1 235 ? -12.731 17.091 10.758 1.00 79.25 235 GLY A CA 1
ATOM 1850 C C . GLY A 1 235 ? -11.334 17.665 10.548 1.00 79.25 235 GLY A C 1
ATOM 1851 O O . GLY A 1 235 ? -11.153 18.805 10.107 1.00 79.25 235 GLY A O 1
ATOM 1852 N N . VAL A 1 236 ? -10.339 16.842 10.874 1.00 80.75 236 VAL A N 1
ATOM 1853 C CA . VAL A 1 236 ? -8.911 17.140 10.737 1.00 80.75 236 VAL A CA 1
ATOM 1854 C C . VAL A 1 236 ? -8.296 16.118 9.791 1.00 80.75 236 VAL A C 1
ATOM 1856 O O . VAL A 1 236 ? -8.567 14.928 9.909 1.00 80.75 236 VAL A O 1
ATOM 1859 N N . GLY A 1 237 ? -7.472 16.587 8.864 1.00 84.38 237 GLY A N 1
ATOM 1860 C CA . GLY A 1 237 ? -6.710 15.753 7.948 1.00 84.38 237 GLY A CA 1
ATOM 1861 C C . GLY A 1 237 ? -5.234 16.120 7.967 1.00 84.38 237 GLY A C 1
ATOM 1862 O O . GLY A 1 237 ? -4.842 17.195 8.429 1.00 84.38 237 GLY A O 1
ATOM 1863 N N . LEU A 1 238 ? -4.418 15.224 7.429 1.00 86.12 238 LEU A N 1
ATOM 1864 C CA . LEU A 1 238 ? -3.022 15.490 7.122 1.00 86.12 238 LEU A CA 1
ATOM 1865 C C . LEU A 1 238 ? -2.864 15.525 5.602 1.00 86.12 238 LEU A C 1
ATOM 1867 O O . LEU A 1 238 ? -3.368 14.655 4.901 1.00 86.12 238 LEU A O 1
ATOM 1871 N N . TYR A 1 239 ? -2.174 16.542 5.102 1.00 85.88 239 TYR A N 1
ATOM 1872 C CA . TYR A 1 239 ? -1.807 16.673 3.700 1.00 85.88 239 TYR A CA 1
ATOM 1873 C C . TYR A 1 239 ? -0.313 16.456 3.552 1.00 85.88 239 TYR A C 1
ATOM 1875 O O . TYR A 1 239 ? 0.495 17.182 4.143 1.00 85.88 239 TYR A O 1
ATOM 1883 N N . PHE A 1 240 ? 0.035 15.428 2.789 1.00 88.81 240 PHE A N 1
ATOM 1884 C CA . PHE A 1 240 ? 1.406 15.011 2.559 1.00 88.81 240 PHE A CA 1
ATOM 1885 C C . PHE A 1 240 ? 1.902 15.615 1.254 1.00 88.81 240 PHE A C 1
ATOM 1887 O O . PHE A 1 240 ? 1.285 15.466 0.205 1.00 88.81 240 PHE A O 1
ATOM 1894 N N . ASP A 1 241 ? 3.007 16.337 1.353 1.00 86.12 241 ASP A N 1
ATOM 1895 C CA . ASP A 1 241 ? 3.602 17.111 0.274 1.00 86.12 241 ASP A CA 1
ATOM 1896 C C . ASP A 1 241 ? 5.116 16.884 0.272 1.00 86.12 241 ASP A C 1
ATOM 1898 O O . ASP A 1 241 ? 5.692 16.429 1.266 1.00 86.12 241 ASP A O 1
ATOM 1902 N N . ALA A 1 242 ? 5.776 17.243 -0.818 1.00 86.25 242 ALA A N 1
ATOM 1903 C CA . ALA A 1 242 ? 7.226 17.243 -0.935 1.00 86.25 242 ALA A CA 1
ATOM 1904 C C . ALA A 1 242 ? 7.648 18.455 -1.763 1.00 86.25 242 ALA A C 1
ATOM 1906 O O . ALA A 1 242 ? 6.981 18.832 -2.725 1.00 86.25 242 ALA A O 1
ATOM 1907 N N . GLN A 1 243 ? 8.764 19.088 -1.401 1.00 81.69 243 GLN A N 1
ATOM 1908 C CA . GLN A 1 243 ? 9.361 20.039 -2.334 1.00 81.69 243 GLN A CA 1
ATOM 1909 C C . GLN A 1 243 ? 10.017 19.243 -3.462 1.00 81.69 243 GLN A C 1
ATOM 1911 O O . GLN A 1 243 ? 10.752 18.299 -3.161 1.00 81.69 243 GLN A O 1
ATOM 1916 N N . PRO A 1 244 ? 9.805 19.621 -4.736 1.00 70.69 244 PRO A N 1
ATOM 1917 C CA . PRO A 1 244 ? 10.551 19.033 -5.836 1.00 70.69 244 PRO A CA 1
ATOM 1918 C C . PRO A 1 244 ? 12.048 19.096 -5.531 1.00 70.69 244 PRO A C 1
ATOM 1920 O O . PRO A 1 244 ? 12.591 20.172 -5.269 1.00 70.69 244 PRO A O 1
ATOM 1923 N N . GLY A 1 245 ? 12.689 17.931 -5.490 1.00 69.25 245 GLY A N 1
ATOM 1924 C CA . GLY A 1 245 ? 14.134 17.840 -5.345 1.00 69.25 245 GLY A CA 1
ATOM 1925 C C . GLY A 1 245 ? 14.839 18.236 -6.638 1.00 69.25 245 GLY A C 1
ATOM 1926 O O . GLY A 1 245 ? 14.241 18.246 -7.719 1.00 69.25 245 GLY A O 1
ATOM 1927 N N . GLU A 1 246 ? 16.135 18.519 -6.535 1.00 70.06 246 GLU A N 1
ATOM 1928 C CA . GLU A 1 246 ? 16.983 18.488 -7.718 1.00 70.06 246 GLU A CA 1
ATOM 1929 C C . GLU A 1 246 ? 17.114 17.045 -8.179 1.00 70.06 246 GLU A C 1
ATOM 1931 O O . GLU A 1 246 ? 17.439 16.131 -7.422 1.00 70.06 246 GLU A O 1
ATOM 1936 N N . VAL A 1 247 ? 16.794 16.845 -9.443 1.00 71.88 247 VAL A N 1
ATOM 1937 C CA . VAL A 1 247 ? 16.830 15.538 -10.060 1.00 71.88 247 VAL A CA 1
ATOM 1938 C C . VAL A 1 247 ? 18.228 15.320 -10.618 1.00 71.88 247 VAL A C 1
ATOM 1940 O O . VAL A 1 247 ? 18.719 16.155 -11.384 1.00 71.88 247 VAL A O 1
ATOM 1943 N N . GLY A 1 248 ? 18.844 14.184 -10.277 1.00 73.88 248 GLY A N 1
ATOM 1944 C CA . GLY A 1 248 ? 20.113 13.770 -10.870 1.00 73.88 248 GLY A CA 1
ATOM 1945 C C . GLY A 1 248 ? 20.035 13.858 -12.393 1.00 73.88 248 GLY A C 1
ATOM 1946 O O . GLY A 1 248 ? 19.167 13.254 -13.018 1.00 73.88 248 GLY A O 1
ATOM 1947 N N . THR A 1 249 ? 20.892 14.672 -12.996 1.00 82.06 249 THR A N 1
ATOM 1948 C CA . THR A 1 249 ? 20.875 14.921 -14.439 1.00 82.06 249 THR A CA 1
ATOM 1949 C C . THR A 1 249 ? 22.219 14.521 -15.005 1.00 82.06 249 THR A C 1
ATOM 1951 O O . THR A 1 249 ? 23.255 15.005 -14.547 1.00 82.06 249 THR A O 1
ATOM 1954 N N . PHE A 1 250 ? 22.216 13.651 -16.012 1.00 80.38 250 PHE A N 1
ATOM 1955 C CA . PHE A 1 250 ? 23.440 13.365 -16.742 1.00 80.38 250 PHE A CA 1
ATOM 1956 C C . PHE A 1 250 ? 23.877 14.631 -17.489 1.00 80.38 250 PHE A C 1
ATOM 1958 O O . PHE A 1 250 ? 23.098 15.238 -18.230 1.00 80.38 250 PHE A O 1
ATOM 1965 N N . GLY A 1 251 ? 25.138 15.034 -17.294 1.00 80.06 251 GLY A N 1
ATOM 1966 C CA . GLY A 1 251 ? 25.701 16.237 -17.922 1.00 80.06 251 GLY A CA 1
ATOM 1967 C C . GLY A 1 251 ? 25.725 16.180 -19.455 1.00 80.06 251 GLY A C 1
ATOM 1968 O O . GLY A 1 251 ? 25.860 17.210 -20.109 1.00 80.06 251 GLY A O 1
ATOM 1969 N N . LYS A 1 252 ? 25.563 14.984 -20.034 1.00 79.88 252 LYS A N 1
ATOM 1970 C CA . LYS A 1 252 ? 25.353 14.738 -21.463 1.00 79.88 252 LYS A CA 1
ATOM 1971 C C . LYS A 1 252 ? 24.175 13.783 -21.647 1.00 79.88 252 LYS A C 1
ATOM 1973 O O . LYS A 1 252 ? 23.968 12.906 -20.809 1.00 79.88 252 LYS A O 1
ATOM 1978 N N . SER A 1 253 ? 23.452 13.925 -22.760 1.00 83.25 253 SER A N 1
ATOM 1979 C CA . SER A 1 253 ? 22.440 12.942 -23.164 1.00 83.25 253 SER A CA 1
ATOM 1980 C C . SER A 1 253 ? 23.077 11.557 -23.232 1.00 83.25 253 SER A C 1
ATOM 1982 O O . SER A 1 253 ? 24.082 11.361 -23.913 1.00 83.25 253 SER A O 1
ATOM 1984 N N . THR A 1 254 ? 22.515 10.626 -22.474 1.00 83.00 254 THR A N 1
ATOM 1985 C CA . THR A 1 254 ? 23.037 9.281 -22.265 1.00 83.00 254 THR A CA 1
ATOM 1986 C C . THR A 1 254 ? 21.994 8.293 -22.743 1.00 83.00 254 THR A C 1
ATOM 1988 O O . THR A 1 254 ? 20.833 8.361 -22.354 1.00 83.00 254 THR A O 1
ATOM 1991 N N . VAL A 1 255 ? 22.395 7.366 -23.598 1.00 84.69 255 VAL A N 1
ATOM 1992 C CA . VAL A 1 255 ? 21.551 6.233 -23.964 1.00 84.69 255 VAL A CA 1
ATOM 1993 C C . VAL A 1 255 ? 22.226 4.994 -23.389 1.00 84.69 255 VAL A C 1
ATOM 1995 O O . VAL A 1 255 ? 23.382 4.709 -23.705 1.00 84.69 255 VAL A O 1
ATOM 1998 N N . LEU A 1 256 ? 21.525 4.322 -22.478 1.00 86.31 256 LEU A N 1
ATOM 1999 C CA . LEU A 1 256 ? 22.008 3.199 -21.690 1.00 86.31 256 LEU A CA 1
ATOM 2000 C C . LEU A 1 256 ? 21.302 1.928 -22.151 1.00 86.31 256 LEU A C 1
ATOM 2002 O O . LEU A 1 256 ? 20.080 1.841 -22.070 1.00 86.31 256 LEU A O 1
ATOM 2006 N N . ALA A 1 257 ? 22.057 0.927 -22.593 1.00 86.75 257 ALA A N 1
ATOM 2007 C CA . ALA A 1 257 ? 21.518 -0.402 -22.870 1.00 86.75 257 ALA A CA 1
ATOM 2008 C C . ALA A 1 257 ? 21.799 -1.352 -21.700 1.00 86.75 257 ALA A C 1
ATOM 2010 O O . ALA A 1 257 ? 22.921 -1.384 -21.201 1.00 86.75 257 ALA A O 1
ATOM 2011 N N . THR A 1 258 ? 20.811 -2.127 -21.250 1.00 86.31 258 THR A N 1
ATOM 2012 C CA . THR A 1 258 ? 20.963 -2.996 -20.073 1.00 86.31 258 THR A CA 1
ATOM 2013 C C . THR A 1 258 ? 20.132 -4.267 -20.129 1.00 86.31 258 THR A C 1
ATOM 2015 O O . THR A 1 258 ? 19.040 -4.281 -20.683 1.00 86.31 258 THR A O 1
ATOM 2018 N N . ASN A 1 259 ? 20.627 -5.342 -19.523 1.00 83.62 259 ASN A N 1
ATOM 2019 C CA . ASN A 1 259 ? 19.861 -6.563 -19.273 1.00 83.62 259 ASN A CA 1
ATOM 2020 C C . ASN A 1 259 ? 19.209 -6.586 -17.879 1.00 83.62 259 ASN A C 1
ATOM 2022 O O . ASN A 1 259 ? 18.507 -7.546 -17.564 1.00 83.62 259 ASN A O 1
ATOM 2026 N N . ASP A 1 260 ? 19.479 -5.589 -17.037 1.00 82.75 260 ASP A N 1
ATOM 2027 C CA . ASP A 1 260 ? 19.059 -5.580 -15.643 1.00 82.75 260 ASP A CA 1
ATOM 2028 C C . ASP A 1 260 ? 17.825 -4.680 -15.462 1.00 82.75 260 ASP A C 1
ATOM 2030 O O . ASP A 1 260 ? 17.898 -3.463 -15.673 1.00 82.75 260 ASP A O 1
ATOM 2034 N N . PRO A 1 261 ? 16.668 -5.250 -15.073 1.00 74.19 261 PRO A N 1
ATOM 2035 C CA . PRO A 1 261 ? 15.433 -4.485 -14.954 1.00 74.19 261 PRO A CA 1
ATOM 2036 C C . PRO A 1 261 ? 15.490 -3.449 -13.820 1.00 74.19 261 PRO A C 1
ATOM 2038 O O . PRO A 1 261 ? 14.722 -2.486 -13.842 1.00 74.19 261 PRO A O 1
ATOM 2041 N N . GLN A 1 262 ? 16.409 -3.596 -12.857 1.00 74.00 262 GLN A N 1
ATOM 2042 C CA . GLN A 1 262 ? 16.571 -2.654 -11.748 1.00 74.00 262 GLN A CA 1
ATOM 2043 C C . GLN A 1 262 ? 17.194 -1.325 -12.193 1.00 74.00 262 GLN A C 1
ATOM 2045 O O . GLN A 1 262 ? 16.991 -0.302 -11.545 1.00 74.00 262 GLN A O 1
ATOM 2050 N N . ILE A 1 263 ? 17.902 -1.283 -13.324 1.00 80.31 263 ILE A N 1
ATOM 2051 C CA . ILE A 1 263 ? 18.531 -0.046 -13.812 1.00 80.31 263 ILE A CA 1
ATOM 2052 C C . ILE A 1 263 ? 17.492 1.016 -14.159 1.00 80.31 263 ILE A C 1
ATOM 2054 O O . ILE A 1 263 ? 17.684 2.194 -13.852 1.00 80.31 263 ILE A O 1
ATOM 2058 N N . ASN A 1 264 ? 16.351 0.598 -14.712 1.00 74.69 264 ASN A N 1
ATOM 2059 C CA . ASN A 1 264 ? 15.233 1.503 -14.945 1.00 74.69 264 ASN A CA 1
ATOM 2060 C C . ASN A 1 264 ? 14.727 2.134 -13.639 1.00 74.69 264 ASN A C 1
ATOM 2062 O O . ASN A 1 264 ? 14.336 3.293 -13.625 1.00 74.69 264 ASN A O 1
ATOM 2066 N N . GLN A 1 265 ? 14.771 1.396 -12.529 1.00 70.12 265 GLN A N 1
ATOM 2067 C CA . GLN A 1 265 ? 14.365 1.895 -11.218 1.00 70.12 265 GLN A CA 1
ATOM 2068 C C . GLN A 1 265 ? 15.380 2.889 -10.639 1.00 70.12 265 GLN A C 1
ATOM 2070 O O . GLN A 1 265 ? 14.981 3.937 -10.134 1.00 70.12 265 GLN A O 1
ATOM 2075 N N . ILE A 1 266 ? 16.680 2.598 -10.742 1.00 74.69 266 ILE A N 1
ATOM 2076 C CA . ILE A 1 266 ? 17.750 3.474 -10.229 1.00 74.69 266 ILE A CA 1
ATOM 2077 C C . ILE A 1 266 ? 17.703 4.844 -10.912 1.00 74.69 266 ILE A C 1
ATOM 2079 O O . ILE A 1 266 ? 17.796 5.880 -10.254 1.00 74.69 266 ILE A O 1
ATOM 2083 N N . PHE A 1 267 ? 17.513 4.853 -12.230 1.00 78.38 267 PHE A N 1
ATOM 2084 C CA . PHE A 1 267 ? 17.507 6.069 -13.039 1.00 78.38 267 PHE A CA 1
ATOM 2085 C C . PHE A 1 267 ? 16.102 6.580 -13.368 1.00 78.38 267 PHE A C 1
ATOM 2087 O O . PHE A 1 267 ? 15.970 7.497 -14.172 1.00 78.38 267 PHE A O 1
ATOM 2094 N N . GLN A 1 268 ? 15.057 6.056 -12.720 1.00 72.38 268 GLN A N 1
ATOM 2095 C CA . GLN A 1 268 ? 13.657 6.400 -13.009 1.00 72.38 268 GLN A CA 1
ATOM 2096 C C . GLN A 1 268 ? 13.355 7.898 -12.908 1.00 72.38 268 GLN A C 1
ATOM 2098 O O . GLN A 1 268 ? 12.444 8.401 -13.559 1.00 72.38 268 GLN A O 1
ATOM 2103 N N . THR A 1 269 ? 14.077 8.599 -12.033 1.00 71.88 269 THR A N 1
ATOM 2104 C CA . THR A 1 269 ? 13.934 10.038 -11.865 1.00 71.88 269 THR A CA 1
ATOM 2105 C C . THR A 1 269 ? 14.954 10.791 -12.695 1.00 71.88 269 THR A C 1
ATOM 2107 O O . THR A 1 269 ? 14.703 11.950 -12.977 1.00 71.88 269 THR A O 1
ATOM 2110 N N . ALA A 1 270 ? 16.066 10.179 -13.108 1.00 80.75 270 ALA A N 1
ATOM 2111 C CA . ALA A 1 270 ? 17.191 10.882 -13.704 1.00 80.75 270 ALA A CA 1
ATOM 2112 C C . ALA A 1 270 ? 16.840 11.524 -15.057 1.00 80.75 270 ALA A C 1
ATOM 2114 O O . ALA A 1 270 ? 16.099 10.965 -15.863 1.00 80.75 270 ALA A O 1
ATOM 2115 N N . ARG A 1 271 ? 17.398 12.709 -15.330 1.00 83.38 271 ARG A N 1
ATOM 2116 C CA . ARG A 1 271 ? 17.224 13.400 -16.621 1.00 83.38 271 ARG A CA 1
ATOM 2117 C C . ARG A 1 271 ? 18.383 13.115 -17.564 1.00 83.38 271 ARG A C 1
ATOM 2119 O O . ARG A 1 271 ? 19.489 12.800 -17.125 1.00 83.38 271 ARG A O 1
ATOM 2126 N N . ASN A 1 272 ? 18.134 13.328 -18.857 1.00 86.38 272 ASN A N 1
ATOM 2127 C CA . ASN A 1 272 ? 19.096 13.117 -19.941 1.00 86.38 272 ASN A CA 1
ATOM 2128 C C . ASN A 1 272 ? 19.597 11.669 -20.039 1.00 86.38 272 ASN A C 1
ATOM 2130 O O . ASN A 1 272 ? 20.723 11.444 -20.477 1.00 86.38 272 ASN A O 1
ATOM 2134 N N . VAL A 1 273 ? 18.773 10.693 -19.648 1.00 87.19 273 VAL A N 1
ATOM 2135 C CA . VAL A 1 273 ? 19.064 9.271 -19.834 1.00 87.19 273 VAL A CA 1
ATOM 2136 C C . VAL A 1 273 ? 17.885 8.562 -20.492 1.00 87.19 273 VAL A C 1
ATOM 2138 O O . VAL A 1 273 ? 16.747 8.723 -20.064 1.00 87.19 273 VAL A O 1
ATOM 2141 N N . ASN A 1 274 ? 18.160 7.781 -21.534 1.00 85.25 274 ASN A N 1
ATOM 2142 C CA . ASN A 1 274 ? 17.214 6.846 -22.137 1.00 85.25 274 ASN A CA 1
ATOM 2143 C C . ASN A 1 274 ? 17.709 5.428 -21.875 1.00 85.25 274 ASN A C 1
ATOM 2145 O O . ASN A 1 274 ? 18.876 5.133 -22.125 1.00 85.25 274 ASN A O 1
ATOM 2149 N N . ILE A 1 275 ? 16.834 4.557 -21.378 1.00 85.38 275 ILE A N 1
ATOM 2150 C CA . ILE A 1 275 ? 17.197 3.196 -20.973 1.00 85.38 275 ILE A CA 1
ATOM 2151 C C . ILE A 1 275 ? 16.558 2.206 -21.942 1.00 85.38 275 ILE A C 1
ATOM 2153 O O . ILE A 1 275 ? 15.341 2.180 -22.108 1.00 85.38 275 ILE A O 1
ATOM 2157 N N . HIS A 1 276 ? 17.390 1.376 -22.560 1.00 84.25 276 HIS A N 1
ATOM 2158 C CA . HIS A 1 276 ? 16.987 0.304 -23.455 1.00 84.25 276 HIS A CA 1
ATOM 2159 C C . HIS A 1 276 ? 17.234 -1.034 -22.778 1.00 84.25 276 HIS A C 1
ATOM 2161 O O . HIS A 1 276 ? 18.377 -1.432 -22.552 1.00 84.25 276 HIS A O 1
ATOM 2167 N N . TYR A 1 277 ? 16.155 -1.743 -22.470 1.00 84.19 277 TYR A N 1
ATOM 2168 C CA . TYR A 1 277 ? 16.266 -3.115 -22.008 1.00 84.19 277 TYR A CA 1
ATOM 2169 C C . TYR A 1 277 ? 16.620 -4.029 -23.184 1.00 84.19 277 TYR A C 1
ATOM 2171 O O . TYR A 1 277 ? 15.927 -4.014 -24.200 1.00 84.19 277 TYR A O 1
ATOM 2179 N N . ASN A 1 278 ? 17.708 -4.784 -23.064 1.00 80.12 278 ASN A N 1
ATOM 2180 C CA . ASN A 1 278 ? 18.323 -5.481 -24.184 1.00 80.12 278 ASN A CA 1
ATOM 2181 C C . ASN A 1 278 ? 18.797 -6.891 -23.800 1.00 80.12 278 ASN A C 1
ATOM 2183 O O . ASN A 1 278 ? 19.957 -7.110 -23.454 1.00 80.12 278 ASN A O 1
ATOM 2187 N N . HIS A 1 279 ? 17.882 -7.856 -23.862 1.00 75.12 279 HIS A N 1
ATOM 2188 C CA . HIS A 1 279 ? 18.192 -9.282 -23.964 1.00 75.12 279 HIS A CA 1
ATOM 2189 C C . HIS A 1 279 ? 17.018 -10.039 -24.580 1.00 75.12 279 HIS A C 1
ATOM 2191 O O . HIS A 1 279 ? 15.883 -9.562 -24.562 1.00 75.12 279 HIS A O 1
ATOM 2197 N N . ASP A 1 280 ? 17.283 -11.231 -25.107 1.00 78.12 280 ASP A N 1
ATOM 2198 C CA . ASP A 1 280 ? 16.230 -12.108 -25.614 1.00 78.12 280 ASP A CA 1
ATOM 2199 C C . ASP A 1 280 ? 15.606 -12.970 -24.506 1.00 78.12 280 ASP A C 1
ATOM 2201 O O . ASP A 1 280 ? 16.102 -13.048 -23.389 1.00 78.12 280 ASP A O 1
ATOM 2205 N N . TRP A 1 281 ? 14.541 -13.707 -24.807 1.00 76.38 281 TRP A N 1
ATOM 2206 C CA . TRP A 1 281 ? 13.893 -14.588 -23.828 1.00 76.38 281 TRP A CA 1
ATOM 2207 C C . TRP A 1 281 ? 14.816 -15.676 -23.230 1.00 76.38 281 TRP A C 1
ATOM 2209 O O . TRP A 1 281 ? 14.512 -16.209 -22.162 1.00 76.38 281 TRP A O 1
ATOM 2219 N N . ARG A 1 282 ? 15.954 -15.991 -23.873 1.00 77.75 282 ARG A N 1
ATOM 2220 C CA . ARG A 1 282 ? 16.999 -16.906 -23.374 1.00 77.75 282 ARG A CA 1
ATOM 2221 C C . ARG A 1 282 ? 18.053 -16.201 -22.512 1.00 77.75 282 ARG A C 1
ATOM 2223 O O . ARG A 1 282 ? 19.031 -16.838 -22.122 1.00 77.75 282 ARG A O 1
ATOM 2230 N N . ARG A 1 283 ? 17.861 -14.914 -22.199 1.00 77.88 283 ARG A N 1
ATOM 2231 C CA . ARG A 1 283 ? 18.809 -14.052 -21.474 1.00 77.88 283 ARG A CA 1
ATOM 2232 C C . ARG A 1 283 ? 20.152 -13.906 -22.197 1.00 77.88 283 ARG A C 1
ATOM 2234 O O . ARG A 1 283 ? 21.191 -13.793 -21.547 1.00 77.88 283 ARG A O 1
ATOM 2241 N N . ARG A 1 284 ? 20.144 -13.926 -23.531 1.00 77.06 284 ARG A N 1
ATOM 2242 C CA . ARG A 1 284 ? 21.309 -13.611 -24.370 1.00 77.06 284 ARG A CA 1
ATOM 2243 C C . ARG A 1 284 ? 21.351 -12.115 -24.652 1.00 77.06 284 ARG A C 1
ATOM 2245 O O . ARG A 1 284 ? 20.311 -11.489 -24.865 1.00 77.06 284 ARG A O 1
ATOM 2252 N N . TRP A 1 285 ? 22.556 -11.551 -24.675 1.00 77.44 285 TRP A N 1
ATOM 2253 C CA . TRP A 1 285 ? 22.761 -10.173 -25.114 1.00 77.44 285 TRP A CA 1
ATOM 2254 C C . TRP A 1 285 ? 22.573 -10.087 -26.630 1.00 77.44 285 TRP A C 1
ATOM 2256 O O . TRP A 1 285 ? 23.236 -10.807 -27.380 1.00 77.44 285 TRP A O 1
ATOM 2266 N N . ILE A 1 286 ? 21.662 -9.221 -27.073 1.00 76.88 286 ILE A N 1
ATOM 2267 C CA . ILE A 1 286 ? 21.375 -9.010 -28.495 1.00 76.88 286 ILE A CA 1
ATOM 2268 C C . ILE A 1 286 ? 22.246 -7.848 -28.995 1.00 76.88 286 ILE A C 1
ATOM 2270 O O . ILE A 1 286 ? 22.353 -6.839 -28.287 1.00 76.88 286 ILE A O 1
ATOM 2274 N N . PRO A 1 287 ? 22.847 -7.938 -30.196 1.00 72.12 287 PRO A N 1
ATOM 2275 C CA . PRO A 1 287 ? 23.493 -6.796 -30.830 1.00 72.12 287 PRO A CA 1
ATOM 2276 C C . PRO A 1 287 ? 22.567 -5.577 -30.854 1.00 72.12 287 PRO A C 1
ATOM 2278 O O . PRO A 1 287 ? 21.381 -5.687 -31.172 1.00 72.12 287 PRO A O 1
ATOM 2281 N N . LEU A 1 288 ? 23.099 -4.407 -30.498 1.00 70.44 288 LEU A N 1
ATOM 2282 C CA . LEU A 1 288 ? 22.296 -3.190 -30.478 1.00 70.44 288 LEU A CA 1
ATOM 2283 C C . LEU A 1 288 ? 21.882 -2.828 -31.912 1.00 70.44 288 LEU A C 1
ATOM 2285 O O . LEU A 1 288 ? 22.748 -2.746 -32.783 1.00 70.44 288 LEU A O 1
ATOM 2289 N N . PRO A 1 289 ? 20.589 -2.571 -32.179 1.00 63.56 289 PRO A N 1
ATOM 2290 C CA . PRO A 1 289 ? 20.157 -2.122 -33.495 1.00 63.56 289 PRO A CA 1
ATOM 2291 C C . PRO A 1 289 ? 20.929 -0.874 -33.937 1.00 63.56 289 PRO A C 1
ATOM 2293 O O . PRO A 1 289 ? 21.187 0.023 -33.131 1.00 63.56 289 PRO A O 1
ATOM 2296 N N . ALA A 1 290 ? 21.231 -0.756 -35.233 1.00 60.44 290 ALA A N 1
ATOM 2297 C CA . ALA A 1 290 ? 21.951 0.398 -35.782 1.00 60.44 290 ALA A CA 1
ATOM 2298 C C . ALA A 1 290 ? 21.257 1.743 -35.483 1.00 60.44 290 ALA A C 1
ATOM 2300 O O . ALA A 1 290 ? 21.916 2.771 -35.366 1.00 60.44 290 ALA A O 1
ATOM 2301 N N . SER A 1 291 ? 19.929 1.755 -35.322 1.00 56.88 291 SER A N 1
ATOM 2302 C CA . SER A 1 291 ? 19.164 2.927 -34.869 1.00 56.88 291 SER A CA 1
ATOM 2303 C C . SER A 1 291 ? 19.507 3.351 -33.438 1.00 56.88 291 SER A C 1
ATOM 2305 O O . SER A 1 291 ? 19.543 4.541 -33.143 1.00 56.88 291 SER A O 1
ATOM 2307 N N . THR A 1 292 ? 19.783 2.384 -32.564 1.00 60.69 292 THR A N 1
ATOM 2308 C CA . THR A 1 292 ? 20.151 2.583 -31.158 1.00 60.69 292 THR A CA 1
ATOM 2309 C C . THR A 1 292 ? 21.591 3.096 -31.064 1.00 60.69 292 THR A C 1
ATOM 2311 O O . THR A 1 292 ? 21.851 4.067 -30.363 1.00 60.69 292 THR A O 1
ATOM 2314 N N . LEU A 1 293 ? 22.508 2.548 -31.869 1.00 60.59 293 LEU A N 1
ATOM 2315 C CA . LEU A 1 293 ? 23.883 3.053 -32.000 1.00 60.59 293 LEU A CA 1
ATOM 2316 C C . LEU A 1 293 ? 23.924 4.482 -32.580 1.00 60.59 293 LEU A C 1
ATOM 2318 O O . LEU A 1 293 ? 24.586 5.357 -32.025 1.00 60.59 293 LEU A O 1
ATOM 2322 N N . LYS A 1 294 ? 23.128 4.769 -33.622 1.00 56.31 294 LYS A N 1
ATOM 2323 C CA . LYS A 1 294 ? 22.977 6.120 -34.207 1.00 56.31 294 LYS A CA 1
ATOM 2324 C C . LYS A 1 294 ? 22.378 7.150 -33.244 1.00 56.31 294 LYS A C 1
ATOM 2326 O O . LYS A 1 294 ? 22.616 8.341 -33.422 1.00 56.31 294 LYS A O 1
ATOM 2331 N N . ALA A 1 295 ? 21.629 6.713 -32.231 1.00 55.06 295 ALA A N 1
ATOM 2332 C CA . ALA A 1 295 ? 21.119 7.576 -31.164 1.00 55.06 295 ALA A CA 1
ATOM 2333 C C . ALA A 1 295 ? 22.190 7.941 -30.113 1.00 55.06 295 ALA A C 1
ATOM 2335 O O . ALA A 1 295 ? 21.902 8.703 -29.190 1.00 55.06 295 ALA A O 1
ATOM 2336 N N . GLY A 1 296 ? 23.417 7.422 -30.249 1.00 58.41 296 GLY A N 1
ATOM 2337 C CA . GLY A 1 296 ? 24.531 7.713 -29.354 1.00 58.41 296 GLY A CA 1
ATOM 2338 C C . GLY A 1 296 ? 24.501 6.901 -28.062 1.00 58.41 296 GLY A C 1
ATOM 2339 O O . GLY A 1 296 ? 24.780 7.461 -26.999 1.00 58.41 296 GLY A O 1
ATOM 2340 N N . VAL A 1 297 ? 24.159 5.601 -28.127 1.00 60.69 297 VAL A N 1
ATOM 2341 C CA . VAL A 1 297 ? 24.417 4.676 -27.005 1.00 60.69 297 VAL A CA 1
ATOM 2342 C C . VAL A 1 297 ? 25.875 4.791 -26.628 1.00 60.69 297 VAL A C 1
ATOM 2344 O O . VAL A 1 297 ? 26.768 4.425 -27.382 1.00 60.69 297 VAL A O 1
ATOM 2347 N N . ASN A 1 298 ? 26.095 5.334 -25.443 1.00 69.38 298 ASN A N 1
ATOM 2348 C CA . ASN A 1 298 ? 27.419 5.599 -24.923 1.00 69.38 298 ASN A CA 1
ATOM 2349 C C . ASN A 1 298 ? 27.710 4.722 -23.710 1.00 69.38 298 ASN A C 1
ATOM 2351 O O . ASN A 1 298 ? 28.806 4.815 -23.178 1.00 69.38 298 ASN A O 1
ATOM 2355 N N . THR A 1 299 ? 26.742 3.923 -23.241 1.00 84.44 299 THR A N 1
ATOM 2356 C CA . THR A 1 299 ? 26.883 3.086 -22.050 1.00 84.44 299 THR A CA 1
ATOM 2357 C C . THR A 1 299 ? 26.117 1.776 -22.211 1.00 84.44 299 THR A C 1
ATOM 2359 O O . THR A 1 299 ? 24.913 1.766 -22.468 1.00 84.44 299 THR A O 1
ATOM 2362 N N . ILE A 1 300 ? 26.806 0.660 -22.006 1.00 86.44 300 ILE A N 1
ATOM 2363 C CA . ILE A 1 300 ? 26.235 -0.677 -21.875 1.00 86.44 300 ILE A CA 1
ATOM 2364 C C . ILE A 1 300 ? 26.400 -1.099 -20.417 1.00 86.44 300 ILE A C 1
ATOM 2366 O O . ILE A 1 300 ? 27.521 -1.215 -19.931 1.00 86.44 300 ILE A O 1
ATOM 2370 N N . TRP A 1 301 ? 25.290 -1.315 -19.714 1.00 86.75 301 TRP A N 1
ATOM 2371 C CA . TRP A 1 301 ? 25.275 -1.782 -18.331 1.00 86.75 301 TRP A CA 1
ATOM 2372 C C . TRP A 1 301 ? 24.778 -3.219 -18.266 1.00 86.75 301 TRP A C 1
ATOM 2374 O O . TRP A 1 301 ? 23.574 -3.475 -18.329 1.00 86.75 301 TRP A O 1
ATOM 2384 N N . LEU A 1 302 ? 25.696 -4.157 -18.059 1.00 84.81 302 LEU A N 1
ATOM 2385 C CA . LEU A 1 302 ? 25.359 -5.557 -17.846 1.00 84.81 302 LEU A CA 1
ATOM 2386 C C . LEU A 1 302 ? 25.301 -5.856 -16.353 1.00 84.81 302 LEU A C 1
ATOM 2388 O O . LEU A 1 302 ? 26.334 -5.873 -15.687 1.00 84.81 302 LEU A O 1
ATOM 2392 N N . GLY A 1 303 ? 24.093 -6.056 -15.832 1.00 79.88 303 GLY A N 1
ATOM 2393 C CA . GLY A 1 303 ? 23.864 -6.411 -14.438 1.00 79.88 303 GLY A CA 1
ATOM 2394 C C . GLY A 1 303 ? 23.624 -7.900 -14.243 1.00 79.88 303 GLY A C 1
ATOM 2395 O O . GLY A 1 303 ? 23.024 -8.563 -15.090 1.00 79.88 303 GLY A O 1
ATOM 2396 N N . ASN A 1 304 ? 24.102 -8.437 -13.119 1.00 75.94 304 ASN A N 1
ATOM 2397 C CA . ASN A 1 304 ? 24.085 -9.869 -12.819 1.00 75.94 304 ASN A CA 1
ATOM 2398 C C . ASN A 1 304 ? 24.645 -10.705 -13.982 1.00 75.94 304 ASN A C 1
ATOM 2400 O O . ASN A 1 304 ? 23.971 -11.618 -14.463 1.00 75.94 304 ASN A O 1
ATOM 2404 N N . VAL A 1 305 ? 25.855 -10.381 -14.455 1.00 74.69 305 VAL A N 1
ATOM 2405 C CA . VAL A 1 305 ? 26.476 -11.048 -15.619 1.00 74.69 305 VAL A CA 1
ATOM 2406 C C . VAL A 1 305 ? 26.502 -12.577 -15.508 1.00 74.69 305 VAL A C 1
ATOM 2408 O O . VAL A 1 305 ? 26.357 -13.259 -16.516 1.00 74.69 305 VAL A O 1
ATOM 2411 N N . ASP A 1 306 ? 26.561 -13.125 -14.296 1.00 71.12 306 ASP A N 1
ATOM 2412 C CA . ASP A 1 306 ? 26.477 -14.555 -13.980 1.00 71.12 306 ASP A CA 1
ATOM 2413 C C . ASP A 1 306 ? 25.167 -15.218 -14.473 1.00 71.12 306 ASP A C 1
ATOM 2415 O O . ASP A 1 306 ? 25.101 -16.439 -14.616 1.00 71.12 306 ASP A O 1
ATOM 2419 N N . ARG A 1 307 ? 24.102 -14.430 -14.688 1.00 72.56 307 ARG A N 1
ATOM 2420 C CA . ARG A 1 307 ? 22.774 -14.880 -15.149 1.00 72.56 307 ARG A CA 1
ATOM 2421 C C . ARG A 1 307 ? 22.553 -14.712 -16.652 1.00 72.56 307 ARG A C 1
ATOM 2423 O O . ARG A 1 307 ? 21.508 -15.152 -17.141 1.00 72.56 307 ARG A O 1
ATOM 2430 N N . LEU A 1 308 ? 23.475 -14.057 -17.356 1.00 74.94 308 LEU A N 1
ATOM 2431 C CA . LEU A 1 308 ? 23.442 -13.964 -18.811 1.00 74.94 308 LEU A CA 1
ATOM 2432 C C . LEU A 1 308 ? 23.921 -15.277 -19.425 1.00 74.94 308 LEU A C 1
ATOM 2434 O O . LEU A 1 308 ? 24.838 -15.928 -18.923 1.00 74.94 308 LEU A O 1
ATOM 2438 N N . ASN A 1 309 ? 23.285 -15.668 -20.524 1.00 75.62 309 ASN A N 1
ATOM 2439 C CA . ASN A 1 309 ? 23.736 -16.809 -21.300 1.00 75.62 309 ASN A CA 1
ATOM 2440 C C . ASN A 1 309 ? 24.825 -16.359 -22.283 1.00 75.62 309 ASN A C 1
ATOM 2442 O O . ASN A 1 309 ? 24.527 -15.764 -23.317 1.00 75.62 309 ASN A O 1
ATOM 2446 N N . TRP A 1 310 ? 26.080 -16.652 -21.938 1.00 71.19 310 TRP A N 1
ATOM 2447 C CA . TRP A 1 310 ? 27.275 -16.303 -22.715 1.00 71.19 310 TRP A CA 1
ATOM 2448 C C . TRP A 1 310 ? 27.684 -17.353 -23.752 1.00 71.19 310 TRP A C 1
ATOM 2450 O O . TRP A 1 310 ? 28.718 -17.195 -24.393 1.00 71.19 310 TRP A O 1
ATOM 2460 N N . GLY A 1 311 ? 26.920 -18.440 -23.896 1.00 60.84 311 GLY A N 1
ATOM 2461 C CA . GLY A 1 311 ? 27.313 -19.602 -24.698 1.00 60.84 311 GLY A CA 1
ATOM 2462 C C . GLY A 1 311 ? 27.436 -19.358 -26.206 1.00 60.84 311 GLY A C 1
ATOM 2463 O O . GLY A 1 311 ? 27.898 -20.252 -26.905 1.00 60.84 311 GLY A O 1
ATOM 2464 N N . GLU A 1 312 ? 27.050 -18.182 -26.713 1.00 65.31 312 GLU A N 1
ATOM 2465 C CA . GLU A 1 312 ? 27.200 -17.827 -28.126 1.00 65.31 312 GLU A CA 1
ATOM 2466 C C . GLU A 1 312 ? 28.254 -16.725 -28.346 1.00 65.31 312 GLU A C 1
ATOM 2468 O O . GLU A 1 312 ? 28.123 -15.627 -27.790 1.00 65.31 312 GLU A O 1
ATOM 2473 N N . PRO A 1 313 ? 29.260 -16.962 -29.215 1.00 67.25 313 PRO A N 1
ATOM 2474 C CA . PRO A 1 313 ? 30.290 -15.974 -29.554 1.00 67.25 313 PRO A CA 1
ATOM 2475 C C . PRO A 1 313 ? 29.742 -14.641 -30.089 1.00 67.25 313 PRO A C 1
ATOM 2477 O O . PRO A 1 313 ? 30.344 -13.589 -29.873 1.00 67.25 313 PRO A O 1
ATOM 2480 N N . SER A 1 314 ? 28.581 -14.664 -30.751 1.00 67.94 314 SER A N 1
ATOM 2481 C CA . SER A 1 314 ? 27.922 -13.496 -31.353 1.00 67.94 314 SER A CA 1
ATOM 2482 C C . SER A 1 314 ? 27.596 -12.396 -30.331 1.00 67.94 314 SER A C 1
ATOM 2484 O O . SER A 1 314 ? 27.821 -11.214 -30.597 1.00 67.94 314 SER A O 1
ATOM 2486 N N . SER A 1 315 ? 27.137 -12.769 -29.132 1.00 68.88 315 SER A N 1
ATOM 2487 C CA . SER A 1 315 ? 26.820 -11.833 -28.047 1.00 68.88 315 SER A CA 1
ATOM 2488 C C . SER A 1 315 ? 28.061 -11.104 -27.523 1.00 68.88 315 SER A C 1
ATOM 2490 O O . SER A 1 315 ? 27.997 -9.909 -27.227 1.00 68.88 315 SER A O 1
ATOM 2492 N N . LEU A 1 316 ? 29.195 -11.806 -27.429 1.00 73.19 316 LEU A N 1
ATOM 2493 C CA . LEU A 1 316 ? 30.472 -11.235 -26.991 1.00 73.19 316 LEU A CA 1
ATOM 2494 C C . LEU A 1 316 ? 31.087 -10.336 -28.065 1.00 73.19 316 LEU A C 1
ATOM 2496 O O . LEU A 1 316 ? 31.585 -9.258 -27.746 1.00 73.19 316 LEU A O 1
ATOM 2500 N N . MET A 1 317 ? 31.009 -10.745 -29.333 1.00 73.31 317 MET A N 1
ATOM 2501 C CA . MET A 1 317 ? 31.517 -9.954 -30.455 1.00 73.31 317 MET A CA 1
ATOM 2502 C C . MET A 1 317 ? 30.773 -8.627 -30.594 1.00 73.31 317 MET A C 1
ATOM 2504 O O . MET A 1 317 ? 31.416 -7.585 -30.679 1.00 73.31 317 MET A O 1
ATOM 2508 N N . ALA A 1 318 ? 29.441 -8.637 -30.507 1.00 72.69 318 ALA A N 1
ATOM 2509 C CA . ALA A 1 318 ? 28.648 -7.411 -30.563 1.00 72.69 318 ALA A CA 1
ATOM 2510 C C . ALA A 1 318 ? 28.948 -6.451 -29.398 1.00 72.69 318 ALA A C 1
ATOM 2512 O O . ALA A 1 318 ? 28.938 -5.232 -29.568 1.00 72.69 318 ALA A O 1
ATOM 2513 N N . LEU A 1 319 ? 29.240 -6.990 -28.209 1.00 76.81 319 LEU A N 1
ATOM 2514 C CA . LEU A 1 319 ? 29.672 -6.190 -27.064 1.00 76.81 319 LEU A CA 1
ATOM 2515 C C . LEU A 1 319 ? 31.055 -5.569 -27.307 1.00 76.81 319 LEU A C 1
ATOM 2517 O O . LEU A 1 319 ? 31.248 -4.378 -27.071 1.00 76.81 319 LEU A O 1
ATOM 2521 N N . ALA A 1 320 ? 32.008 -6.366 -27.795 1.00 76.44 320 ALA A N 1
ATOM 2522 C CA . ALA A 1 320 ? 33.364 -5.916 -28.089 1.00 76.44 320 ALA A CA 1
ATOM 2523 C C . ALA A 1 320 ? 33.400 -4.862 -29.207 1.00 76.44 320 ALA A C 1
ATOM 2525 O O . ALA A 1 320 ? 34.172 -3.908 -29.122 1.00 76.44 320 ALA A O 1
ATOM 2526 N N . GLU A 1 321 ? 32.564 -5.010 -30.234 1.00 75.25 321 GLU A N 1
ATOM 2527 C CA . GLU A 1 321 ? 32.415 -4.043 -31.323 1.00 75.25 321 GLU A CA 1
ATOM 2528 C C . GLU A 1 321 ? 31.859 -2.711 -30.812 1.00 75.25 321 GLU A C 1
ATOM 2530 O O . GLU A 1 321 ? 32.489 -1.677 -31.013 1.00 75.25 321 GLU A O 1
ATOM 2535 N N . ALA A 1 322 ? 30.778 -2.734 -30.027 1.00 75.31 322 ALA A N 1
ATOM 2536 C CA . ALA A 1 322 ? 30.216 -1.516 -29.442 1.00 75.31 322 ALA A CA 1
ATOM 2537 C C . ALA A 1 322 ? 31.220 -0.770 -28.538 1.00 75.31 322 ALA A C 1
ATOM 2539 O O . ALA A 1 322 ? 31.289 0.460 -28.559 1.00 75.31 322 ALA A O 1
ATOM 2540 N N . VAL A 1 323 ? 32.035 -1.495 -27.763 1.00 78.56 323 VAL A N 1
ATOM 2541 C CA . VAL A 1 323 ? 33.103 -0.890 -26.945 1.00 78.56 323 VAL A CA 1
ATOM 2542 C C . VAL A 1 323 ? 34.207 -0.289 -27.819 1.00 78.56 323 VAL A C 1
ATOM 2544 O O . VAL A 1 323 ? 34.667 0.817 -27.536 1.00 78.56 323 VAL A O 1
ATOM 2547 N N . LYS A 1 324 ? 34.613 -0.965 -28.904 1.00 75.12 324 LYS A N 1
ATOM 2548 C CA . LYS A 1 324 ? 35.584 -0.424 -29.876 1.00 75.12 324 LYS A CA 1
ATOM 2549 C C . LYS A 1 324 ? 35.076 0.845 -30.561 1.00 75.12 324 LYS A C 1
ATOM 2551 O O . LYS A 1 324 ? 35.870 1.744 -30.818 1.00 75.12 324 LYS A O 1
ATOM 2556 N N . GLU A 1 325 ? 33.773 0.938 -30.811 1.00 75.06 325 GLU A N 1
ATOM 2557 C CA . GLU A 1 325 ? 33.118 2.136 -31.349 1.00 75.06 325 GLU A CA 1
ATOM 2558 C C . GLU A 1 325 ? 32.957 3.268 -30.314 1.00 75.06 325 GLU A C 1
ATOM 2560 O O . GLU A 1 325 ? 32.530 4.370 -30.660 1.00 75.06 325 GLU A O 1
ATOM 2565 N N . GLY A 1 326 ? 33.353 3.040 -29.054 1.00 73.81 326 GLY A N 1
ATOM 2566 C CA . GLY A 1 326 ? 33.430 4.064 -28.010 1.00 73.81 326 GLY A CA 1
ATOM 2567 C C . GLY A 1 326 ? 32.341 3.995 -26.938 1.00 73.81 326 GLY A C 1
ATOM 2568 O O . GLY A 1 326 ? 32.210 4.940 -26.156 1.00 73.81 326 GLY A O 1
ATOM 2569 N N . ALA A 1 327 ? 31.560 2.911 -26.862 1.00 78.69 327 ALA A N 1
ATOM 2570 C CA . ALA A 1 327 ? 30.623 2.711 -25.758 1.00 78.69 327 ALA A CA 1
ATOM 2571 C C . ALA A 1 327 ? 31.360 2.414 -24.436 1.00 78.69 327 ALA A C 1
ATOM 2573 O O . ALA A 1 327 ? 32.264 1.581 -24.374 1.00 78.69 327 ALA A O 1
ATOM 2574 N N . ASN A 1 328 ? 30.928 3.049 -23.346 1.00 84.62 328 ASN A N 1
ATOM 2575 C CA . ASN A 1 328 ? 31.345 2.702 -21.991 1.00 84.62 328 ASN A CA 1
ATOM 2576 C C . ASN A 1 328 ? 30.723 1.359 -21.592 1.00 84.62 328 ASN A C 1
ATOM 2578 O O . ASN A 1 328 ? 29.531 1.144 -21.802 1.00 84.62 328 ASN A O 1
ATOM 2582 N N . LEU A 1 329 ? 31.498 0.480 -20.962 1.00 84.75 329 LEU A N 1
ATOM 2583 C CA . LEU A 1 329 ? 31.010 -0.804 -20.462 1.00 84.75 329 LEU A CA 1
ATOM 2584 C C . LEU A 1 329 ? 31.003 -0.812 -18.932 1.00 84.75 329 LEU A C 1
ATOM 2586 O O . LEU A 1 329 ? 32.041 -0.641 -18.298 1.00 84.75 329 LEU A O 1
ATOM 2590 N N . VAL A 1 330 ? 29.832 -1.048 -18.347 1.00 85.38 330 VAL A N 1
ATOM 2591 C CA . VAL A 1 330 ? 29.640 -1.282 -16.915 1.00 85.38 330 VAL A CA 1
ATOM 2592 C C . VAL A 1 330 ? 29.245 -2.741 -16.732 1.00 85.38 330 VAL A C 1
ATOM 2594 O O . VAL A 1 330 ? 28.233 -3.186 -17.270 1.00 85.38 330 VAL A O 1
ATOM 2597 N N . LEU A 1 331 ? 30.042 -3.488 -15.972 1.00 81.12 331 LEU A N 1
ATOM 2598 C CA . LEU A 1 331 ? 29.762 -4.877 -15.617 1.00 81.12 331 LEU A CA 1
ATOM 2599 C C . LEU A 1 331 ? 29.498 -4.952 -14.116 1.00 81.12 331 LEU A C 1
ATOM 2601 O O . LEU A 1 331 ? 30.352 -4.563 -13.320 1.00 81.12 331 LEU A O 1
ATOM 2605 N N . THR A 1 332 ? 28.337 -5.470 -13.725 1.00 76.06 332 THR A N 1
ATOM 2606 C CA . THR A 1 332 ? 28.028 -5.797 -12.331 1.00 76.06 332 THR A CA 1
ATOM 2607 C C . THR A 1 332 ? 27.634 -7.273 -12.233 1.00 76.06 332 THR A C 1
ATOM 2609 O O . THR A 1 332 ? 26.882 -7.798 -13.055 1.00 76.06 332 THR A O 1
ATOM 2612 N N . GLY A 1 333 ? 28.184 -7.987 -11.253 1.00 68.25 333 GLY A N 1
ATOM 2613 C CA . GLY A 1 333 ? 28.026 -9.437 -11.117 1.00 68.25 333 GLY A CA 1
ATOM 2614 C C . GLY A 1 333 ? 28.619 -9.970 -9.821 1.00 68.25 333 GLY A C 1
ATOM 2615 O O . GLY A 1 333 ? 29.198 -9.208 -9.047 1.00 68.25 333 GLY A O 1
ATOM 2616 N N . GLY A 1 334 ? 28.418 -11.266 -9.588 1.00 64.94 334 GLY A N 1
ATOM 2617 C CA . GLY A 1 334 ? 28.908 -11.982 -8.415 1.00 64.94 334 GLY A CA 1
ATOM 2618 C C . GLY A 1 334 ? 30.244 -12.673 -8.691 1.00 64.94 334 GLY A C 1
ATOM 2619 O O . GLY A 1 334 ? 31.115 -12.132 -9.369 1.00 64.94 334 GLY A O 1
ATOM 2620 N N . GLU A 1 335 ? 30.415 -13.884 -8.157 1.00 54.97 335 GLU A N 1
ATOM 2621 C CA . GLU A 1 335 ? 31.662 -14.657 -8.254 1.00 54.97 335 GLU A CA 1
ATOM 2622 C C . GLU A 1 335 ? 32.033 -15.064 -9.697 1.00 54.97 335 GLU A C 1
ATOM 2624 O O . GLU A 1 335 ? 33.201 -15.357 -9.962 1.00 54.97 335 GLU A O 1
ATOM 2629 N N . LYS A 1 336 ? 31.089 -15.056 -10.656 1.00 53.84 336 LYS A N 1
ATOM 2630 C CA . LYS A 1 336 ? 31.347 -15.417 -12.062 1.00 53.84 336 LYS A CA 1
ATOM 2631 C C . LYS A 1 336 ? 31.492 -14.176 -12.946 1.00 53.84 336 LYS A C 1
ATOM 2633 O O . LYS A 1 336 ? 30.587 -13.788 -13.677 1.00 53.84 336 LYS A O 1
ATOM 2638 N N . SER A 1 337 ? 32.675 -13.572 -12.913 1.00 55.38 337 SER A N 1
ATOM 2639 C CA . SER A 1 337 ? 33.026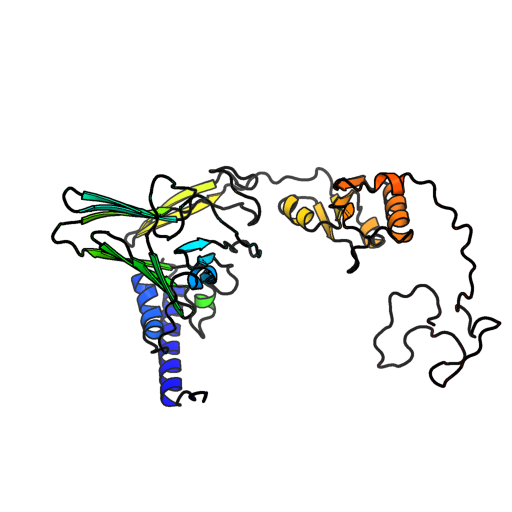 -12.461 -13.804 1.00 55.38 337 SER A CA 1
ATOM 2640 C C . SER A 1 337 ? 33.004 -12.873 -15.285 1.00 55.38 337 SER A C 1
ATOM 2642 O O . SER A 1 337 ? 33.510 -13.934 -15.641 1.00 55.38 337 SER A O 1
ATOM 2644 N N . ALA A 1 338 ? 32.484 -12.006 -16.163 1.00 56.56 338 ALA A N 1
ATOM 2645 C CA . ALA A 1 338 ? 32.591 -12.149 -17.622 1.00 56.56 338 ALA A CA 1
ATOM 2646 C C . ALA A 1 338 ? 33.982 -11.745 -18.163 1.00 56.56 338 ALA A C 1
ATOM 2648 O O . ALA A 1 338 ? 34.299 -11.998 -19.326 1.00 56.56 338 ALA A O 1
ATOM 2649 N N . LEU A 1 339 ? 34.832 -11.127 -17.329 1.00 62.41 339 LEU A N 1
ATOM 2650 C CA . LEU A 1 339 ? 36.158 -10.642 -17.728 1.00 62.41 339 LEU A CA 1
ATOM 2651 C C . LEU A 1 339 ? 37.082 -11.744 -18.271 1.00 62.41 339 LEU A C 1
ATOM 2653 O O . LEU A 1 339 ? 37.718 -11.493 -19.288 1.00 62.41 339 LEU A O 1
ATOM 2657 N N . PRO A 1 340 ? 37.151 -12.963 -17.696 1.00 61.34 340 PRO A N 1
ATOM 2658 C CA . PRO A 1 340 ? 37.974 -14.032 -18.258 1.00 61.34 340 PRO A CA 1
ATOM 2659 C C . PRO A 1 340 ? 37.545 -14.449 -19.670 1.00 61.34 340 PRO A C 1
ATOM 2661 O O . PRO A 1 340 ? 38.395 -14.842 -20.456 1.00 61.34 340 PRO A O 1
ATOM 2664 N N . MET A 1 341 ? 36.256 -14.332 -20.011 1.00 57.81 341 MET A N 1
ATOM 2665 C CA . MET A 1 341 ? 35.746 -14.633 -21.356 1.00 57.81 341 MET A CA 1
ATOM 2666 C C . MET A 1 341 ? 36.010 -13.490 -22.345 1.00 57.81 341 MET A C 1
ATOM 2668 O O . MET A 1 341 ? 36.294 -13.747 -23.506 1.00 57.81 341 MET A O 1
ATOM 2672 N N . LEU A 1 342 ? 35.952 -12.234 -21.886 1.00 56.47 342 LEU A N 1
ATOM 2673 C CA . LEU A 1 342 ? 36.284 -11.043 -22.687 1.00 56.47 342 LEU A CA 1
ATOM 2674 C C . LEU A 1 342 ? 37.788 -10.900 -22.956 1.00 56.47 342 LEU A C 1
ATOM 2676 O O . LEU A 1 342 ? 38.183 -10.342 -23.976 1.00 56.47 342 LEU A O 1
ATOM 2680 N N . LEU A 1 343 ? 38.615 -11.364 -22.017 1.00 60.06 343 LEU A N 1
ATOM 2681 C CA . LEU A 1 343 ? 40.076 -11.355 -22.101 1.00 60.06 343 LEU A CA 1
ATOM 2682 C C . LEU A 1 343 ? 40.638 -12.646 -22.702 1.00 60.06 343 LEU A C 1
ATOM 2684 O O . LEU A 1 343 ? 41.841 -12.717 -22.963 1.00 60.06 343 LEU A O 1
ATOM 2688 N N . ALA A 1 344 ? 39.795 -13.662 -22.904 1.00 55.88 344 ALA A N 1
ATOM 2689 C CA . ALA A 1 344 ? 40.200 -14.847 -23.631 1.00 55.88 344 ALA A CA 1
ATOM 2690 C C . ALA A 1 344 ? 40.575 -14.422 -25.059 1.00 55.88 344 ALA A C 1
ATOM 2692 O O . ALA A 1 344 ? 39.820 -13.676 -25.692 1.00 55.88 344 ALA A O 1
ATOM 2693 N N . PRO A 1 345 ? 41.735 -14.861 -25.582 1.00 49.16 345 PRO A N 1
ATOM 2694 C CA . PRO A 1 345 ? 42.027 -14.670 -26.993 1.00 49.16 345 PRO A CA 1
ATOM 2695 C C . PRO A 1 345 ? 40.866 -15.257 -27.808 1.00 49.16 345 PRO A C 1
ATOM 2697 O O . PRO A 1 345 ? 40.278 -16.249 -27.361 1.00 49.16 345 PRO A O 1
ATOM 2700 N N . PRO A 1 346 ? 40.510 -14.664 -28.965 1.00 50.47 346 PRO A N 1
ATOM 2701 C CA . PRO A 1 346 ? 39.504 -15.255 -29.831 1.00 50.47 346 PRO A CA 1
ATOM 2702 C C . PRO A 1 346 ? 39.909 -16.706 -30.054 1.00 50.47 346 PRO A C 1
ATOM 2704 O O . PRO A 1 346 ? 40.995 -16.979 -30.568 1.00 50.47 346 PRO A O 1
ATOM 2707 N N . VAL A 1 347 ? 39.073 -17.628 -29.582 1.00 48.31 347 VAL A N 1
ATOM 2708 C CA . VAL A 1 347 ? 39.238 -19.033 -29.915 1.00 48.31 347 VAL A CA 1
ATOM 2709 C C . VAL A 1 347 ? 39.045 -19.058 -31.419 1.00 48.31 347 VAL A C 1
ATOM 2711 O O . VAL A 1 347 ? 37.944 -18.807 -31.906 1.00 48.31 347 VAL A O 1
ATOM 2714 N N . ALA A 1 348 ? 40.135 -19.245 -32.163 1.00 46.72 348 ALA A N 1
ATOM 2715 C CA . ALA A 1 348 ? 40.009 -19.665 -33.541 1.00 46.72 348 ALA A CA 1
ATOM 2716 C C . ALA A 1 348 ? 39.157 -20.930 -33.474 1.00 46.72 348 ALA A C 1
ATOM 2718 O O . ALA A 1 348 ? 39.535 -21.878 -32.783 1.00 46.72 348 ALA A O 1
ATOM 2719 N N . GLU A 1 349 ? 37.979 -20.912 -34.091 1.00 47.91 349 GLU A N 1
ATOM 2720 C CA . GLU A 1 349 ? 37.213 -22.128 -34.330 1.00 47.91 349 GLU A CA 1
ATOM 2721 C C . GLU A 1 349 ? 38.032 -23.010 -35.285 1.00 47.91 349 GLU A C 1
ATOM 2723 O O . GLU A 1 349 ? 37.767 -23.113 -36.480 1.00 47.91 349 GLU A O 1
ATOM 2728 N N . GLU A 1 350 ? 39.094 -23.628 -34.774 1.00 46.94 350 GLU A N 1
ATOM 2729 C CA . GLU A 1 350 ? 39.719 -24.764 -35.421 1.00 46.94 350 GLU A CA 1
ATOM 2730 C C . GLU A 1 350 ? 38.757 -25.933 -35.254 1.00 46.94 350 GLU A C 1
ATOM 2732 O O . GLU A 1 350 ? 38.710 -26.595 -34.218 1.00 46.94 350 GLU A O 1
ATOM 2737 N N . GLY A 1 351 ? 37.942 -26.149 -36.284 1.00 56.22 351 GLY A N 1
ATOM 2738 C CA . GLY A 1 351 ? 37.124 -27.350 -36.397 1.00 56.22 351 GLY A CA 1
ATOM 2739 C C . GLY A 1 351 ? 35.717 -27.162 -36.945 1.00 56.22 351 GLY A C 1
ATOM 2740 O O . GLY A 1 351 ? 35.026 -28.166 -37.103 1.00 56.22 351 GLY A O 1
ATOM 2741 N N . THR A 1 352 ? 35.273 -25.945 -37.272 1.00 50.78 352 THR A N 1
ATOM 2742 C CA . THR A 1 352 ? 33.950 -25.773 -37.890 1.00 50.78 352 THR A CA 1
ATOM 2743 C C . THR A 1 352 ? 34.006 -26.209 -39.353 1.00 50.78 352 THR A C 1
ATOM 2745 O O . THR A 1 352 ? 34.374 -25.451 -40.249 1.00 50.78 352 THR A O 1
ATOM 2748 N N . VAL A 1 353 ? 33.671 -27.476 -39.602 1.00 66.44 353 VAL A N 1
ATOM 2749 C CA . VAL A 1 353 ? 33.467 -28.005 -40.952 1.00 66.44 353 VAL A CA 1
ATOM 2750 C C . VAL A 1 353 ? 32.070 -27.594 -41.404 1.00 66.44 353 VAL A C 1
ATOM 2752 O O . VAL A 1 353 ? 31.071 -28.072 -40.868 1.00 66.44 353 VAL A O 1
ATOM 2755 N N . LEU A 1 354 ? 31.998 -26.705 -42.394 1.00 65.56 354 LEU A N 1
ATOM 2756 C CA . LEU A 1 354 ? 30.747 -26.379 -43.072 1.00 65.56 354 LEU A CA 1
ATOM 2757 C C . LEU A 1 354 ? 30.263 -27.620 -43.836 1.00 65.56 354 LEU A C 1
ATOM 2759 O O . LEU A 1 354 ? 30.847 -27.995 -44.850 1.00 65.56 354 LEU A O 1
ATOM 2763 N N . LEU A 1 355 ? 29.219 -28.273 -43.322 1.00 67.50 355 LEU A N 1
ATOM 2764 C CA . LEU A 1 355 ? 28.633 -29.469 -43.941 1.00 67.50 355 LEU A CA 1
ATOM 2765 C C . LEU A 1 355 ? 27.776 -29.119 -45.170 1.00 67.50 355 LEU A C 1
ATOM 2767 O O . LEU A 1 355 ? 27.796 -29.850 -46.157 1.00 67.50 355 LEU A O 1
ATOM 2771 N N . ALA A 1 356 ? 27.028 -28.016 -45.098 1.00 74.56 356 ALA A N 1
ATOM 2772 C CA . ALA A 1 356 ? 26.261 -27.403 -46.181 1.00 74.56 356 ALA A CA 1
ATOM 2773 C C . ALA A 1 356 ? 25.771 -26.020 -45.721 1.00 74.56 356 ALA A C 1
ATOM 2775 O O . ALA A 1 356 ? 25.412 -25.864 -44.555 1.00 74.56 356 ALA A O 1
ATOM 2776 N N . ASP A 1 357 ? 25.758 -25.034 -46.618 1.00 78.88 357 ASP A N 1
ATOM 2777 C CA . ASP A 1 357 ? 25.247 -23.682 -46.345 1.00 78.88 357 ASP A CA 1
ATOM 2778 C C . ASP A 1 357 ? 23.758 -23.524 -46.706 1.00 78.88 357 ASP A C 1
ATOM 2780 O O . ASP A 1 357 ? 23.075 -22.695 -46.122 1.00 78.88 357 ASP A O 1
ATOM 2784 N N . PHE A 1 358 ? 23.241 -24.357 -47.618 1.00 83.31 358 PHE A N 1
ATOM 2785 C CA . PHE A 1 358 ? 21.854 -24.337 -48.102 1.00 83.31 358 PHE A CA 1
ATOM 2786 C C . PHE A 1 358 ? 21.403 -22.978 -48.660 1.00 83.31 358 PHE A C 1
ATOM 2788 O O . PHE A 1 358 ? 20.225 -22.626 -48.645 1.00 83.31 358 PHE A O 1
ATOM 2795 N N . GLU A 1 359 ? 22.353 -22.242 -49.227 1.00 82.94 359 GLU A N 1
ATOM 2796 C CA . GLU A 1 359 ? 22.133 -20.917 -49.814 1.00 82.94 359 GLU A CA 1
ATOM 2797 C C . GLU A 1 359 ? 21.753 -20.988 -51.309 1.00 82.94 359 GLU A C 1
ATOM 2799 O O . GLU A 1 359 ? 21.364 -19.991 -51.923 1.00 82.94 359 GLU A O 1
ATOM 2804 N N . GLY A 1 360 ? 21.879 -22.176 -51.912 1.00 80.00 360 GLY A N 1
ATOM 2805 C CA . GLY A 1 360 ? 21.656 -22.434 -53.334 1.00 80.00 360 GLY A CA 1
ATOM 2806 C C . GLY A 1 360 ? 20.185 -22.511 -53.760 1.00 80.00 360 GLY A C 1
ATOM 2807 O O . GLY A 1 360 ? 19.257 -22.495 -52.954 1.00 80.00 360 GLY A O 1
ATOM 2808 N N . GLU A 1 361 ? 19.960 -22.599 -55.075 1.00 82.19 361 GLU A N 1
ATOM 2809 C CA . GLU A 1 361 ? 18.625 -22.885 -55.632 1.00 82.19 361 GLU A CA 1
ATOM 2810 C C . GLU A 1 361 ? 18.201 -24.348 -55.443 1.00 82.19 361 GLU A C 1
ATOM 2812 O O . GLU A 1 361 ? 17.008 -24.641 -55.400 1.00 82.19 361 GLU A O 1
ATOM 2817 N N . GLU A 1 362 ? 19.177 -25.241 -55.279 1.00 85.31 362 GLU A N 1
ATOM 2818 C CA . GLU A 1 362 ? 19.010 -26.667 -55.003 1.00 85.31 362 GLU A CA 1
ATOM 2819 C C . GLU A 1 362 ? 19.677 -27.025 -53.666 1.00 85.31 362 GLU A C 1
ATOM 2821 O O . GLU A 1 362 ? 20.482 -26.258 -53.126 1.00 85.31 362 GLU A O 1
ATOM 2826 N N . TYR A 1 363 ? 19.354 -28.198 -53.115 1.00 85.62 363 TYR A N 1
ATOM 2827 C CA . TYR A 1 363 ? 20.044 -28.710 -51.928 1.00 85.62 363 TYR A CA 1
ATOM 2828 C C . TYR A 1 363 ? 21.529 -28.969 -52.209 1.00 85.62 363 TYR A C 1
ATOM 2830 O O . TYR A 1 363 ? 21.918 -29.319 -53.323 1.00 85.62 363 TYR A O 1
ATOM 2838 N N . ALA A 1 364 ? 22.363 -28.807 -51.178 1.00 83.94 364 ALA A N 1
ATOM 2839 C CA . ALA A 1 364 ? 23.807 -28.945 -51.314 1.00 83.94 364 ALA A CA 1
ATOM 2840 C C . ALA A 1 364 ? 24.208 -30.329 -51.882 1.00 83.94 364 ALA A C 1
ATOM 2842 O O . ALA A 1 364 ? 23.553 -31.336 -51.587 1.00 83.94 364 ALA A O 1
ATOM 2843 N N . PRO A 1 365 ? 25.298 -30.417 -52.669 1.00 80.19 365 PRO A N 1
ATOM 2844 C CA . PRO A 1 365 ? 25.753 -31.678 -53.247 1.00 80.19 365 PRO A CA 1
ATOM 2845 C C . PRO A 1 365 ? 25.942 -32.773 -52.188 1.00 80.19 365 PRO A C 1
ATOM 2847 O O . PRO A 1 365 ? 26.557 -32.544 -51.149 1.00 80.19 365 PRO A O 1
ATOM 2850 N N . GLY A 1 366 ? 25.427 -33.974 -52.460 1.00 82.75 366 GLY A N 1
ATOM 2851 C CA . GLY A 1 366 ? 25.492 -35.116 -51.537 1.00 82.75 366 GLY A CA 1
ATOM 2852 C C . GLY A 1 366 ? 24.285 -35.265 -50.606 1.00 82.75 366 GLY A C 1
ATOM 2853 O O . GLY A 1 366 ? 24.193 -36.270 -49.903 1.00 82.75 366 GLY A O 1
ATOM 2854 N N . TRP A 1 367 ? 23.334 -34.328 -50.640 1.00 82.25 367 TRP A N 1
ATOM 2855 C CA . TRP A 1 367 ? 22.074 -34.432 -49.907 1.00 82.25 367 TRP A CA 1
ATOM 2856 C C . TRP A 1 367 ? 20.971 -35.052 -50.768 1.00 82.25 367 TRP A C 1
ATOM 2858 O O . TRP A 1 367 ? 20.822 -34.734 -51.948 1.00 82.25 367 TRP A O 1
ATOM 2868 N N . ARG A 1 368 ? 20.180 -35.946 -50.165 1.00 85.25 368 ARG A N 1
ATOM 2869 C CA . ARG A 1 368 ? 19.017 -36.585 -50.790 1.00 85.25 368 ARG A CA 1
ATOM 2870 C C . ARG A 1 368 ? 17.764 -36.217 -50.010 1.00 85.25 368 ARG A C 1
ATOM 2872 O O . ARG A 1 368 ? 17.708 -36.421 -48.802 1.00 85.25 368 ARG A O 1
ATOM 2879 N N . VAL A 1 369 ? 16.759 -35.719 -50.718 1.00 84.62 369 VAL A N 1
ATOM 2880 C CA . VAL A 1 369 ? 15.438 -35.443 -50.152 1.00 84.62 369 VAL A CA 1
ATOM 2881 C C . VAL A 1 369 ? 14.647 -36.746 -50.031 1.00 84.62 369 VAL A C 1
ATOM 2883 O O . VAL A 1 369 ? 14.558 -37.509 -50.995 1.00 84.62 369 VAL A O 1
ATOM 2886 N N . GLU A 1 370 ? 14.049 -36.992 -48.864 1.00 87.00 370 GLU A N 1
ATOM 2887 C CA . GLU A 1 370 ? 13.115 -38.099 -48.635 1.00 87.00 370 GLU A CA 1
ATOM 2888 C C . GLU A 1 370 ? 11.792 -37.568 -48.054 1.00 87.00 370 GLU A C 1
ATOM 2890 O O . GLU A 1 370 ? 11.780 -36.857 -47.051 1.00 87.00 370 GLU A O 1
ATOM 2895 N N . GLY A 1 371 ? 10.671 -37.921 -48.694 1.00 83.69 371 GLY A N 1
ATOM 2896 C CA . GLY A 1 371 ? 9.323 -37.457 -48.340 1.00 83.69 371 GLY A CA 1
ATOM 2897 C C . GLY A 1 371 ? 8.785 -36.340 -49.245 1.00 83.69 371 GLY A C 1
ATOM 2898 O O . GLY A 1 371 ? 9.500 -35.799 -50.081 1.00 83.69 371 GLY A O 1
ATOM 2899 N N . GLU A 1 372 ? 7.500 -36.007 -49.085 1.00 83.06 372 GLU A N 1
ATOM 2900 C CA . GLU A 1 372 ? 6.787 -35.018 -49.922 1.00 83.06 372 GLU A CA 1
ATOM 2901 C C . GLU A 1 372 ? 6.791 -33.592 -49.339 1.00 83.06 372 GLU A C 1
ATOM 2903 O O . GLU A 1 372 ? 6.248 -32.667 -49.934 1.00 83.06 372 GLU A O 1
ATOM 2908 N N . ALA A 1 373 ? 7.385 -33.399 -48.158 1.00 75.69 373 ALA A N 1
ATOM 2909 C CA . ALA A 1 373 ? 7.352 -32.124 -47.438 1.00 75.69 373 ALA A CA 1
ATOM 2910 C C . ALA A 1 373 ? 8.386 -31.091 -47.932 1.00 75.69 373 ALA A C 1
ATOM 2912 O O . ALA A 1 373 ? 8.375 -29.953 -47.463 1.00 75.69 373 ALA A O 1
ATOM 2913 N N . PHE A 1 374 ? 9.274 -31.469 -48.855 1.00 79.94 374 PHE A N 1
ATOM 2914 C CA . PHE A 1 374 ? 10.410 -30.659 -49.295 1.00 79.94 374 PHE A CA 1
ATOM 2915 C C . PHE A 1 374 ? 10.320 -30.345 -50.793 1.00 79.94 374 PHE A C 1
ATOM 2917 O O . PHE A 1 374 ? 9.946 -31.198 -51.598 1.00 79.94 374 PHE A O 1
ATOM 2924 N N . GLY A 1 375 ? 10.654 -29.104 -51.160 1.00 78.88 375 GLY A N 1
ATOM 2925 C CA . GLY A 1 375 ? 10.711 -28.653 -52.552 1.00 78.88 375 GLY A CA 1
ATOM 2926 C C . GLY A 1 375 ? 11.999 -29.081 -53.261 1.00 78.88 375 GLY A C 1
ATOM 2927 O O . GLY A 1 375 ? 12.721 -29.959 -52.802 1.00 78.88 375 GLY A O 1
ATOM 2928 N N . THR A 1 376 ? 12.321 -28.439 -54.385 1.00 83.94 376 THR A N 1
ATOM 2929 C CA . THR A 1 376 ? 13.564 -28.704 -55.139 1.00 83.94 376 THR A CA 1
ATOM 2930 C C . THR A 1 376 ? 14.815 -28.095 -54.495 1.00 83.94 376 THR A C 1
ATOM 2932 O O . THR A 1 376 ? 15.927 -28.425 -54.895 1.00 83.94 376 THR A O 1
ATOM 2935 N N . GLY A 1 377 ? 14.648 -27.238 -53.486 1.00 86.62 377 GLY A N 1
ATOM 2936 C CA . GLY A 1 377 ? 15.738 -26.610 -52.751 1.00 86.62 377 GLY A CA 1
ATOM 2937 C C . GLY A 1 377 ? 15.273 -25.954 -51.445 1.00 86.62 377 GLY A C 1
ATOM 2938 O O . GLY A 1 377 ? 14.078 -25.991 -51.127 1.00 86.62 377 GLY A O 1
ATOM 2939 N N . PRO A 1 378 ? 16.211 -25.357 -50.688 1.00 87.50 378 PRO A N 1
ATOM 2940 C CA . PRO A 1 378 ? 15.949 -24.688 -49.416 1.00 87.50 378 PRO A CA 1
ATOM 2941 C C . PRO A 1 378 ? 14.902 -23.577 -49.521 1.00 87.50 378 PRO A C 1
ATOM 2943 O O . PRO A 1 378 ? 14.802 -22.857 -50.519 1.00 87.50 378 PRO A O 1
ATOM 2946 N N . ALA A 1 379 ? 14.112 -23.410 -48.466 1.00 84.62 379 ALA A N 1
ATOM 2947 C CA . ALA A 1 379 ? 12.990 -22.493 -48.477 1.00 84.62 379 ALA A CA 1
ATOM 2948 C C . ALA A 1 379 ? 13.411 -21.032 -48.287 1.00 84.62 379 ALA A C 1
ATOM 2950 O O . ALA A 1 379 ? 14.022 -20.681 -47.290 1.00 84.62 379 ALA A O 1
ATOM 2951 N N . LYS A 1 380 ? 13.033 -20.131 -49.197 1.00 81.25 380 LYS A N 1
ATOM 2952 C CA . LYS A 1 380 ? 13.474 -18.719 -49.162 1.00 81.25 380 LYS A CA 1
ATOM 2953 C C . LYS A 1 380 ? 12.539 -17.794 -48.367 1.00 81.25 380 LYS A C 1
ATOM 2955 O O . LYS A 1 380 ? 12.366 -16.626 -48.709 1.00 81.25 380 LYS A O 1
ATOM 2960 N N . GLY A 1 381 ? 11.902 -18.323 -47.321 1.00 80.25 381 GLY A N 1
ATOM 2961 C CA . GLY A 1 381 ? 10.979 -17.583 -46.457 1.00 80.25 381 GLY A CA 1
ATOM 2962 C C . GLY A 1 381 ? 9.511 -17.983 -46.629 1.00 80.25 381 GLY A C 1
ATOM 2963 O O . GLY A 1 381 ? 9.153 -19.153 -46.524 1.00 80.25 381 GLY A O 1
ATOM 2964 N N . THR A 1 382 ? 8.638 -16.991 -46.812 1.00 82.06 382 THR A N 1
ATOM 2965 C CA . THR A 1 382 ? 7.174 -17.178 -46.827 1.00 82.06 382 THR A CA 1
ATOM 2966 C C . THR A 1 382 ? 6.692 -17.470 -48.247 1.00 82.06 382 THR A C 1
ATOM 2968 O O . THR A 1 382 ? 6.914 -16.657 -49.140 1.00 82.06 382 THR A O 1
ATOM 2971 N N . PHE A 1 383 ? 6.024 -18.606 -48.466 1.00 73.25 383 PHE A N 1
ATOM 2972 C CA . PHE A 1 383 ? 5.624 -19.050 -49.811 1.00 73.25 383 PHE A CA 1
ATOM 2973 C C . PHE A 1 383 ? 4.176 -18.743 -50.165 1.00 73.25 383 PHE A C 1
ATOM 2975 O O . PHE A 1 383 ? 3.846 -18.561 -51.336 1.00 73.25 383 PHE A O 1
ATOM 2982 N N . LEU A 1 384 ? 3.296 -18.740 -49.164 1.00 74.88 384 LEU A N 1
ATOM 2983 C CA . LEU A 1 384 ? 1.862 -18.613 -49.386 1.00 74.88 384 LEU A CA 1
ATOM 2984 C C . LEU A 1 384 ? 1.371 -17.215 -48.993 1.00 74.88 384 LEU A C 1
ATOM 2986 O O . LEU A 1 384 ? 1.777 -16.708 -47.947 1.00 74.88 384 LEU A O 1
ATOM 2990 N N . PRO A 1 385 ? 0.421 -16.625 -49.744 1.00 72.25 385 PRO A N 1
ATOM 2991 C CA . PRO A 1 385 ? -0.127 -15.294 -49.451 1.00 72.25 385 PRO A CA 1
ATOM 2992 C C . PRO A 1 385 ? -0.769 -15.154 -48.060 1.00 72.25 385 PRO A C 1
ATOM 2994 O O . PRO A 1 385 ? -0.964 -14.041 -47.580 1.00 72.25 385 PRO A O 1
ATOM 2997 N N . HIS A 1 386 ? -1.125 -16.274 -47.423 1.00 81.81 386 HIS A N 1
ATOM 2998 C CA . HIS A 1 386 ? -1.787 -16.331 -46.114 1.00 81.81 386 HIS A CA 1
ATOM 2999 C C . HIS A 1 386 ? -0.912 -16.941 -45.012 1.00 81.81 386 HIS A C 1
ATOM 3001 O O . HIS A 1 386 ? -1.394 -17.198 -43.911 1.00 81.81 386 HIS A O 1
ATOM 3007 N N . GLN A 1 387 ? 0.361 -17.212 -45.301 1.00 80.12 387 GLN A N 1
ATOM 3008 C CA . GLN A 1 387 ? 1.304 -17.689 -44.301 1.00 80.12 387 GLN A CA 1
ATOM 3009 C C . GLN A 1 387 ? 1.862 -16.492 -43.524 1.00 80.12 387 GLN A C 1
ATOM 3011 O O . GLN A 1 387 ? 2.171 -15.449 -44.100 1.00 80.12 387 GLN A O 1
ATOM 3016 N N . ASN A 1 388 ? 1.987 -16.641 -42.204 1.00 78.56 388 ASN A N 1
ATOM 3017 C CA . ASN A 1 388 ? 2.627 -15.620 -41.380 1.00 78.56 388 ASN A CA 1
ATOM 3018 C C . ASN A 1 388 ? 4.080 -15.393 -41.839 1.00 78.56 388 ASN A C 1
ATOM 3020 O O . ASN A 1 388 ? 4.765 -16.377 -42.134 1.00 78.56 388 ASN A O 1
ATOM 3024 N N . PRO A 1 389 ? 4.570 -14.137 -41.849 1.00 81.00 389 PRO A N 1
ATOM 3025 C CA . PRO A 1 389 ? 5.937 -13.837 -42.248 1.00 81.00 389 PRO A CA 1
ATOM 3026 C C . PRO A 1 389 ? 6.958 -14.591 -41.393 1.00 81.00 389 PRO A C 1
ATOM 3028 O O . PRO A 1 389 ? 7.028 -14.407 -40.176 1.00 81.00 389 PRO A O 1
ATOM 3031 N N . VAL A 1 390 ? 7.777 -15.417 -42.037 1.00 74.88 390 VAL A N 1
ATOM 3032 C CA . VAL A 1 390 ? 8.928 -16.063 -41.397 1.00 74.88 390 VAL A CA 1
ATOM 3033 C C . VAL A 1 390 ? 10.078 -15.054 -41.347 1.00 74.88 390 VAL A C 1
ATOM 3035 O O . VAL A 1 390 ? 10.538 -14.590 -42.386 1.00 74.88 390 VAL A O 1
ATOM 3038 N N . THR A 1 391 ? 10.525 -14.684 -40.143 1.00 74.44 391 THR A N 1
ATOM 3039 C CA . THR A 1 391 ? 11.613 -13.711 -39.914 1.00 74.44 391 THR A CA 1
ATOM 3040 C C . THR A 1 391 ? 12.614 -14.240 -38.877 1.00 74.44 391 THR A C 1
ATOM 3042 O O . THR A 1 391 ? 12.290 -15.149 -38.115 1.00 74.44 391 THR A O 1
ATOM 3045 N N . GLY A 1 392 ? 13.831 -13.681 -38.839 1.00 63.09 392 GLY A N 1
ATOM 3046 C CA . GLY A 1 392 ? 14.834 -13.985 -37.804 1.00 63.09 392 GLY A CA 1
ATOM 3047 C C . GLY A 1 392 ? 15.746 -15.191 -38.066 1.00 63.09 392 GLY A C 1
ATOM 3048 O O . GLY A 1 392 ? 16.423 -15.633 -37.141 1.00 63.09 392 GLY A O 1
ATOM 3049 N N . TYR A 1 393 ? 15.779 -15.716 -39.292 1.00 67.25 393 TYR A N 1
ATOM 3050 C CA . TYR A 1 393 ? 16.763 -16.713 -39.721 1.00 67.25 393 TYR A CA 1
ATOM 3051 C C . TYR A 1 393 ? 18.015 -16.042 -40.307 1.00 67.25 393 TYR A C 1
ATOM 3053 O O . TYR A 1 393 ? 17.985 -14.870 -40.684 1.00 67.25 393 TYR A O 1
ATOM 3061 N N . ILE A 1 394 ? 19.119 -16.784 -40.343 1.00 57.28 394 ILE A N 1
ATOM 3062 C CA . ILE A 1 394 ? 20.420 -16.343 -40.856 1.00 57.28 394 ILE A CA 1
ATOM 3063 C C . ILE A 1 394 ? 20.648 -17.090 -42.174 1.00 57.28 394 ILE A C 1
ATOM 3065 O O . ILE A 1 394 ? 20.555 -18.312 -42.166 1.00 57.28 394 ILE A O 1
ATOM 3069 N N . GLY A 1 395 ? 20.908 -16.368 -43.271 1.00 72.06 395 GLY A N 1
ATOM 3070 C CA . GLY A 1 395 ? 21.052 -16.947 -44.618 1.00 72.06 395 GLY A CA 1
ATOM 3071 C C . GLY A 1 395 ? 19.916 -16.588 -45.588 1.00 72.06 395 GLY A C 1
ATOM 3072 O O . GLY A 1 395 ? 18.999 -15.838 -45.243 1.00 72.06 395 GLY A O 1
ATOM 3073 N N . LEU A 1 396 ? 19.984 -17.094 -46.820 1.00 73.88 396 LEU A N 1
ATOM 3074 C CA . LEU A 1 396 ? 18.990 -16.948 -47.895 1.00 73.88 396 LEU A CA 1
ATOM 3075 C C . LEU A 1 396 ? 18.023 -18.139 -47.956 1.00 73.88 396 LEU A C 1
ATOM 3077 O O . LEU A 1 396 ? 16.908 -17.977 -48.461 1.00 73.88 396 LEU A O 1
ATOM 3081 N N . GLY A 1 397 ? 18.432 -19.309 -47.457 1.00 72.19 397 GLY A N 1
ATOM 3082 C CA . GLY A 1 397 ? 17.645 -20.544 -47.439 1.00 72.19 397 GLY A CA 1
ATOM 3083 C C . GLY A 1 397 ? 17.311 -21.037 -46.026 1.00 72.19 397 GLY A C 1
ATOM 3084 O O . GLY A 1 397 ? 18.072 -20.855 -45.082 1.00 72.19 397 GLY A O 1
ATOM 3085 N N . LEU A 1 398 ? 16.145 -21.667 -45.884 1.00 71.88 398 LEU A N 1
ATOM 3086 C CA . LEU A 1 398 ? 15.649 -22.345 -44.686 1.00 71.88 398 LEU A CA 1
ATOM 3087 C C . LEU A 1 398 ? 15.649 -23.855 -44.953 1.00 71.88 398 LEU A C 1
ATOM 3089 O O . LEU A 1 398 ? 15.057 -24.298 -45.944 1.00 71.88 398 LEU A O 1
ATOM 3093 N N . VAL A 1 399 ? 16.268 -24.637 -44.071 1.00 65.38 399 VAL A N 1
ATOM 3094 C CA . VAL A 1 399 ? 16.240 -26.110 -44.099 1.00 65.38 399 VAL A CA 1
ATOM 3095 C C . VAL A 1 399 ? 15.687 -26.656 -42.802 1.00 65.38 399 VAL A C 1
ATOM 3097 O O . VAL A 1 399 ? 16.034 -26.094 -41.737 1.00 65.38 399 VAL A O 1
#

Radius of gyration: 31.27 Å; chains: 1; bounding box: 79×60×93 Å

Sequence (399 aa):
MGREQLSRREFLAITSQMGLAASLGTQLYDSRAWSTPEQVRAILQPIIEIEIQKGPVYRGEFLEHIGFPLGGIGTGSVALVGTGEVSEWQIWNRVHKPARIGQTFFALSGNAGDKSFQRVLQTRTCEDLLEVEPMKALSFRGEYPIAWLDFEDDLPLDVSLESYSPMIPLEPEMSAFPLAAFNWKLKNTSDRKVTGYLLASLQNAVGQDGFSQVRGNQFYGYGRNKVKTIRSKKGVGLYFDAQPGEVGTFGKSTVLATNDPQINQIFQTARNVNIHYNHDWRRRWIPLPASTLKAGVNTIWLGNVDRLNWGEPSSLMALAEAVKEGANLVLTGGEKSALPMLLAPPVAEEGTVLLADFEGEEYAPGWRVEGEAFGTGPAKGTFLPHQNPVTGYIGLGLV

Secondary structure (DSSP, 8-state):
---PPPPHHHHHHHHHHHHHHHHHHHHHHTT-S---HHHHHHHHHHHHTS---PPPPB-GGGGGG-EEEES-TTS--EEEETTS-EE---TTS---TT---TT-EEEEEEEETTEEEEEESSSS--TT-TTSPBPSEEEEEEETTEEEEEEE-SSSEEEEEEEE----TT-HHHHT----EEEEEEEE-SSS-EEEEEEEE----TT--SSSPPBTTB-TT--S-EEEEEEETTEEEEEEE-PPPPPPEEEEEEEEEES-THHHHHTTT-EEEEEEE---TT-PPPPPPHHHHHTTEEEEEE-SGGGS----HHHHHHHHHHHHTT-EEEE--SSS-SHHHHSSPP---TT--------SSSPPTT----SSS--SS-B-S--STTSPPP---SSS-B-

Foldseek 3Di:
DDDPDDDPVLVVLLVVLLVVLQVLVVVVVVVPDPQFPVSLCVSCVSVVPSPDPFADKDWDPRQQVAFQWAFFDPQFTWTCGSQRDTFQGCRVVDGDPRQDFAFFFKKKWWDFVPDTAIETDGCDQRPNCNVHHHFVIWIWGDDPQKIKIWTDHPDQKGKIWIKGQQCRPPNNPSRNDGDIDIDIDIDGNDPGDIDIDIDGTGQQCVQPLSYDDDDDNDDPRAACKDWDWDDDPSGIDIDIDHDDDDAAEDPAQAEEEECDPCVCSVCVRYHSYHYHNADDPQQAGDQDPPVSVVVPHQEYAYEAVVSHDPVDPNSLVSVVVSVVVHHHYHYHHDPDDCVCVNPPDPPPPPPPDCPFQQQDPAGDPPDDDDDDPDDRGFDQFDDDPPDDGDDDDDHRGHD